Protein AF-A0A8H6VRL4-F1 (afdb_monomer)

pLDDT: mean 76.74, std 19.66, range [24.22, 98.5]

Radius of gyration: 28.45 Å; Cα contacts (8 Å, |Δi|>4): 676; chains: 1; bounding box: 73×70×78 Å

Foldseek 3Di:
DDPDDPDDDDDDPVVVVVCVVVDPPDVVVVVPPPPPPPPDPLVVLQVLLVLLVVLLVVLLVLVLLLLQDDPPDDDDPPPPPVCVLQLQADVHVCNVVVPDRRQHDQQQLAKKKKFKWWFPFFFDDPPPFATAIDIDIDMDGQVCVLVLLVCLLAPNRPPVSLVRVQRGPDPPFDDPVVDDDDDPVVRTDPSVVCSVCCVVANRIFTAKMKIARGNSLSVSLRVQLCDDSVRHHQLNPDDPVQSPDNPVNNVSSVVSSLVSSLSSLLSQLQLLQQVVHHRFQDDNGSPDSGDSRNNPPSVDRRDLRNSAMEMEGEPSDDPVVVVVSVVVSVVCCVVRHPDDRRYHYWYAYRSGFTHRPPDNHTDDGDDDDPVVVVVVVVCVDPVVVVLVLLVVVLVVLVVLVVLVPPDPVVVVPPDDDDPDCVVVVVVVCCVVVVVSVFKDWWKFAFDCPVVVVVLVVLVDPDDPVCPDPPVVLPDDGQMWTWIATNVGNVPIHTSAGPQDPVPSHGDDPVRSVVSRRPDTDDSVSSSSVSLSNLVSSCVVVVDSVSSNVSSDDDDDDDPDDDDDDD

Solvent-accessible surface area (backbone atoms only — not comparable to full-atom values): 32652 Å² total; per-residue (Å²): 138,82,86,78,79,82,72,79,80,75,80,53,71,67,59,54,49,53,60,60,70,69,45,96,76,56,78,69,64,75,68,69,71,64,80,75,70,80,68,54,71,61,58,48,38,14,49,51,40,53,43,16,54,44,41,44,50,50,46,23,52,45,49,41,54,76,69,46,76,79,80,90,62,83,93,66,92,71,73,60,74,72,61,60,57,52,30,46,27,80,81,11,64,38,60,71,63,69,61,78,79,57,59,32,60,60,80,44,34,37,50,8,24,20,37,35,32,32,38,76,45,38,25,62,54,65,93,95,49,60,55,30,56,50,75,47,76,44,70,42,49,52,67,47,47,41,62,50,42,46,32,62,35,42,99,76,24,46,69,70,56,48,54,48,60,47,34,38,60,49,94,87,46,80,61,78,88,79,54,96,81,69,66,79,75,78,67,51,63,59,66,78,63,58,58,70,44,24,84,82,52,48,44,50,24,45,52,37,35,40,34,29,43,22,34,45,59,18,52,32,52,47,62,60,47,71,24,44,95,87,63,50,46,65,74,75,75,48,56,76,73,50,53,68,35,63,78,57,35,48,55,50,53,50,51,51,48,56,49,41,44,51,53,54,52,47,52,48,46,15,23,46,59,41,44,93,79,33,59,68,47,50,57,73,44,41,85,48,90,17,24,47,42,66,57,37,68,65,90,50,79,64,55,69,79,63,40,36,35,36,38,28,41,17,62,83,49,57,67,70,57,53,51,52,52,50,53,51,49,53,58,47,39,72,74,67,28,66,76,75,87,44,70,46,72,28,29,18,36,57,64,53,53,40,21,39,64,101,47,87,54,70,50,79,67,70,76,74,54,74,71,48,59,50,50,55,50,50,61,67,34,69,68,48,49,48,51,54,41,47,49,54,48,52,54,49,52,51,51,54,53,45,68,73,60,64,61,79,76,71,65,69,78,78,70,84,90,73,102,81,48,71,71,63,48,52,53,48,50,51,51,48,54,56,60,67,70,33,66,46,68,37,31,25,39,29,55,72,68,64,50,46,51,49,50,50,52,67,72,43,90,68,58,85,88,68,65,72,62,75,70,69,73,72,49,82,62,60,42,31,36,29,41,27,40,72,92,35,72,80,83,42,44,68,72,39,40,44,57,32,89,88,78,70,44,67,36,51,69,70,54,34,48,75,64,46,32,73,47,80,42,60,56,73,58,44,50,53,48,49,54,49,53,46,53,52,54,25,63,73,64,70,36,64,70,51,29,30,49,72,52,64,80,84,89,84,74,72,89,74,80,87,75,85,78,134

Structure (mmCIF, N/CA/C/O backbone):
data_AF-A0A8H6VRL4-F1
#
_entry.id   AF-A0A8H6VRL4-F1
#
loop_
_atom_site.group_PDB
_atom_site.id
_atom_site.type_symbol
_atom_site.label_atom_id
_atom_site.label_alt_id
_atom_site.label_comp_id
_atom_site.label_asym_id
_atom_site.label_entity_id
_atom_site.label_seq_id
_atom_site.pdbx_PDB_ins_code
_atom_site.Cartn_x
_atom_site.Cartn_y
_atom_site.Cartn_z
_atom_site.occupancy
_atom_site.B_iso_or_equiv
_atom_site.auth_seq_id
_atom_site.auth_comp_id
_atom_site.auth_asym_id
_atom_site.auth_atom_id
_atom_site.pdbx_PDB_model_num
ATOM 1 N N . MET A 1 1 ? -6.463 16.043 36.600 1.00 37.34 1 MET A N 1
ATOM 2 C CA . MET A 1 1 ? -6.432 14.719 35.946 1.00 37.34 1 MET A CA 1
ATOM 3 C C . MET A 1 1 ? -6.605 13.656 37.019 1.00 37.34 1 MET A C 1
ATOM 5 O O . MET A 1 1 ? -5.651 13.304 37.698 1.00 37.34 1 MET A O 1
ATOM 9 N N . THR A 1 2 ? -7.847 13.253 37.266 1.00 29.22 2 THR A N 1
ATOM 10 C CA . THR A 1 2 ? -8.225 12.208 38.223 1.00 29.22 2 THR A CA 1
ATOM 11 C C . THR A 1 2 ? -8.127 10.854 37.527 1.00 29.22 2 THR A C 1
ATOM 13 O O . THR A 1 2 ? -8.834 10.602 36.558 1.00 29.22 2 THR A O 1
ATOM 16 N N . SER A 1 3 ? -7.220 10.000 38.001 1.00 24.47 3 SER A N 1
ATOM 17 C CA . SER A 1 3 ? -7.140 8.588 37.619 1.00 24.47 3 SER A CA 1
ATOM 18 C C . SER A 1 3 ? -8.470 7.905 37.954 1.00 24.47 3 SER A C 1
ATOM 20 O O . SER A 1 3 ? -8.825 7.776 39.127 1.00 24.47 3 SER A O 1
ATOM 22 N N . VAL A 1 4 ? -9.239 7.524 36.932 1.00 31.27 4 VAL A N 1
ATOM 23 C CA . VAL A 1 4 ? -10.449 6.716 37.102 1.00 31.27 4 VAL A CA 1
ATOM 24 C C . VAL A 1 4 ? -10.004 5.262 37.185 1.00 31.27 4 VAL A C 1
ATOM 26 O O . VAL A 1 4 ? -9.698 4.625 36.179 1.00 31.27 4 VAL A O 1
ATOM 29 N N . ALA A 1 5 ? -9.930 4.737 38.406 1.00 30.41 5 ALA A N 1
ATOM 30 C CA . ALA A 1 5 ? -9.759 3.312 38.631 1.00 30.41 5 ALA A CA 1
ATOM 31 C C . ALA A 1 5 ? -10.990 2.578 38.080 1.00 30.41 5 ALA A C 1
ATOM 33 O O . ALA A 1 5 ? -12.086 2.693 38.627 1.00 30.41 5 ALA A O 1
ATOM 34 N N . VAL A 1 6 ? -10.811 1.830 36.990 1.00 30.55 6 VAL A N 1
ATOM 35 C CA . VAL A 1 6 ? -11.846 0.953 36.434 1.00 30.55 6 VAL A CA 1
ATOM 36 C C . VAL A 1 6 ? -12.069 -0.199 37.415 1.00 30.55 6 VAL A C 1
ATOM 38 O O . VAL A 1 6 ? -11.334 -1.189 37.441 1.00 30.55 6 VAL A O 1
ATOM 41 N N . THR A 1 7 ? -13.077 -0.064 38.269 1.00 33.66 7 THR A N 1
ATOM 42 C CA . THR A 1 7 ? -13.575 -1.142 39.120 1.00 33.66 7 THR A CA 1
ATOM 43 C C . THR A 1 7 ? -14.251 -2.188 38.237 1.00 33.66 7 THR A C 1
ATOM 45 O O . THR A 1 7 ? -15.281 -1.934 37.618 1.00 33.66 7 THR A O 1
ATOM 48 N N . ARG A 1 8 ? -13.672 -3.396 38.166 1.00 36.75 8 ARG A N 1
ATOM 49 C CA . ARG A 1 8 ? -14.324 -4.553 37.534 1.00 36.75 8 ARG A CA 1
ATOM 50 C C . ARG A 1 8 ? -15.709 -4.743 38.154 1.00 36.75 8 ARG A C 1
ATOM 52 O O . ARG A 1 8 ? -15.810 -4.976 39.359 1.00 36.75 8 ARG A O 1
ATOM 59 N N . ALA A 1 9 ? -16.751 -4.665 37.330 1.00 47.34 9 ALA A N 1
ATOM 60 C CA . ALA A 1 9 ? -18.114 -4.938 37.755 1.00 47.34 9 ALA A CA 1
ATOM 61 C C . ALA A 1 9 ? -18.194 -6.344 38.373 1.00 47.34 9 ALA A C 1
ATOM 63 O O . ALA A 1 9 ? -17.789 -7.336 37.761 1.00 47.34 9 ALA A O 1
ATOM 64 N N . GLN A 1 10 ? -18.686 -6.419 39.610 1.00 61.94 10 GLN A N 1
ATOM 65 C CA . GLN A 1 10 ? -18.993 -7.687 40.267 1.00 61.94 10 GLN A CA 1
ATOM 66 C C . GLN A 1 10 ? -20.101 -8.394 39.464 1.00 61.94 10 GLN A C 1
ATOM 68 O O . GLN A 1 10 ? -21.065 -7.738 39.061 1.00 61.94 10 GLN A O 1
ATOM 73 N N . PRO A 1 11 ? -19.990 -9.710 39.206 1.00 57.41 11 PRO A N 1
ATOM 74 C CA . PRO A 1 11 ? -21.028 -10.446 38.495 1.00 57.41 11 PRO A CA 1
ATOM 75 C C . PRO A 1 11 ? -22.350 -10.347 39.259 1.00 57.41 11 PRO A C 1
ATOM 77 O O . PRO A 1 11 ? -22.372 -10.478 40.486 1.00 57.41 11 PRO A O 1
ATOM 80 N N . THR A 1 12 ? -23.444 -10.121 38.529 1.00 77.56 12 THR A N 1
ATOM 81 C CA . THR A 1 12 ? -24.783 -9.968 39.106 1.00 77.56 12 THR A CA 1
ATOM 82 C C . THR A 1 12 ? -25.193 -11.212 39.908 1.00 77.56 12 THR A C 1
ATOM 84 O O . THR A 1 12 ? -24.766 -12.324 39.578 1.00 77.56 12 THR A O 1
ATOM 87 N N . PRO A 1 13 ? -26.051 -11.066 40.939 1.00 81.25 13 PRO A N 1
ATOM 88 C CA . PRO A 1 13 ? -26.488 -12.179 41.790 1.00 81.25 13 PRO A CA 1
ATOM 89 C C . PRO A 1 13 ? -27.047 -13.366 40.994 1.00 81.25 13 PRO A C 1
ATOM 91 O O . PRO A 1 13 ? -26.798 -14.517 41.333 1.00 81.25 13 PRO A O 1
ATOM 94 N N . LEU A 1 14 ? -27.718 -13.089 39.870 1.00 69.94 14 LEU A N 1
ATOM 95 C CA . LEU A 1 14 ? -28.258 -14.099 38.960 1.00 69.94 14 LEU A CA 1
ATOM 96 C C . LEU A 1 14 ? -27.160 -14.972 38.324 1.00 69.94 14 LEU A C 1
ATOM 98 O O . LEU A 1 14 ? -27.305 -16.186 38.232 1.00 69.94 14 LEU A O 1
ATOM 102 N N . VAL A 1 15 ? -26.038 -14.369 37.914 1.00 68.19 15 VAL A N 1
ATOM 103 C CA . VAL A 1 15 ? -24.893 -15.099 37.346 1.00 68.19 15 VAL A CA 1
ATOM 104 C C . VAL A 1 15 ? -24.227 -15.956 38.420 1.00 68.19 15 VAL A C 1
ATOM 106 O O . VAL A 1 15 ? -23.825 -17.085 38.142 1.00 68.19 15 VAL A O 1
ATOM 109 N N . GLN A 1 16 ? -24.152 -15.457 39.657 1.00 74.44 16 GLN A N 1
ATOM 110 C CA . GLN A 1 16 ? -23.628 -16.226 40.788 1.00 74.44 16 GLN A CA 1
ATOM 111 C C . GLN A 1 16 ? -24.525 -17.430 41.120 1.00 74.44 16 GLN A C 1
ATOM 113 O O . GLN A 1 16 ? -24.009 -18.527 41.337 1.00 74.44 16 GLN A O 1
ATOM 118 N N . GLU A 1 17 ? -25.849 -17.260 41.078 1.00 76.62 17 GLU A N 1
ATOM 119 C CA . GLU A 1 17 ? -26.827 -18.325 41.328 1.00 76.62 17 GLU A CA 1
ATOM 120 C C . GLU A 1 17 ? -26.796 -19.399 40.225 1.00 76.62 17 GLU A C 1
ATOM 122 O O . GLU A 1 17 ? -26.746 -20.589 40.528 1.00 76.62 17 GLU A O 1
ATOM 127 N N . ILE A 1 18 ? -26.702 -19.006 38.947 1.00 69.06 18 ILE A N 1
ATOM 128 C CA . ILE A 1 18 ? -26.577 -19.941 37.811 1.00 69.06 18 ILE A CA 1
ATOM 129 C C . ILE A 1 18 ? -25.274 -20.750 37.901 1.00 69.06 18 ILE A C 1
ATOM 131 O O . ILE A 1 18 ? -25.275 -21.965 37.702 1.00 69.06 18 ILE A O 1
ATOM 135 N N . VAL A 1 19 ? -24.154 -20.108 38.255 1.00 67.62 19 VAL A N 1
ATOM 136 C CA . VAL A 1 19 ? -22.862 -20.794 38.451 1.00 67.62 19 VAL A CA 1
ATOM 137 C C . VAL A 1 19 ? -22.912 -21.767 39.635 1.00 67.62 19 VAL A C 1
ATOM 139 O O . VAL A 1 19 ? -22.255 -22.809 39.599 1.00 67.62 19 VAL A O 1
ATOM 142 N N . LYS A 1 20 ? -23.699 -21.455 40.669 1.00 77.19 20 LYS A N 1
ATOM 143 C CA . LYS A 1 20 ? -23.905 -22.312 41.842 1.00 77.19 20 LYS A CA 1
ATOM 144 C C . LYS A 1 20 ? -24.820 -23.503 41.530 1.00 77.19 20 LYS A C 1
ATOM 146 O O . LYS A 1 20 ? -24.524 -24.614 41.966 1.00 77.19 20 LYS A O 1
ATOM 151 N N . GLN A 1 21 ? -25.877 -23.295 40.741 1.00 78.38 21 GLN A N 1
ATOM 152 C CA . GLN A 1 21 ? -26.847 -24.328 40.355 1.00 78.38 21 GLN A CA 1
ATOM 153 C C . GLN A 1 21 ? -26.309 -25.319 39.316 1.00 78.38 21 GLN A C 1
ATOM 155 O O . GLN A 1 21 ? -26.681 -26.489 39.347 1.00 78.38 21 GLN A O 1
ATOM 160 N N . LEU A 1 22 ? -25.387 -24.904 38.441 1.00 65.38 22 LEU A N 1
ATOM 161 C CA . LEU A 1 22 ? -24.800 -25.786 37.422 1.00 65.38 22 LEU A CA 1
ATOM 162 C C . LEU A 1 22 ? -23.818 -26.838 37.969 1.00 65.38 22 LEU A C 1
ATOM 164 O O . LEU A 1 22 ? -23.284 -27.622 37.187 1.00 65.38 22 LEU A O 1
ATOM 168 N N . GLY A 1 23 ? -23.603 -26.893 39.288 1.00 50.53 23 GLY A N 1
ATOM 169 C CA . GLY A 1 23 ? -22.759 -27.893 39.936 1.00 50.53 23 GLY A CA 1
ATOM 170 C C . GLY A 1 23 ? -21.277 -27.678 39.626 1.00 50.53 23 GLY A C 1
ATOM 171 O O . GLY A 1 23 ? -20.850 -27.561 38.481 1.00 50.53 23 GLY A O 1
ATOM 172 N N . GLY A 1 24 ? -20.429 -27.653 40.654 1.00 49.00 24 GLY A N 1
ATOM 173 C CA . GLY A 1 24 ? -18.982 -27.410 40.547 1.00 49.00 24 GLY A CA 1
ATOM 174 C C . GLY A 1 24 ? -18.168 -28.436 39.733 1.00 49.00 24 GLY A C 1
ATOM 175 O O . GLY A 1 24 ? -16.948 -28.487 39.878 1.00 49.00 24 GLY A O 1
ATOM 176 N N . HIS A 1 25 ? -18.798 -29.243 38.879 1.00 46.69 25 HIS A N 1
ATOM 177 C CA . HIS A 1 25 ? -18.205 -30.268 38.025 1.00 46.69 25 HIS A CA 1
ATOM 178 C C . HIS A 1 25 ? -18.060 -29.816 36.570 1.00 46.69 25 HIS A C 1
ATOM 180 O O . HIS A 1 25 ? -18.252 -30.600 35.647 1.00 46.69 25 HIS A O 1
ATOM 186 N N . SER A 1 26 ? -17.664 -28.563 36.332 1.00 46.78 26 SER A N 1
ATOM 187 C CA . SER A 1 26 ? -17.167 -28.206 35.004 1.00 46.78 26 SER A CA 1
ATOM 188 C C . SER A 1 26 ? -15.809 -28.898 34.779 1.00 46.78 26 SER A C 1
ATOM 190 O O . SER A 1 26 ? -14.846 -28.563 35.484 1.00 46.78 26 SER A O 1
ATOM 192 N N . PRO A 1 27 ? -15.670 -29.813 33.795 1.00 48.59 27 PRO A N 1
ATOM 193 C CA . PRO A 1 27 ? -14.388 -30.445 33.456 1.00 48.59 27 PRO A CA 1
ATOM 194 C C . PRO A 1 27 ? -13.318 -29.425 33.021 1.00 48.59 27 PRO A C 1
ATOM 196 O O . PRO A 1 27 ? -12.131 -29.737 32.974 1.00 48.59 27 PRO A O 1
ATOM 199 N N . VAL A 1 28 ? -13.706 -28.165 32.800 1.00 48.91 28 VAL A N 1
ATOM 200 C CA . VAL A 1 28 ? -12.814 -27.054 32.455 1.00 48.91 28 VAL A CA 1
ATOM 201 C C . VAL A 1 28 ? -11.922 -26.624 33.633 1.00 48.91 28 VAL A C 1
ATOM 203 O O . VAL A 1 28 ? -10.819 -26.125 33.409 1.00 48.91 28 VAL A O 1
ATOM 206 N N . LYS A 1 29 ? -12.323 -26.846 34.898 1.00 47.50 29 LYS A N 1
ATOM 207 C CA . LYS A 1 29 ? -11.502 -26.436 36.059 1.00 47.50 29 LYS A CA 1
ATOM 208 C C . LYS A 1 29 ? -10.260 -27.310 36.278 1.00 47.50 29 LYS A C 1
ATOM 210 O O . LYS A 1 29 ? -9.253 -26.786 36.745 1.00 47.50 29 LYS A O 1
ATOM 215 N N . LYS A 1 30 ? -10.275 -28.595 35.894 1.00 45.41 30 LYS A N 1
ATOM 216 C CA . LYS A 1 30 ? -9.104 -29.485 36.057 1.00 45.41 30 LYS A CA 1
ATOM 217 C C . LYS A 1 30 ? -7.985 -29.236 35.035 1.00 45.41 30 LYS A C 1
ATOM 219 O O . LYS A 1 30 ? -6.847 -29.590 35.313 1.00 45.41 30 LYS A O 1
ATOM 224 N N . LEU A 1 31 ? -8.261 -28.558 33.916 1.00 48.31 31 LEU A N 1
ATOM 225 C CA . LEU A 1 31 ? -7.246 -28.216 32.904 1.00 48.31 31 LEU A CA 1
ATOM 226 C C . LEU A 1 31 ? -6.483 -26.908 33.188 1.00 48.31 31 LEU A C 1
ATOM 228 O O . LEU A 1 31 ? -5.463 -26.658 32.559 1.00 48.31 31 LEU A O 1
ATOM 232 N N . ARG A 1 32 ? -6.933 -26.066 34.131 1.00 48.56 32 ARG A N 1
ATOM 233 C CA . ARG A 1 32 ? -6.307 -24.751 34.395 1.00 48.56 32 ARG A CA 1
ATOM 234 C C . ARG A 1 32 ? -5.275 -24.731 35.522 1.00 48.56 32 ARG A C 1
ATOM 236 O O . ARG A 1 32 ? -4.626 -23.711 35.714 1.00 48.56 32 ARG A O 1
ATOM 243 N N . ALA A 1 33 ? -5.098 -25.840 36.236 1.00 45.41 33 ALA A N 1
ATOM 244 C CA . ALA A 1 33 ? -4.059 -25.980 37.256 1.00 45.41 33 ALA A CA 1
ATOM 245 C C . ALA A 1 33 ? -2.771 -26.628 36.712 1.00 45.41 33 ALA A C 1
ATOM 247 O O . ALA A 1 33 ? -1.918 -27.041 37.499 1.00 45.41 33 ALA A O 1
ATOM 248 N N . SER A 1 34 ? -2.597 -26.722 35.383 1.00 46.69 34 SER A N 1
ATOM 249 C CA . SER A 1 34 ? -1.265 -26.973 34.831 1.00 46.69 34 SER A CA 1
ATOM 250 C C . SER A 1 34 ? -0.390 -25.799 35.256 1.00 46.69 34 SER A C 1
ATOM 252 O O . SER A 1 34 ? -0.668 -24.664 34.868 1.00 46.69 34 SER A O 1
ATOM 254 N N . LYS A 1 35 ? 0.606 -26.069 36.103 1.00 47.66 35 LYS A N 1
ATOM 255 C CA . LYS A 1 35 ? 1.588 -25.104 36.599 1.00 47.66 35 LYS A CA 1
ATOM 256 C C . LYS A 1 35 ? 2.139 -24.313 35.410 1.00 47.66 35 LYS A C 1
ATOM 258 O O . LYS A 1 35 ? 3.016 -24.804 34.708 1.00 47.66 35 LYS A O 1
ATOM 263 N N . PHE A 1 36 ? 1.592 -23.123 35.161 1.00 54.75 36 PHE A N 1
ATOM 264 C CA . PHE A 1 36 ? 2.188 -22.168 34.241 1.00 54.75 36 PHE A CA 1
ATOM 265 C C . PHE A 1 36 ? 3.494 -21.765 34.908 1.00 54.75 36 PHE A C 1
ATOM 267 O O . PHE A 1 36 ? 3.507 -20.962 35.840 1.00 54.75 36 PHE A O 1
ATOM 274 N N . THR A 1 37 ? 4.587 -22.401 34.496 1.00 66.88 37 THR A N 1
ATOM 275 C CA . THR A 1 37 ? 5.912 -21.865 34.759 1.00 66.88 37 THR A CA 1
ATOM 276 C C . THR A 1 37 ? 5.897 -20.419 34.264 1.00 66.88 37 THR A C 1
ATOM 278 O O . THR A 1 37 ? 5.385 -20.169 33.166 1.00 66.88 37 THR A O 1
ATOM 281 N N . PRO A 1 38 ? 6.342 -19.446 35.081 1.00 64.44 38 PRO A N 1
ATOM 282 C CA . PRO A 1 38 ? 6.373 -18.056 34.661 1.00 64.44 38 PRO A CA 1
ATOM 283 C C . PRO A 1 38 ? 7.141 -17.990 33.346 1.00 64.44 38 PRO A C 1
ATOM 285 O O . PRO A 1 38 ? 8.300 -18.394 33.266 1.00 64.44 38 PRO A O 1
ATOM 288 N N . VAL A 1 39 ? 6.435 -17.574 32.294 1.00 69.50 39 VAL A N 1
ATOM 289 C CA . VAL A 1 39 ? 7.002 -17.454 30.954 1.00 69.50 39 VAL A CA 1
ATOM 290 C C . VAL A 1 39 ? 8.177 -16.491 31.055 1.00 69.50 39 VAL A C 1
ATOM 292 O O . VAL A 1 39 ? 8.038 -15.430 31.666 1.00 69.50 39 VAL A O 1
ATOM 295 N N . GLU A 1 40 ? 9.318 -16.876 30.486 1.00 79.25 40 GLU A N 1
ATOM 296 C CA . GLU A 1 40 ? 10.531 -16.060 30.438 1.00 79.25 40 GLU A CA 1
ATOM 297 C C . GLU A 1 40 ? 10.186 -14.613 30.010 1.00 79.25 40 GLU A C 1
ATOM 299 O O . GLU A 1 40 ? 9.410 -14.440 29.065 1.00 79.25 40 GLU A O 1
ATOM 304 N N . PRO A 1 41 ? 10.704 -13.559 30.671 1.00 75.00 41 PRO A N 1
ATOM 305 C CA . PRO A 1 41 ? 10.318 -12.170 30.383 1.00 75.00 41 PRO A CA 1
ATOM 306 C C . PRO A 1 41 ? 10.449 -11.766 28.902 1.00 75.00 41 PRO A C 1
ATOM 308 O O . PRO A 1 41 ? 9.629 -11.017 28.373 1.00 75.00 41 PRO A O 1
ATOM 311 N N . THR A 1 42 ? 11.447 -12.311 28.208 1.00 67.75 42 THR A N 1
ATOM 312 C CA . THR A 1 42 ? 11.691 -12.137 26.766 1.00 67.75 42 THR A CA 1
ATOM 313 C C . THR A 1 42 ? 10.546 -12.707 25.922 1.00 67.75 42 THR A C 1
ATOM 315 O O . THR A 1 42 ? 10.025 -12.045 25.019 1.00 67.75 42 THR A O 1
ATOM 318 N N . LEU A 1 43 ? 10.082 -13.912 26.263 1.00 71.00 43 LEU A N 1
ATOM 319 C CA . LEU A 1 43 ? 8.935 -14.557 25.634 1.00 71.00 43 LEU A CA 1
ATOM 320 C C . LEU A 1 43 ? 7.642 -13.783 25.908 1.00 71.00 43 LEU A C 1
ATOM 322 O O . LEU A 1 43 ? 6.839 -13.628 24.988 1.00 71.00 43 LEU A O 1
ATOM 326 N N . GLN A 1 44 ? 7.456 -13.235 27.114 1.00 74.56 44 GLN A N 1
ATOM 327 C CA . GLN A 1 44 ? 6.285 -12.404 27.421 1.00 74.56 44 GLN A CA 1
ATOM 328 C C . GLN A 1 44 ? 6.205 -11.181 26.504 1.00 74.56 44 GLN A C 1
ATOM 330 O O . GLN A 1 44 ? 5.153 -10.918 25.929 1.00 74.56 44 GLN A O 1
ATOM 335 N N . LEU A 1 45 ? 7.317 -10.477 26.290 1.00 72.81 45 LEU A N 1
ATOM 336 C CA . LEU A 1 45 ? 7.331 -9.289 25.435 1.00 72.81 45 LEU A CA 1
ATOM 337 C C . LEU A 1 45 ? 7.106 -9.626 23.963 1.00 72.81 45 LEU A C 1
ATOM 339 O O . LEU A 1 45 ? 6.353 -8.927 23.287 1.00 72.81 45 LEU A O 1
ATOM 343 N N . SER A 1 46 ? 7.669 -10.734 23.479 1.00 71.31 46 SER A N 1
ATOM 344 C CA . SER A 1 46 ? 7.380 -11.229 22.129 1.00 71.31 46 SER A CA 1
ATOM 345 C C . SER A 1 46 ? 5.912 -11.595 21.924 1.00 71.31 46 SER A C 1
ATOM 347 O O . SER A 1 46 ? 5.325 -11.332 20.870 1.00 71.31 46 SER A O 1
ATOM 349 N N . TYR A 1 47 ? 5.299 -12.171 22.957 1.00 76.19 47 TYR A N 1
ATOM 350 C CA . TYR A 1 47 ? 3.906 -12.567 22.950 1.00 76.19 47 TYR A CA 1
ATOM 351 C C . TYR A 1 47 ? 3.003 -11.336 22.949 1.00 76.19 47 TYR A C 1
ATOM 353 O O . TYR A 1 47 ? 2.089 -11.252 22.128 1.00 76.19 47 TYR A O 1
ATOM 361 N N . THR A 1 48 ? 3.310 -10.342 23.784 1.00 79.06 48 THR A N 1
ATOM 362 C CA . THR A 1 48 ? 2.640 -9.039 23.780 1.00 79.06 48 THR A CA 1
ATOM 363 C C . THR A 1 48 ? 2.776 -8.370 22.414 1.00 79.06 48 THR A C 1
ATOM 365 O O . THR A 1 48 ? 1.766 -8.002 21.825 1.00 79.06 48 THR A O 1
ATOM 368 N N . ALA A 1 49 ? 3.979 -8.308 21.836 1.00 75.62 49 ALA A N 1
ATOM 369 C CA . ALA A 1 49 ? 4.219 -7.755 20.500 1.00 75.62 49 ALA A CA 1
ATOM 370 C C . ALA A 1 49 ? 3.362 -8.422 19.419 1.00 75.62 49 ALA A C 1
ATOM 372 O O . ALA A 1 49 ? 2.715 -7.754 18.611 1.00 75.62 49 ALA A O 1
ATOM 373 N N . SER A 1 50 ? 3.348 -9.756 19.425 1.00 77.00 50 SER A N 1
ATOM 374 C CA . SER A 1 50 ? 2.584 -10.571 18.483 1.00 77.00 50 SER A CA 1
ATOM 375 C C . SER A 1 50 ? 1.088 -10.340 18.649 1.00 77.00 50 SER A C 1
ATOM 377 O O . SER A 1 50 ? 0.354 -10.266 17.665 1.00 77.00 50 SER A O 1
ATOM 379 N N . ARG A 1 51 ? 0.617 -10.180 19.890 1.00 83.69 51 ARG A N 1
ATOM 380 C CA . ARG A 1 51 ? -0.776 -9.840 20.165 1.00 83.69 51 ARG A CA 1
ATOM 381 C C . ARG A 1 51 ? -1.133 -8.417 19.744 1.00 83.69 51 ARG A C 1
ATOM 383 O O . ARG A 1 51 ? -2.221 -8.245 19.207 1.00 83.69 51 ARG A O 1
ATOM 390 N N . ARG A 1 52 ? -0.243 -7.431 19.912 1.00 86.62 52 ARG A N 1
ATOM 391 C CA . ARG A 1 52 ? -0.464 -6.053 19.432 1.00 86.62 52 ARG A CA 1
ATOM 392 C C . ARG A 1 52 ? -0.576 -6.011 17.902 1.00 86.62 52 ARG A C 1
ATOM 394 O O . ARG A 1 52 ? -1.524 -5.430 17.382 1.00 86.62 52 ARG A O 1
ATOM 401 N N . LEU A 1 53 ? 0.308 -6.704 17.173 1.00 81.31 53 LEU A N 1
ATOM 402 C CA . LEU A 1 53 ? 0.172 -6.833 15.711 1.00 81.31 53 LEU A CA 1
ATOM 403 C C . LEU A 1 53 ? -1.064 -7.632 15.306 1.00 81.31 53 LEU A C 1
ATOM 405 O O . LEU A 1 53 ? -1.693 -7.344 14.287 1.00 81.31 53 LEU A O 1
ATOM 409 N N . LYS A 1 54 ? -1.429 -8.649 16.090 1.00 88.44 54 LYS A N 1
ATOM 410 C CA . LYS A 1 54 ? -2.669 -9.383 15.867 1.00 88.44 54 LYS A CA 1
ATOM 411 C C . LYS A 1 54 ? -3.891 -8.481 16.045 1.00 88.44 54 LYS A C 1
ATOM 413 O O . LYS A 1 54 ? -4.787 -8.573 15.219 1.00 88.44 54 LYS A O 1
ATOM 418 N N . ALA A 1 55 ? -3.917 -7.614 17.056 1.00 89.00 55 ALA A N 1
ATOM 419 C CA . ALA A 1 55 ? -5.017 -6.680 17.286 1.00 89.00 55 ALA A CA 1
ATOM 420 C C . ALA A 1 55 ? -5.231 -5.764 16.070 1.00 89.00 55 ALA A C 1
ATOM 422 O O . ALA A 1 55 ? -6.339 -5.685 15.546 1.00 89.00 55 ALA A O 1
ATOM 423 N N . GLU A 1 56 ? -4.153 -5.181 15.543 1.00 91.50 56 GLU A N 1
ATOM 424 C CA . GLU A 1 56 ? -4.199 -4.385 14.311 1.00 91.50 56 GLU A CA 1
ATOM 425 C C . GLU A 1 56 ? -4.634 -5.216 13.091 1.00 91.50 56 GLU A C 1
ATOM 427 O O . GLU A 1 56 ? -5.442 -4.782 12.268 1.00 91.50 56 GLU A O 1
ATOM 432 N N . ARG A 1 57 ? -4.111 -6.443 12.954 1.00 91.81 57 ARG A N 1
ATOM 433 C CA . ARG A 1 57 ? -4.508 -7.360 11.880 1.00 91.81 57 ARG A CA 1
ATOM 434 C C . ARG A 1 57 ? -5.997 -7.682 11.948 1.00 91.81 57 ARG A C 1
ATOM 436 O O . ARG A 1 57 ? -6.621 -7.748 10.892 1.00 91.81 57 ARG A O 1
ATOM 443 N N . ASP A 1 58 ? -6.536 -7.920 13.137 1.00 91.38 58 ASP A N 1
ATOM 444 C CA . ASP A 1 58 ? -7.946 -8.237 13.349 1.00 91.38 58 ASP A CA 1
ATOM 445 C C . ASP A 1 58 ? -8.824 -7.025 12.987 1.00 91.38 58 ASP A C 1
ATOM 447 O O . ASP A 1 58 ? -9.797 -7.195 12.254 1.00 91.38 58 ASP A O 1
ATOM 451 N N . GLU A 1 59 ? -8.424 -5.801 13.360 1.00 93.12 59 GLU A N 1
ATOM 452 C CA . GLU A 1 59 ? -9.083 -4.559 12.915 1.00 93.12 59 GLU A CA 1
ATOM 453 C C . GLU A 1 59 ? -9.076 -4.427 11.385 1.00 93.12 59 GLU A C 1
ATOM 455 O O . GLU A 1 59 ? -10.126 -4.258 10.766 1.00 93.12 59 GLU A O 1
ATOM 460 N N . ARG A 1 60 ? -7.917 -4.616 10.740 1.00 94.94 60 ARG A N 1
ATOM 461 C CA . ARG A 1 60 ? -7.807 -4.628 9.271 1.00 94.94 60 ARG A CA 1
ATOM 462 C C . ARG A 1 60 ? -8.727 -5.669 8.632 1.00 94.94 60 ARG A C 1
ATOM 464 O O . ARG A 1 60 ? -9.314 -5.411 7.583 1.00 94.94 60 ARG A O 1
ATOM 471 N N . MET A 1 61 ? -8.828 -6.866 9.213 1.00 92.81 61 MET A N 1
ATOM 472 C CA . MET A 1 61 ? -9.704 -7.920 8.691 1.00 92.81 61 MET A CA 1
ATOM 473 C C . MET A 1 61 ? -11.180 -7.542 8.806 1.00 92.81 61 MET A C 1
ATOM 475 O O . MET A 1 61 ? -11.942 -7.858 7.893 1.00 92.81 61 MET A O 1
ATOM 479 N N . ASP A 1 62 ? -11.574 -6.864 9.881 1.00 91.75 62 ASP A N 1
ATOM 480 C CA . ASP A 1 62 ? -12.942 -6.384 10.057 1.00 91.75 62 ASP A CA 1
ATOM 481 C C . ASP A 1 62 ? -13.264 -5.251 9.066 1.00 91.75 62 ASP A C 1
ATOM 483 O O . ASP A 1 62 ? -14.271 -5.349 8.367 1.00 91.75 62 ASP A O 1
ATOM 487 N N . ILE A 1 63 ? -12.361 -4.279 8.863 1.00 94.62 63 ILE A N 1
ATOM 488 C CA . ILE A 1 63 ? -12.494 -3.256 7.802 1.00 94.62 63 ILE A CA 1
ATOM 489 C C . ILE A 1 63 ? -12.625 -3.925 6.426 1.00 94.62 63 ILE A C 1
ATOM 491 O O . ILE A 1 63 ? -13.542 -3.633 5.660 1.00 94.62 63 ILE A O 1
ATOM 495 N N . THR A 1 64 ? -11.729 -4.871 6.116 1.00 95.19 64 THR A N 1
ATOM 496 C CA . THR A 1 64 ? -11.726 -5.588 4.831 1.00 95.19 64 THR A CA 1
ATOM 497 C C . THR A 1 64 ? -13.063 -6.284 4.587 1.00 95.19 64 THR A C 1
ATOM 499 O O . THR A 1 64 ? -13.555 -6.266 3.463 1.00 95.19 64 THR A O 1
ATOM 502 N N . ARG A 1 65 ? -13.662 -6.898 5.614 1.00 91.75 65 ARG A N 1
ATOM 503 C CA . ARG A 1 65 ? -14.961 -7.575 5.492 1.00 91.75 65 ARG A CA 1
ATOM 504 C C . ARG A 1 65 ? -16.082 -6.606 5.148 1.00 91.75 65 ARG A C 1
ATOM 506 O O . ARG A 1 65 ? -16.856 -6.922 4.257 1.00 91.75 65 ARG A O 1
ATOM 513 N N . VAL A 1 66 ? -16.134 -5.448 5.806 1.00 92.50 66 VAL A N 1
ATOM 514 C CA . VAL A 1 66 ? -17.174 -4.431 5.567 1.00 92.50 66 VAL A CA 1
ATOM 515 C C . VAL A 1 66 ? -17.099 -3.866 4.144 1.00 92.50 66 VAL A C 1
ATOM 517 O O . VAL A 1 66 ? -18.130 -3.606 3.521 1.00 92.50 66 VAL A O 1
ATOM 520 N N . LEU A 1 67 ? -15.881 -3.713 3.616 1.00 94.50 67 LEU A N 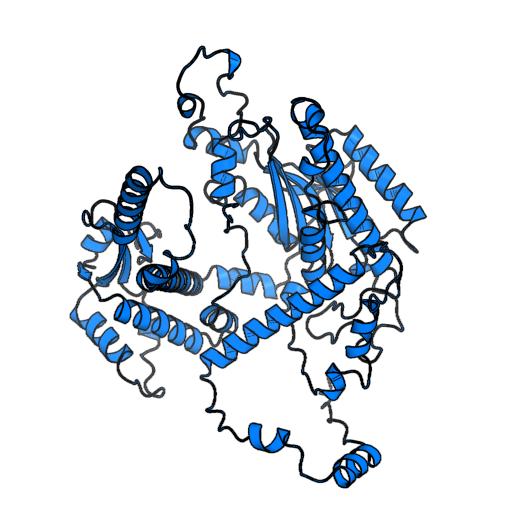1
ATOM 521 C CA . LEU A 1 67 ? -15.633 -3.211 2.259 1.00 94.50 67 LEU A CA 1
ATOM 522 C C . LEU A 1 67 ? -15.687 -4.294 1.175 1.00 94.50 67 LEU A C 1
ATOM 524 O O . LEU A 1 67 ? -15.717 -3.978 -0.011 1.00 94.50 67 LEU A O 1
ATOM 528 N N . THR A 1 68 ? -15.671 -5.578 1.538 1.00 92.56 68 THR A N 1
ATOM 529 C CA . THR A 1 68 ? -15.801 -6.648 0.545 1.00 92.56 68 THR A CA 1
ATOM 530 C C . THR A 1 68 ? -17.271 -6.749 0.143 1.00 92.56 68 THR A C 1
ATOM 532 O O . THR A 1 68 ? -18.116 -6.931 1.021 1.00 92.56 68 THR A O 1
ATOM 535 N N . PRO A 1 69 ? -17.610 -6.661 -1.155 1.00 88.25 69 PRO A N 1
ATOM 536 C CA . PRO A 1 69 ? -18.992 -6.797 -1.584 1.00 88.25 69 PRO A CA 1
ATOM 537 C C . PRO A 1 69 ? -19.541 -8.164 -1.176 1.00 88.25 69 PRO A C 1
ATOM 539 O O . PRO A 1 69 ? -18.845 -9.185 -1.226 1.00 88.25 69 PRO A O 1
ATOM 542 N N . VAL A 1 70 ? -20.808 -8.184 -0.764 1.00 84.19 70 VAL A N 1
ATOM 543 C CA . VAL A 1 70 ? -21.487 -9.426 -0.397 1.00 84.19 70 VAL A CA 1
ATOM 544 C C . VAL A 1 70 ? -21.569 -10.307 -1.640 1.00 84.19 70 VAL A C 1
ATOM 546 O O . VAL A 1 70 ? -22.050 -9.880 -2.688 1.00 84.19 70 VAL A O 1
ATOM 549 N N . LYS A 1 71 ? -21.089 -11.550 -1.533 1.00 82.56 71 LYS A N 1
ATOM 550 C CA . LYS A 1 71 ? -21.196 -12.515 -2.629 1.00 82.56 71 LYS A CA 1
ATOM 551 C C . LYS A 1 71 ? -22.675 -12.792 -2.897 1.00 82.56 71 LYS A C 1
ATOM 553 O O . LYS A 1 71 ? -23.368 -13.311 -2.024 1.00 82.56 71 LYS A O 1
ATOM 558 N N . THR A 1 72 ? -23.140 -12.494 -4.106 1.00 77.44 72 THR A N 1
ATOM 559 C CA . THR A 1 72 ? -24.490 -12.827 -4.580 1.00 77.44 72 THR A CA 1
ATOM 560 C C . THR A 1 72 ? -24.552 -14.317 -4.926 1.00 77.44 72 THR A C 1
ATOM 562 O O . THR A 1 72 ? -24.489 -14.706 -6.089 1.00 77.44 72 THR A O 1
ATOM 565 N N . GLY A 1 73 ? -24.555 -15.172 -3.904 1.00 73.31 73 GLY A N 1
ATOM 566 C CA . GLY A 1 73 ? -24.772 -16.612 -4.054 1.00 73.31 73 GLY A CA 1
ATOM 567 C C . GLY A 1 73 ? -26.261 -16.964 -4.047 1.00 73.31 73 GLY A C 1
ATOM 568 O O . GLY A 1 73 ? -27.072 -16.230 -3.482 1.00 73.31 73 GLY A O 1
ATOM 569 N N . PHE A 1 74 ? -26.617 -18.107 -4.641 1.00 64.50 74 PHE A N 1
ATOM 570 C CA . PHE A 1 74 ? -27.954 -18.689 -4.504 1.00 64.50 74 PHE A CA 1
ATOM 571 C C . PHE A 1 74 ? -28.255 -18.910 -3.016 1.00 64.50 74 PHE A C 1
ATOM 573 O O . PHE A 1 74 ? -27.458 -19.526 -2.308 1.00 64.50 74 PHE A O 1
ATOM 580 N N . GLY A 1 75 ? -29.361 -18.334 -2.537 1.00 57.91 75 GLY A N 1
ATOM 581 C CA . GLY A 1 75 ? -29.694 -18.211 -1.119 1.00 57.91 75 GLY A CA 1
ATOM 582 C C . GLY A 1 75 ? -29.665 -19.543 -0.368 1.00 57.91 75 GLY A C 1
ATOM 583 O O . GLY A 1 75 ? -30.628 -20.300 -0.392 1.00 57.91 75 GLY A O 1
ATOM 584 N N . GLY A 1 76 ? -28.568 -19.806 0.338 1.00 57.75 76 GLY A N 1
ATOM 585 C CA . GLY A 1 76 ? -28.412 -20.951 1.226 1.00 57.75 76 GLY A CA 1
ATOM 586 C C . GLY A 1 76 ? -27.530 -20.566 2.406 1.00 57.75 76 GLY A C 1
ATOM 587 O O . GLY A 1 76 ? -26.340 -20.355 2.222 1.00 57.75 76 GLY A O 1
ATOM 588 N N . PHE A 1 77 ? -28.135 -20.424 3.593 1.00 54.84 77 PHE A N 1
ATOM 589 C CA . PHE A 1 77 ? -27.544 -20.351 4.945 1.00 54.84 77 PHE A CA 1
ATOM 590 C C . PHE A 1 77 ? -26.135 -19.740 5.125 1.00 54.84 77 PHE A C 1
ATOM 592 O O . PHE A 1 77 ? -25.411 -20.107 6.055 1.00 54.84 77 PHE A O 1
ATOM 599 N N . THR A 1 78 ? -25.722 -18.765 4.315 1.00 59.06 78 THR A N 1
ATOM 600 C CA . THR A 1 78 ? -24.526 -17.981 4.614 1.00 59.06 78 THR A CA 1
ATOM 601 C C . THR A 1 78 ? -24.839 -17.152 5.846 1.00 59.06 78 THR A C 1
ATOM 603 O O . THR A 1 78 ? -25.605 -16.193 5.771 1.00 59.06 78 THR A O 1
ATOM 606 N N . ARG A 1 79 ? -24.285 -17.551 6.999 1.00 63.03 79 ARG A N 1
ATOM 607 C CA . ARG A 1 79 ? -24.343 -16.752 8.228 1.00 63.03 79 ARG A CA 1
ATOM 608 C C . ARG A 1 79 ? -23.884 -15.339 7.864 1.00 63.03 79 ARG A C 1
ATOM 610 O O . ARG A 1 79 ? -22.738 -15.223 7.417 1.00 63.03 79 ARG A O 1
ATOM 617 N N . PRO A 1 80 ? -24.732 -14.305 8.013 1.00 66.19 80 PRO A N 1
ATOM 618 C CA . PRO A 1 80 ? -24.350 -12.953 7.652 1.00 66.19 80 PRO A CA 1
ATOM 619 C C . PRO A 1 80 ? -23.039 -12.613 8.367 1.00 66.19 80 PRO A C 1
ATOM 621 O O . PRO A 1 80 ? -22.978 -12.753 9.596 1.00 66.19 80 PRO A O 1
ATOM 624 N N . PRO A 1 81 ? -21.973 -12.237 7.640 1.00 66.31 81 PRO A N 1
ATOM 625 C CA . PRO A 1 81 ? -20.700 -11.867 8.257 1.00 66.31 81 PRO A CA 1
ATOM 626 C C . PRO A 1 81 ? -20.874 -10.750 9.299 1.00 66.31 81 PRO A C 1
ATOM 628 O O . PRO A 1 81 ? -20.123 -10.699 10.273 1.00 66.31 81 PRO A O 1
ATOM 631 N N . ASP A 1 82 ? -21.932 -9.952 9.166 1.00 64.69 82 ASP A N 1
ATOM 632 C CA . ASP A 1 82 ? -22.317 -8.866 10.068 1.00 64.69 82 ASP A CA 1
ATOM 633 C C . ASP A 1 82 ? -22.638 -9.336 11.500 1.00 64.69 82 ASP A C 1
ATOM 635 O O . ASP A 1 82 ? -22.440 -8.594 12.461 1.00 64.69 82 ASP A O 1
ATOM 639 N N . LEU A 1 83 ? -23.013 -10.608 11.703 1.00 72.88 83 LEU A N 1
ATOM 640 C CA . LEU A 1 83 ? -23.221 -11.167 13.049 1.00 72.88 83 LEU A CA 1
ATOM 641 C C . LEU A 1 83 ? -21.915 -11.331 13.846 1.00 72.88 83 LEU A C 1
ATOM 643 O O . LEU A 1 83 ? -21.950 -11.602 15.047 1.00 72.88 83 LEU A O 1
ATOM 647 N N . ILE A 1 84 ? -20.744 -11.171 13.219 1.00 73.12 84 ILE A N 1
ATOM 648 C CA . ILE A 1 84 ? -19.459 -11.191 13.932 1.00 73.12 84 ILE A CA 1
ATOM 649 C C . ILE A 1 84 ? -19.340 -9.983 14.867 1.00 73.12 84 ILE A C 1
ATOM 651 O O . ILE A 1 84 ? -18.764 -10.122 15.948 1.00 73.12 84 ILE A O 1
ATOM 655 N N . ILE A 1 85 ? -19.936 -8.842 14.509 1.00 76.69 85 ILE A N 1
ATOM 656 C CA . ILE A 1 85 ? -19.957 -7.634 15.347 1.00 76.69 85 ILE A CA 1
ATOM 657 C C . ILE A 1 85 ? -20.646 -7.929 16.679 1.00 76.69 85 ILE A C 1
ATOM 659 O O . ILE A 1 85 ? -20.176 -7.483 17.722 1.00 76.69 85 ILE A O 1
ATOM 663 N N . ALA A 1 86 ? -21.670 -8.790 16.677 1.00 82.75 86 ALA A N 1
ATOM 664 C CA . ALA A 1 86 ? -22.377 -9.187 17.890 1.00 82.75 86 ALA A CA 1
ATOM 665 C C . ALA A 1 86 ? -21.481 -9.876 18.932 1.00 82.75 86 ALA A C 1
ATOM 667 O O . ALA A 1 86 ? -21.824 -9.936 20.110 1.00 82.75 86 ALA A O 1
ATOM 668 N N . ARG A 1 87 ? -20.288 -10.353 18.545 1.00 83.62 87 ARG A N 1
ATOM 669 C CA . ARG A 1 87 ? -19.295 -10.865 19.502 1.00 83.62 87 ARG A CA 1
ATOM 670 C C . ARG A 1 87 ? -18.682 -9.770 20.376 1.00 83.62 87 ARG A C 1
ATOM 672 O O . ARG A 1 87 ? -18.154 -10.118 21.431 1.00 83.62 87 ARG A O 1
ATOM 679 N N . ARG A 1 88 ? -18.728 -8.511 19.924 1.00 81.06 88 ARG A N 1
ATOM 680 C CA . ARG A 1 88 ? -18.186 -7.314 20.588 1.00 81.06 88 ARG A CA 1
ATOM 681 C C . ARG A 1 88 ? -19.231 -6.522 21.385 1.00 81.06 88 ARG A C 1
ATOM 683 O O . ARG A 1 88 ? -18.841 -5.615 22.106 1.00 81.06 88 ARG A O 1
ATOM 690 N N . PHE A 1 89 ? -20.522 -6.830 21.248 1.00 83.06 89 PHE A N 1
ATOM 691 C CA . PHE A 1 89 ? -21.561 -6.199 22.066 1.00 83.06 89 PHE A CA 1
ATOM 692 C C . PHE A 1 89 ? -21.501 -6.683 23.517 1.00 83.06 89 PHE A C 1
ATOM 694 O O . PHE A 1 89 ? -20.952 -7.755 23.798 1.00 83.06 89 PHE A O 1
ATOM 701 N N . ALA A 1 90 ? -22.135 -5.931 24.417 1.00 82.00 90 ALA A N 1
ATOM 702 C CA . ALA A 1 90 ? -22.309 -6.327 25.807 1.00 82.00 90 ALA A CA 1
ATOM 703 C C . ALA A 1 90 ? -22.990 -7.708 25.883 1.00 82.00 90 ALA A C 1
ATOM 705 O O . ALA A 1 90 ? -24.039 -7.939 25.282 1.00 82.00 90 ALA A O 1
ATOM 706 N N . GLY A 1 91 ? -22.362 -8.659 26.582 1.00 85.25 91 GLY A N 1
ATOM 707 C CA . GLY A 1 91 ? -22.812 -10.060 26.635 1.00 85.25 91 GLY A CA 1
ATOM 708 C C . GLY A 1 91 ? -22.421 -10.917 25.419 1.00 85.25 91 GLY A C 1
ATOM 709 O O . GLY A 1 91 ? -22.711 -12.111 25.386 1.00 85.25 91 GLY A O 1
ATOM 710 N N . GLY A 1 92 ? -21.721 -10.347 24.438 1.00 85.81 92 GLY A N 1
ATOM 711 C CA . GLY A 1 92 ? -21.129 -11.069 23.319 1.00 85.81 92 GLY A CA 1
ATOM 712 C C . GLY A 1 92 ? -20.007 -12.016 23.755 1.00 85.81 92 GLY A C 1
ATOM 713 O O . GLY A 1 92 ? -19.462 -11.936 24.858 1.00 85.81 92 GLY A O 1
ATOM 714 N N . ALA A 1 93 ? -19.620 -12.930 22.863 1.00 85.88 93 ALA A N 1
ATOM 715 C CA . ALA A 1 93 ? -18.637 -13.973 23.168 1.00 85.88 93 ALA A CA 1
ATOM 716 C C . ALA A 1 93 ? -17.268 -13.436 23.639 1.00 85.88 93 ALA A C 1
ATOM 718 O O . ALA A 1 93 ? -16.566 -14.133 24.374 1.00 85.88 93 ALA A O 1
ATOM 719 N N . TYR A 1 94 ? -16.860 -12.229 23.224 1.00 83.69 94 TYR A N 1
ATOM 720 C CA . TYR A 1 94 ? -15.601 -11.633 23.688 1.00 83.69 94 TYR A CA 1
ATOM 721 C C . TYR A 1 94 ? -15.712 -11.068 25.102 1.00 83.69 94 TYR A C 1
ATOM 723 O O . TYR A 1 94 ? -14.827 -11.351 25.914 1.00 83.69 94 TYR A O 1
ATOM 731 N N . ALA A 1 95 ? -16.817 -10.384 25.410 1.00 82.88 95 ALA A N 1
ATOM 732 C CA . ALA A 1 95 ? -17.120 -9.903 26.754 1.00 82.88 95 ALA A CA 1
ATOM 733 C C . ALA A 1 95 ? -17.259 -11.076 27.743 1.00 82.88 95 ALA A C 1
ATOM 735 O O . ALA A 1 95 ? -16.563 -11.122 28.756 1.00 82.88 95 ALA A O 1
ATOM 736 N N . LEU A 1 96 ? -18.062 -12.096 27.403 1.00 86.38 96 LEU A N 1
ATOM 737 C CA . LEU A 1 96 ? -18.243 -13.300 28.231 1.00 86.38 96 LEU A CA 1
ATOM 738 C C . LEU A 1 96 ? -16.949 -14.105 28.404 1.00 86.38 96 LEU A C 1
ATOM 740 O O . LEU A 1 96 ? -16.717 -14.710 29.449 1.00 86.38 96 LEU A O 1
ATOM 744 N N . GLY A 1 97 ? -16.098 -14.123 27.377 1.00 87.25 97 GLY A N 1
ATOM 745 C CA . GLY A 1 97 ? -14.816 -14.820 27.407 1.00 87.25 97 GLY A CA 1
ATOM 746 C C . GLY A 1 97 ? -13.730 -14.112 28.218 1.00 87.25 97 GLY A C 1
ATOM 747 O O . GLY A 1 97 ? -12.643 -14.676 28.354 1.00 87.25 97 GLY A O 1
ATOM 748 N N . GLY A 1 98 ? -13.980 -12.890 28.710 1.00 83.81 98 GLY A N 1
ATOM 749 C CA . GLY A 1 98 ? -12.980 -12.067 29.393 1.00 83.81 98 GLY A CA 1
ATOM 750 C C . GLY A 1 98 ? -11.745 -11.798 28.530 1.00 83.81 98 GLY A C 1
ATOM 751 O O . GLY A 1 98 ? -10.632 -11.701 29.052 1.00 83.81 98 GLY A O 1
ATOM 752 N N . ARG A 1 99 ? -11.908 -11.763 27.200 1.00 82.81 99 ARG A N 1
ATOM 753 C CA . ARG A 1 99 ? -10.788 -11.519 26.289 1.00 82.81 99 ARG A CA 1
ATOM 754 C C . ARG A 1 99 ? -10.422 -10.043 26.352 1.00 82.81 99 ARG A C 1
ATOM 756 O O . ARG A 1 99 ? -11.161 -9.205 25.854 1.00 82.81 99 ARG A O 1
ATOM 763 N N . VAL A 1 100 ? -9.263 -9.751 26.932 1.00 82.50 100 VAL A N 1
ATOM 764 C CA . VAL A 1 100 ? -8.673 -8.411 26.896 1.00 82.50 100 VAL A CA 1
ATOM 765 C C . VAL A 1 100 ? -8.103 -8.178 25.499 1.00 82.50 100 VAL A C 1
ATOM 767 O O . VAL A 1 100 ? -7.298 -8.977 25.013 1.00 82.50 100 VAL A O 1
ATOM 770 N N . LEU A 1 101 ? -8.558 -7.114 24.841 1.00 80.25 101 LEU A N 1
ATOM 771 C CA . LEU A 1 101 ? -7.962 -6.638 23.598 1.00 80.25 101 LEU A CA 1
ATOM 772 C C . LEU A 1 101 ? -6.668 -5.906 23.950 1.00 80.25 101 LEU A C 1
ATOM 774 O O . LEU A 1 101 ? -6.699 -4.912 24.668 1.00 80.25 101 LEU A O 1
ATOM 778 N N . GLU A 1 102 ? -5.535 -6.404 23.458 1.00 88.38 102 GLU A N 1
ATOM 779 C CA . GLU A 1 102 ? -4.277 -5.665 23.576 1.00 88.38 102 GLU A CA 1
ATOM 780 C C . GLU A 1 102 ? -4.353 -4.381 22.748 1.00 88.38 102 GLU A C 1
ATOM 782 O O . GLU A 1 102 ? -4.967 -4.356 21.674 1.00 88.38 102 GLU A O 1
ATOM 787 N N . GLN A 1 103 ? -3.700 -3.327 23.229 1.00 89.81 103 GLN A N 1
ATOM 788 C CA . GLN A 1 103 ? -3.619 -2.073 22.497 1.00 89.81 103 GLN A CA 1
ATOM 789 C C . GLN A 1 103 ? -2.659 -2.216 21.299 1.00 89.81 103 GLN A C 1
ATOM 791 O O . GLN A 1 103 ? -1.511 -2.634 21.471 1.00 89.81 103 GLN A O 1
ATOM 796 N N . PRO A 1 104 ? -3.108 -1.911 20.074 1.00 91.19 104 PRO A N 1
ATOM 797 C CA . PRO A 1 104 ? -2.273 -1.862 18.882 1.00 91.19 104 PRO A CA 1
ATOM 798 C C . PRO A 1 104 ? -1.201 -0.768 19.008 1.00 91.19 104 PRO A C 1
ATOM 800 O O . PRO A 1 104 ? -1.274 0.087 19.890 1.00 91.19 104 PRO A O 1
ATOM 803 N N . PRO A 1 105 ? -0.157 -0.790 18.166 1.00 88.12 105 PRO A N 1
ATOM 804 C CA . PRO A 1 105 ? 0.917 0.186 18.283 1.00 88.12 105 PRO A CA 1
ATOM 805 C C . PRO A 1 105 ? 0.429 1.614 17.943 1.00 88.12 105 PRO A C 1
ATOM 807 O O . PRO A 1 105 ? -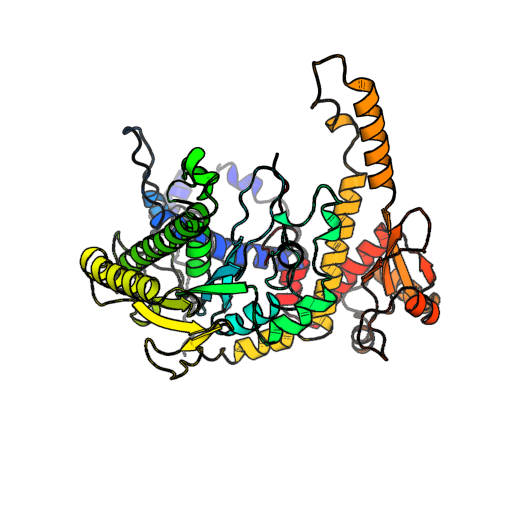0.281 1.771 16.948 1.00 88.12 105 PRO A O 1
ATOM 810 N N . PRO A 1 106 ? 0.862 2.661 18.680 1.00 89.06 106 PRO A N 1
ATOM 811 C CA . PRO A 1 106 ? 0.431 4.051 18.459 1.00 89.06 106 PRO A CA 1
ATOM 812 C C . PRO A 1 106 ? 0.597 4.531 17.017 1.00 89.06 106 PRO A C 1
ATOM 814 O O . PRO A 1 106 ? -0.324 5.090 16.429 1.00 89.06 106 PRO A O 1
ATOM 817 N N . HIS A 1 107 ? 1.734 4.197 16.400 1.00 88.12 107 HIS A N 1
ATOM 818 C CA . HIS A 1 107 ? 2.043 4.578 15.024 1.00 88.12 107 HIS A CA 1
ATOM 819 C C . HIS A 1 107 ? 1.081 3.993 13.977 1.00 88.12 107 HIS A C 1
ATOM 821 O O . HIS A 1 107 ? 1.135 4.398 12.826 1.00 88.12 107 HIS A O 1
ATOM 827 N N . ALA A 1 108 ? 0.232 3.012 14.310 1.00 92.12 108 ALA A N 1
ATOM 828 C CA . ALA A 1 108 ? -0.787 2.516 13.383 1.00 92.12 108 ALA A CA 1
ATOM 829 C C . ALA A 1 108 ? -1.970 3.490 13.224 1.00 92.12 108 ALA A C 1
ATOM 831 O O . ALA A 1 108 ? -2.743 3.332 12.283 1.00 92.12 108 ALA A O 1
ATOM 832 N N . TYR A 1 109 ? -2.105 4.495 14.093 1.00 94.50 109 TYR A N 1
ATOM 833 C CA . TYR A 1 109 ? -3.205 5.473 14.087 1.00 94.50 109 TYR A CA 1
ATOM 834 C C . TYR A 1 109 ? -2.777 6.860 13.614 1.00 94.50 109 TYR A C 1
ATOM 836 O O . TYR A 1 109 ? -3.469 7.851 13.829 1.00 94.50 109 TYR A O 1
ATOM 844 N N . GLU A 1 110 ? -1.629 6.916 12.950 1.00 93.25 110 GLU A N 1
ATOM 845 C CA . GLU A 1 110 ? -1.193 8.087 12.208 1.00 93.25 110 GLU A CA 1
ATOM 846 C C . GLU A 1 110 ? -1.689 8.032 10.760 1.00 93.25 110 GLU A C 1
ATOM 848 O O . GLU A 1 110 ? -1.964 6.937 10.246 1.00 93.25 110 GLU A O 1
ATOM 853 N N . PRO A 1 111 ? -1.723 9.176 10.057 1.00 96.50 111 PRO A N 1
ATOM 854 C CA . PRO A 1 111 ? -1.990 9.191 8.631 1.00 96.50 111 PRO A CA 1
ATOM 855 C C . PRO A 1 111 ? -1.036 8.278 7.849 1.00 96.50 111 PRO A C 1
ATOM 857 O O . PRO A 1 111 ? 0.192 8.376 7.945 1.00 96.50 111 PRO A O 1
ATOM 860 N N . HIS A 1 112 ? -1.608 7.364 7.069 1.00 97.06 112 HIS A N 1
ATOM 861 C CA . HIS A 1 112 ? -0.873 6.446 6.203 1.00 97.06 112 HIS A CA 1
ATOM 862 C C . HIS A 1 112 ? -1.297 6.635 4.756 1.00 97.06 112 HIS A C 1
ATOM 864 O O . HIS A 1 112 ? -2.478 6.796 4.449 1.00 97.06 112 HIS A O 1
ATOM 870 N N . THR A 1 113 ? -0.316 6.555 3.867 1.00 97.81 113 THR A N 1
ATOM 871 C CA . THR A 1 113 ? -0.498 6.674 2.428 1.00 97.81 113 THR A CA 1
ATOM 872 C C . THR A 1 113 ? -0.401 5.299 1.790 1.00 97.81 113 THR A C 1
ATOM 874 O O . THR A 1 113 ? 0.636 4.638 1.840 1.00 97.81 113 THR A O 1
ATOM 877 N N . PHE A 1 114 ? -1.491 4.870 1.163 1.00 98.38 114 PHE A N 1
ATOM 878 C CA . PHE A 1 114 ? -1.456 3.869 0.109 1.00 98.38 114 PHE A CA 1
ATOM 879 C C . PHE A 1 114 ? -0.915 4.518 -1.167 1.00 98.38 114 PHE A C 1
ATOM 881 O O . PHE A 1 114 ? -1.332 5.619 -1.523 1.00 98.38 114 PHE A O 1
ATOM 888 N N . PHE A 1 115 ? -0.021 3.841 -1.877 1.00 98.25 115 PHE A N 1
ATOM 889 C CA . PHE A 1 115 ? 0.501 4.320 -3.152 1.00 98.25 115 PHE A CA 1
ATOM 890 C C . PHE A 1 115 ? 0.472 3.222 -4.217 1.00 98.25 115 PHE A C 1
ATOM 892 O O . PHE A 1 115 ? 0.708 2.044 -3.935 1.00 98.25 115 PHE A O 1
ATOM 899 N N . LEU A 1 116 ? 0.191 3.639 -5.450 1.00 98.31 116 LEU A N 1
ATOM 900 C CA . LEU A 1 116 ? 0.294 2.852 -6.672 1.00 98.31 116 LEU A CA 1
ATOM 901 C C . LEU A 1 116 ? 1.397 3.464 -7.534 1.00 98.31 116 LEU A C 1
ATOM 903 O O . LEU A 1 116 ? 1.247 4.580 -8.032 1.00 98.31 116 LEU A O 1
ATOM 907 N N . LEU A 1 117 ? 2.496 2.733 -7.701 1.00 98.50 117 LEU A N 1
ATOM 908 C CA . LEU A 1 117 ? 3.593 3.112 -8.588 1.00 98.50 117 LEU A CA 1
ATOM 909 C C . LEU A 1 117 ? 3.453 2.399 -9.924 1.00 98.50 117 LEU A C 1
ATOM 911 O O . LEU A 1 117 ? 2.967 1.268 -9.981 1.00 98.50 117 LEU A O 1
ATOM 915 N N . GLN A 1 118 ? 3.940 3.044 -10.974 1.00 98.12 118 GLN A N 1
ATOM 916 C CA . GLN A 1 118 ? 4.107 2.462 -12.298 1.00 98.12 118 GLN A CA 1
ATOM 917 C C . GLN A 1 118 ? 5.539 2.702 -12.778 1.00 98.12 118 GLN A C 1
ATOM 919 O O . GLN A 1 118 ? 6.142 3.720 -12.439 1.00 98.12 118 GLN A O 1
ATOM 924 N N . THR A 1 119 ? 6.093 1.784 -13.566 1.00 98.44 119 THR A N 1
ATOM 925 C CA . THR A 1 119 ? 7.337 2.061 -14.291 1.00 98.44 119 THR A CA 1
ATOM 926 C C . THR A 1 119 ? 7.081 3.056 -15.423 1.00 98.44 119 THR A C 1
ATOM 928 O O . THR A 1 119 ? 6.130 2.923 -16.191 1.00 98.44 119 THR A O 1
ATOM 931 N N . ARG A 1 120 ? 7.954 4.052 -15.572 1.00 97.69 120 ARG A N 1
ATOM 932 C CA . ARG A 1 120 ? 7.904 5.043 -16.658 1.00 97.69 120 ARG A CA 1
ATOM 933 C C . ARG A 1 120 ? 7.964 4.390 -18.042 1.00 97.69 120 ARG A C 1
ATOM 935 O O . ARG A 1 120 ? 7.367 4.894 -18.988 1.00 97.69 120 ARG A O 1
ATOM 942 N N . TYR A 1 121 ? 8.673 3.271 -18.138 1.00 97.00 121 TYR A N 1
ATOM 943 C CA . TYR A 1 121 ? 8.936 2.540 -19.370 1.00 97.00 121 TYR A CA 1
ATOM 944 C C . TYR A 1 121 ? 8.364 1.119 -19.306 1.00 97.00 121 TYR A C 1
ATOM 946 O O . TYR A 1 121 ? 8.080 0.597 -18.221 1.00 97.00 121 TYR A O 1
ATOM 954 N N . ASP A 1 122 ? 8.218 0.491 -20.473 1.00 96.31 122 ASP A N 1
ATOM 955 C CA . ASP A 1 122 ? 7.815 -0.912 -20.579 1.00 96.31 122 ASP A CA 1
ATOM 956 C C . ASP A 1 122 ? 8.903 -1.828 -20.001 1.00 96.31 122 ASP A C 1
ATOM 958 O O . ASP A 1 122 ? 10.096 -1.642 -20.256 1.00 96.31 122 ASP A O 1
ATOM 962 N N . VAL A 1 123 ? 8.478 -2.846 -19.258 1.00 95.94 123 VAL A N 1
ATOM 963 C CA . VAL A 1 123 ? 9.343 -3.897 -18.720 1.00 95.94 123 VAL A CA 1
ATOM 964 C C . VAL A 1 123 ? 9.309 -5.092 -19.666 1.00 95.94 123 VAL A C 1
ATOM 966 O O . VAL A 1 123 ? 8.241 -5.502 -20.136 1.00 95.94 123 VAL A O 1
ATOM 969 N N . ARG A 1 124 ? 10.483 -5.657 -19.951 1.00 92.69 124 ARG A N 1
ATOM 970 C CA . ARG A 1 124 ? 10.623 -6.928 -20.658 1.00 92.69 124 ARG A CA 1
ATOM 971 C C . ARG A 1 124 ? 10.271 -8.059 -19.702 1.00 92.69 124 ARG A C 1
ATOM 973 O O . ARG A 1 124 ? 10.882 -8.220 -18.651 1.00 92.69 124 ARG A O 1
ATOM 980 N N . PHE A 1 125 ? 9.268 -8.839 -20.075 1.00 91.44 125 PHE A N 1
ATOM 981 C CA . PHE A 1 125 ? 8.881 -10.038 -19.343 1.00 91.44 125 PHE A CA 1
ATOM 982 C C . PHE A 1 125 ? 9.379 -11.291 -20.076 1.00 91.44 125 PHE A C 1
ATOM 984 O O . PHE A 1 125 ? 9.642 -11.221 -21.281 1.00 91.44 125 PHE A O 1
ATOM 991 N N . PRO A 1 126 ? 9.464 -12.444 -19.384 1.00 87.44 126 PRO A N 1
ATOM 992 C CA . PRO A 1 126 ? 9.729 -13.731 -20.019 1.00 87.44 126 PRO A CA 1
ATOM 993 C C . PRO A 1 126 ? 8.762 -14.042 -21.173 1.00 87.44 126 PRO A C 1
ATOM 995 O O . PRO A 1 126 ? 7.680 -13.450 -21.284 1.00 87.44 126 PRO A O 1
ATOM 998 N N . GLN A 1 127 ? 9.154 -14.992 -22.026 1.00 84.19 127 GLN A N 1
ATOM 999 C CA . GLN A 1 127 ? 8.430 -15.357 -23.244 1.00 84.19 127 GLN A CA 1
ATOM 1000 C C . GLN A 1 127 ? 6.928 -15.585 -22.989 1.00 84.19 127 GLN A C 1
ATOM 1002 O O . GLN A 1 127 ? 6.522 -16.217 -22.017 1.00 84.19 127 GLN A O 1
ATOM 1007 N N . GLY A 1 128 ? 6.087 -15.034 -23.872 1.00 84.19 128 GLY A N 1
ATOM 1008 C CA . GLY A 1 128 ? 4.625 -15.156 -23.795 1.00 84.19 128 GLY A CA 1
ATOM 1009 C C . GLY A 1 128 ? 3.908 -14.015 -23.064 1.00 84.19 128 GLY A C 1
ATOM 1010 O O . GLY A 1 128 ? 2.678 -13.949 -23.111 1.00 84.19 128 GLY A O 1
ATOM 1011 N N . ARG A 1 129 ? 4.636 -13.075 -22.447 1.00 89.56 129 ARG A N 1
ATOM 1012 C CA . ARG A 1 129 ? 4.066 -11.836 -21.899 1.00 89.56 129 ARG A CA 1
ATOM 1013 C C . ARG A 1 129 ? 4.394 -10.636 -22.776 1.00 89.56 129 ARG A C 1
ATOM 1015 O O . ARG A 1 129 ? 5.520 -10.458 -23.226 1.00 89.56 129 ARG A O 1
ATOM 1022 N N . VAL A 1 130 ? 3.386 -9.802 -23.009 1.00 92.69 130 VAL A N 1
ATOM 1023 C CA . VAL A 1 130 ? 3.561 -8.529 -23.706 1.00 92.69 130 VAL A CA 1
ATOM 1024 C C . VAL A 1 130 ? 4.354 -7.574 -22.821 1.00 92.69 130 VAL A C 1
ATOM 1026 O O . VAL A 1 130 ? 4.071 -7.450 -21.632 1.00 92.69 130 VAL A O 1
ATOM 1029 N N . GLU A 1 131 ? 5.335 -6.902 -23.421 1.00 94.06 131 GLU A N 1
ATOM 1030 C CA . GLU A 1 131 ? 6.065 -5.807 -22.785 1.00 94.06 131 GLU A CA 1
ATOM 1031 C C . GLU A 1 131 ? 5.072 -4.731 -22.341 1.00 94.06 131 GLU A C 1
ATOM 1033 O O . GLU A 1 131 ? 4.282 -4.221 -23.140 1.00 94.06 131 GLU A O 1
ATOM 1038 N N . SER A 1 132 ? 5.090 -4.413 -21.054 1.00 96.19 132 SER A N 1
ATOM 1039 C CA . SER A 1 132 ? 4.186 -3.431 -20.469 1.00 96.19 132 SER A CA 1
ATOM 1040 C C . SER A 1 132 ? 4.817 -2.816 -19.230 1.00 96.19 132 SER A C 1
ATOM 1042 O O . SER A 1 132 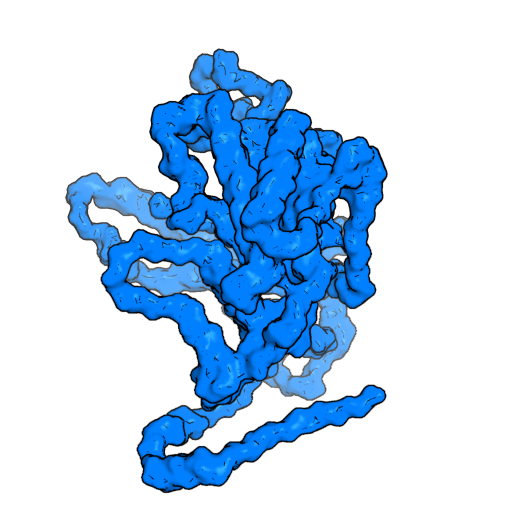? 5.703 -3.433 -18.636 1.00 96.19 132 SER A O 1
ATOM 1044 N N . PRO A 1 133 ? 4.344 -1.656 -18.767 1.00 97.50 133 PRO A N 1
ATOM 1045 C CA . PRO A 1 133 ? 4.785 -1.124 -17.494 1.00 97.50 133 PRO A CA 1
ATOM 1046 C C . PRO A 1 133 ? 4.434 -2.072 -16.342 1.00 97.50 133 PRO A C 1
ATOM 1048 O O . PRO A 1 133 ? 3.370 -2.702 -16.342 1.00 97.50 133 PRO A O 1
ATOM 1051 N N . GLU A 1 134 ? 5.302 -2.140 -15.340 1.00 97.38 134 GLU A N 1
ATOM 1052 C CA . GLU A 1 134 ? 5.037 -2.862 -14.100 1.00 97.38 134 GLU A CA 1
ATOM 1053 C C . GLU A 1 134 ? 4.402 -1.933 -13.060 1.00 97.38 134 GLU A C 1
ATOM 1055 O O . GLU A 1 134 ? 4.577 -0.714 -13.098 1.00 97.38 134 GLU A O 1
ATOM 1060 N N . TYR A 1 135 ? 3.629 -2.513 -12.138 1.00 97.81 135 TYR A N 1
ATOM 1061 C CA . TYR A 1 135 ? 2.900 -1.779 -11.109 1.00 97.81 135 TYR A CA 1
ATOM 1062 C C . TYR A 1 135 ? 3.232 -2.325 -9.727 1.00 97.81 135 TYR A C 1
ATOM 1064 O O . TYR A 1 135 ? 3.207 -3.538 -9.521 1.00 97.81 135 TYR A O 1
ATOM 1072 N N . ILE A 1 136 ? 3.448 -1.429 -8.766 1.00 97.31 136 ILE A N 1
ATOM 1073 C CA . ILE A 1 136 ? 3.680 -1.782 -7.363 1.00 97.31 136 ILE A CA 1
ATOM 1074 C C . ILE A 1 136 ? 2.640 -1.090 -6.494 1.00 97.31 136 ILE A C 1
ATOM 1076 O O . ILE A 1 136 ? 2.388 0.105 -6.632 1.00 97.31 136 ILE A O 1
ATOM 1080 N N . TYR A 1 137 ? 2.073 -1.846 -5.560 1.00 97.25 137 TYR A N 1
ATOM 1081 C CA . TYR A 1 137 ? 1.267 -1.309 -4.473 1.00 97.25 137 TYR A CA 1
ATOM 1082 C C . TYR A 1 137 ? 2.081 -1.290 -3.192 1.00 97.25 137 TYR A C 1
ATOM 1084 O O . TYR A 1 137 ? 2.787 -2.252 -2.882 1.00 97.25 137 TYR A O 1
ATOM 1092 N N . GLY A 1 138 ? 1.924 -0.237 -2.404 1.00 96.62 138 GLY A N 1
ATOM 1093 C CA . GLY A 1 138 ? 2.522 -0.182 -1.083 1.00 96.62 138 GLY A CA 1
ATOM 1094 C C . GLY A 1 138 ? 1.740 0.693 -0.126 1.00 96.62 138 GLY A C 1
ATOM 1095 O O . GLY A 1 138 ? 0.775 1.363 -0.495 1.00 96.62 138 GLY A O 1
ATOM 1096 N N . VAL A 1 139 ? 2.153 0.625 1.135 1.00 97.31 139 VAL A N 1
ATOM 1097 C CA . VAL A 1 139 ? 1.650 1.472 2.210 1.00 97.31 139 VAL A CA 1
ATOM 1098 C C . VAL A 1 139 ? 2.842 1.991 2.989 1.00 97.31 139 VAL A C 1
ATOM 1100 O O . VAL A 1 139 ? 3.772 1.240 3.291 1.00 97.31 139 VAL A O 1
ATOM 1103 N N . CYS A 1 140 ? 2.792 3.267 3.326 1.00 95.81 140 CYS A N 1
ATOM 1104 C CA . CYS A 1 140 ? 3.753 3.923 4.193 1.00 95.81 140 CYS A CA 1
ATOM 1105 C C . CYS A 1 140 ? 3.057 4.926 5.102 1.00 95.81 140 CYS A C 1
ATOM 1107 O O . CYS A 1 140 ? 1.864 5.190 4.942 1.00 95.81 140 CYS A O 1
ATOM 1109 N N . ARG A 1 141 ? 3.796 5.497 6.052 1.00 94.56 141 ARG A N 1
ATOM 1110 C CA . ARG A 1 141 ? 3.333 6.711 6.722 1.00 94.56 141 ARG A CA 1
ATOM 1111 C C . ARG A 1 141 ? 3.257 7.840 5.711 1.00 94.56 141 ARG A C 1
ATOM 1113 O O . ARG A 1 141 ? 3.967 7.832 4.704 1.00 94.56 141 ARG A O 1
ATOM 1120 N N . GLU A 1 142 ? 2.402 8.809 5.989 1.00 95.19 142 GLU A N 1
ATOM 1121 C CA . GLU A 1 142 ? 2.210 9.953 5.110 1.00 95.19 142 GLU A CA 1
ATOM 1122 C C . GLU A 1 142 ? 3.533 10.676 4.787 1.00 95.19 142 GLU A C 1
ATOM 1124 O O . GLU A 1 142 ? 3.881 10.809 3.618 1.00 95.19 142 GLU A O 1
ATOM 1129 N N . HIS A 1 143 ? 4.325 11.033 5.800 1.00 93.44 143 HIS A N 1
ATOM 1130 C CA . HIS A 1 143 ? 5.587 11.767 5.632 1.00 93.44 143 HIS A CA 1
ATOM 1131 C C . HIS A 1 143 ? 6.750 10.940 5.047 1.00 93.44 143 HIS A C 1
ATOM 1133 O O . HIS A 1 143 ? 7.750 11.515 4.619 1.00 93.44 143 HIS A O 1
ATOM 1139 N N . ASP A 1 144 ? 6.634 9.610 4.991 1.00 93.50 144 ASP A N 1
ATOM 1140 C CA . ASP A 1 144 ? 7.695 8.724 4.488 1.00 93.50 144 ASP A CA 1
ATOM 1141 C C . ASP A 1 144 ? 7.657 8.539 2.965 1.00 93.50 144 ASP A C 1
ATOM 1143 O O . ASP A 1 144 ? 8.595 7.976 2.390 1.00 93.50 144 ASP A O 1
ATOM 1147 N N . LEU A 1 145 ? 6.581 8.973 2.291 1.00 94.62 145 LEU A N 1
ATOM 1148 C CA . LEU A 1 145 ? 6.355 8.656 0.878 1.00 94.62 145 LEU A CA 1
ATOM 1149 C C . LEU A 1 145 ? 7.536 9.082 -0.004 1.00 94.62 145 LEU A C 1
ATOM 1151 O O . LEU A 1 145 ? 8.002 8.295 -0.826 1.00 94.62 145 LEU A O 1
ATOM 1155 N N . LEU A 1 146 ? 8.043 10.300 0.191 1.00 95.50 146 LEU A N 1
ATOM 1156 C CA . LEU A 1 146 ? 9.123 10.859 -0.622 1.00 95.50 146 LEU A CA 1
ATOM 1157 C C . LEU A 1 146 ? 10.423 10.053 -0.468 1.00 95.50 146 LEU A C 1
ATOM 1159 O O . LEU A 1 146 ? 11.051 9.689 -1.460 1.00 95.50 146 LEU A O 1
ATOM 1163 N N . GLN A 1 147 ? 10.786 9.675 0.761 1.00 94.75 147 GLN A N 1
ATOM 1164 C CA . GLN A 1 147 ? 11.961 8.830 1.014 1.00 94.75 147 GLN A CA 1
ATOM 1165 C C . GLN A 1 147 ? 11.795 7.431 0.412 1.00 94.75 147 GLN A C 1
ATOM 1167 O O . GLN A 1 147 ? 12.753 6.833 -0.083 1.00 94.75 147 GLN A O 1
ATOM 1172 N N . ILE A 1 148 ? 10.575 6.892 0.433 1.00 95.31 148 ILE A N 1
ATOM 1173 C CA . ILE A 1 148 ? 10.271 5.593 -0.164 1.00 95.31 148 ILE A CA 1
ATOM 1174 C C . ILE A 1 148 ? 10.389 5.655 -1.685 1.00 95.31 148 ILE A C 1
ATOM 1176 O O . ILE A 1 148 ? 11.024 4.777 -2.266 1.00 95.31 148 ILE A O 1
ATOM 1180 N N . LEU A 1 149 ? 9.856 6.693 -2.329 1.00 96.62 149 LEU A N 1
ATOM 1181 C CA . LEU A 1 149 ? 9.988 6.904 -3.773 1.00 96.62 149 LEU A CA 1
ATOM 1182 C C . LEU A 1 149 ? 11.448 7.098 -4.194 1.00 96.62 149 LEU A C 1
ATOM 1184 O O . LEU A 1 149 ? 11.895 6.470 -5.156 1.00 96.62 149 LEU A O 1
ATOM 1188 N N . GLN A 1 150 ? 12.223 7.871 -3.428 1.00 96.38 150 GLN A N 1
ATOM 1189 C CA . GLN A 1 150 ? 13.672 7.982 -3.613 1.00 96.38 150 GLN A CA 1
ATOM 1190 C C . GLN A 1 150 ? 14.356 6.620 -3.479 1.00 96.38 150 GLN A C 1
ATOM 1192 O O . GLN A 1 150 ? 15.210 6.268 -4.289 1.00 96.38 150 GLN A O 1
ATOM 1197 N N . ARG A 1 151 ? 13.954 5.806 -2.496 1.00 96.25 151 ARG A N 1
ATOM 1198 C CA . ARG A 1 151 ? 14.505 4.462 -2.314 1.00 96.25 151 ARG A CA 1
ATOM 1199 C C . ARG A 1 151 ? 14.197 3.547 -3.499 1.00 96.25 151 ARG A C 1
ATOM 1201 O O . ARG A 1 151 ? 15.116 2.859 -3.939 1.00 96.25 151 ARG A O 1
ATOM 1208 N N . TYR A 1 152 ? 12.963 3.538 -4.010 1.00 97.31 152 TYR A N 1
ATOM 1209 C CA . TYR A 1 152 ? 12.579 2.769 -5.206 1.00 97.31 152 TYR A CA 1
ATOM 1210 C C . TYR A 1 152 ? 13.364 3.203 -6.454 1.00 97.31 152 TYR A C 1
ATOM 1212 O O . TYR A 1 152 ? 13.617 2.378 -7.325 1.00 97.31 152 TYR A O 1
ATOM 1220 N N . ASN A 1 153 ? 13.808 4.460 -6.504 1.00 97.62 153 ASN A N 1
ATOM 1221 C CA . ASN A 1 153 ? 14.630 5.029 -7.572 1.00 97.62 153 ASN A CA 1
ATOM 1222 C C . ASN A 1 153 ? 16.109 5.179 -7.159 1.00 97.62 153 ASN A C 1
ATOM 1224 O O . ASN A 1 153 ? 16.755 6.179 -7.458 1.00 97.62 153 ASN A O 1
ATOM 1228 N N . SER A 1 154 ? 16.672 4.188 -6.460 1.00 96.25 154 SER A N 1
ATOM 1229 C CA . SER A 1 154 ? 18.074 4.218 -6.014 1.00 96.25 154 SER A CA 1
ATOM 1230 C C . SER A 1 154 ? 18.745 2.846 -6.084 1.00 96.25 154 SER A C 1
ATOM 1232 O O . SER A 1 154 ? 18.085 1.817 -6.209 1.00 96.25 154 SER A O 1
ATOM 1234 N N . LYS A 1 155 ? 20.067 2.808 -5.858 1.00 95.75 155 LYS A N 1
ATOM 1235 C CA . LYS A 1 155 ? 20.831 1.558 -5.657 1.00 95.75 155 LYS A CA 1
ATOM 1236 C C . LYS A 1 155 ? 20.318 0.703 -4.487 1.00 95.75 155 LYS A C 1
ATOM 1238 O O . LYS A 1 155 ? 20.629 -0.478 -4.414 1.00 95.75 155 LYS A O 1
ATOM 1243 N N . LYS A 1 156 ? 19.563 1.303 -3.557 1.00 94.12 156 LYS A N 1
ATOM 1244 C CA . LYS A 1 156 ? 19.010 0.665 -2.348 1.00 94.12 156 LYS A CA 1
ATOM 1245 C C . LYS A 1 156 ? 17.557 0.200 -2.531 1.00 94.12 156 LYS A C 1
ATOM 1247 O O . LYS A 1 156 ? 16.882 -0.118 -1.539 1.00 94.12 156 LYS A O 1
ATOM 1252 N N . ALA A 1 157 ? 17.059 0.206 -3.768 1.00 94.12 157 ALA A N 1
ATOM 1253 C CA . ALA A 1 157 ? 15.749 -0.330 -4.102 1.00 94.12 157 ALA A CA 1
ATOM 1254 C C . ALA A 1 157 ? 15.656 -1.829 -3.739 1.00 94.12 157 ALA A C 1
ATOM 1256 O O . ALA A 1 157 ? 16.682 -2.512 -3.651 1.00 94.12 157 ALA A O 1
ATOM 1257 N N . PRO A 1 158 ? 14.446 -2.362 -3.485 1.00 92.81 158 PRO A N 1
ATOM 1258 C CA . PRO A 1 158 ? 14.257 -3.798 -3.291 1.00 92.81 158 PRO A CA 1
ATOM 1259 C C . PRO A 1 158 ? 14.828 -4.610 -4.462 1.00 92.81 158 PRO A C 1
ATOM 1261 O O . PRO A 1 158 ? 14.778 -4.164 -5.606 1.00 92.81 158 PRO A O 1
ATOM 1264 N N . ALA A 1 159 ? 15.330 -5.819 -4.199 1.00 90.56 159 ALA A N 1
ATOM 1265 C CA . ALA A 1 159 ? 15.976 -6.639 -5.230 1.00 90.56 159 ALA A CA 1
ATOM 1266 C C . ALA A 1 159 ? 15.052 -6.921 -6.429 1.00 90.56 159 ALA A C 1
ATOM 1268 O O . ALA A 1 159 ? 15.487 -6.826 -7.571 1.00 90.56 159 ALA A O 1
ATOM 1269 N N . SER A 1 160 ? 13.764 -7.181 -6.179 1.00 91.50 160 SER A N 1
ATOM 1270 C CA . SER A 1 160 ? 12.763 -7.358 -7.240 1.00 91.50 160 SER A CA 1
ATOM 1271 C C . SER A 1 160 ? 12.595 -6.102 -8.094 1.00 91.50 160 SER A C 1
ATOM 1273 O O . SER A 1 160 ? 12.478 -6.191 -9.305 1.00 91.50 160 SER A O 1
ATOM 1275 N N . THR A 1 161 ? 12.626 -4.926 -7.469 1.00 95.56 161 THR A N 1
ATOM 1276 C CA . THR A 1 161 ? 12.535 -3.633 -8.150 1.00 95.56 161 THR A CA 1
ATOM 1277 C C . THR A 1 161 ? 13.769 -3.369 -9.009 1.00 95.56 161 THR A C 1
ATOM 1279 O O . THR A 1 161 ? 13.627 -2.886 -10.126 1.00 95.56 161 THR A O 1
ATOM 1282 N N . LEU A 1 162 ? 14.967 -3.695 -8.513 1.00 95.31 162 LEU A N 1
ATOM 1283 C CA . LEU A 1 162 ? 16.195 -3.592 -9.303 1.00 95.31 162 LEU A CA 1
ATOM 1284 C C . LEU A 1 162 ? 16.142 -4.516 -10.522 1.00 95.31 162 LEU A C 1
ATOM 1286 O O . LEU A 1 162 ? 16.409 -4.047 -11.620 1.00 95.31 162 LEU A O 1
ATOM 1290 N N . LEU A 1 163 ? 15.697 -5.764 -10.341 1.00 94.44 163 LEU A N 1
ATOM 1291 C CA . LEU A 1 163 ? 15.508 -6.716 -11.437 1.00 94.44 163 LEU A CA 1
ATOM 1292 C C . LEU A 1 163 ? 14.510 -6.194 -12.480 1.00 94.44 163 LEU A C 1
ATOM 1294 O O . LEU A 1 163 ? 14.749 -6.308 -13.679 1.00 94.44 163 LEU A O 1
ATOM 1298 N N . THR A 1 164 ? 13.403 -5.584 -12.048 1.00 95.81 164 THR A N 1
ATOM 1299 C CA . THR A 1 164 ? 12.481 -4.904 -12.966 1.00 95.81 164 THR A CA 1
ATOM 1300 C C . THR A 1 164 ? 13.202 -3.821 -13.769 1.00 95.81 164 THR A C 1
ATOM 1302 O O . THR A 1 164 ? 13.011 -3.739 -14.976 1.00 95.81 164 THR A O 1
ATOM 1305 N N . MET A 1 165 ? 14.035 -3.000 -13.120 1.00 96.69 165 MET A N 1
ATOM 1306 C CA . MET A 1 165 ? 14.760 -1.900 -13.768 1.00 96.69 165 MET A CA 1
ATOM 1307 C C . MET A 1 165 ? 15.832 -2.380 -14.749 1.00 96.69 165 MET A C 1
ATOM 1309 O O . MET A 1 165 ? 16.001 -1.755 -15.795 1.00 96.69 165 MET A O 1
ATOM 1313 N N . ASP A 1 166 ? 16.511 -3.490 -14.450 1.00 95.00 166 ASP A N 1
ATOM 1314 C CA . ASP A 1 166 ? 17.455 -4.121 -15.382 1.00 95.00 166 ASP A CA 1
ATOM 1315 C C . ASP A 1 166 ? 16.729 -4.601 -16.658 1.00 95.00 166 ASP A C 1
ATOM 1317 O O . ASP A 1 166 ? 17.274 -4.540 -17.757 1.00 95.00 166 ASP A O 1
ATOM 1321 N N . ASN A 1 167 ? 15.464 -5.018 -16.522 1.00 94.31 167 ASN A N 1
ATOM 1322 C CA . ASN A 1 167 ? 14.622 -5.514 -17.614 1.00 94.31 167 ASN A CA 1
ATOM 1323 C C . ASN A 1 167 ? 13.835 -4.420 -18.355 1.00 94.31 167 ASN A C 1
ATOM 1325 O O . ASN A 1 167 ? 13.041 -4.721 -19.248 1.00 94.31 167 ASN A O 1
ATOM 1329 N N . ILE A 1 168 ? 14.001 -3.146 -18.005 1.00 95.88 168 ILE A N 1
ATOM 1330 C CA . ILE A 1 168 ? 13.291 -2.056 -18.678 1.00 95.88 168 ILE A CA 1
ATOM 1331 C C . ILE A 1 168 ? 13.803 -1.855 -20.106 1.00 95.88 168 ILE A C 1
ATOM 1333 O O . ILE A 1 168 ? 15.003 -1.882 -20.383 1.00 95.88 168 ILE A O 1
ATOM 1337 N N . ARG A 1 169 ? 12.879 -1.543 -21.019 1.00 93.44 169 ARG A N 1
ATOM 1338 C CA . ARG A 1 169 ? 13.216 -0.988 -22.329 1.00 93.44 169 ARG A CA 1
ATOM 1339 C C . ARG A 1 169 ? 13.559 0.498 -22.197 1.00 93.44 169 ARG A C 1
ATOM 1341 O O . ARG A 1 169 ? 12.702 1.368 -22.352 1.00 93.44 169 ARG A O 1
ATOM 1348 N N . TRP A 1 170 ? 14.821 0.776 -21.901 1.00 94.38 170 TRP A N 1
ATOM 1349 C CA . TRP A 1 170 ? 15.342 2.137 -21.805 1.00 94.38 170 TRP A CA 1
ATOM 1350 C C . TRP A 1 170 ? 15.299 2.852 -23.167 1.00 94.38 170 TRP A C 1
ATOM 1352 O O . TRP A 1 170 ? 15.544 2.212 -24.191 1.00 94.38 170 TRP A O 1
ATOM 1362 N N . PRO A 1 171 ? 15.019 4.170 -23.214 1.00 93.12 171 PRO A N 1
ATOM 1363 C CA . PRO A 1 171 ? 14.844 4.891 -24.478 1.00 93.12 171 PRO A CA 1
ATOM 1364 C C . PRO A 1 171 ? 16.134 5.030 -25.302 1.00 93.12 171 PRO A C 1
ATOM 1366 O O . PRO A 1 171 ? 16.057 5.243 -26.506 1.00 93.12 171 PRO A O 1
ATOM 1369 N N . TRP A 1 172 ? 17.303 4.884 -24.675 1.00 91.69 172 TRP A N 1
ATOM 1370 C CA . TRP A 1 172 ? 18.614 4.836 -25.338 1.00 91.69 172 TRP A CA 1
ATOM 1371 C C . TRP A 1 172 ? 19.142 3.405 -25.540 1.00 91.69 172 TRP A C 1
ATOM 1373 O O . TRP A 1 172 ? 20.241 3.225 -26.059 1.00 91.69 172 TRP A O 1
ATOM 1383 N N . GLY A 1 173 ? 18.392 2.384 -25.114 1.00 85.44 173 GLY A N 1
ATOM 1384 C CA . GLY A 1 173 ? 18.733 0.986 -25.370 1.00 85.44 173 GLY A CA 1
ATOM 1385 C C . GLY A 1 173 ? 18.453 0.605 -26.826 1.00 85.44 173 GLY A C 1
ATOM 1386 O O . GLY A 1 173 ? 17.539 1.145 -27.452 1.00 85.44 173 GLY A O 1
ATOM 1387 N N . LYS A 1 174 ? 19.222 -0.348 -27.369 1.00 78.88 174 LYS A N 1
ATOM 1388 C CA . LYS A 1 174 ? 19.007 -0.856 -28.734 1.00 78.88 174 LYS A CA 1
ATOM 1389 C C . LYS A 1 174 ? 17.616 -1.476 -28.871 1.00 78.88 174 LYS A C 1
ATOM 1391 O O . LYS A 1 174 ? 17.104 -2.106 -27.941 1.00 78.88 174 LYS A O 1
ATOM 1396 N N . SER A 1 175 ? 16.985 -1.275 -30.026 1.00 70.56 175 SER A N 1
ATOM 1397 C CA . SER A 1 175 ? 15.657 -1.820 -30.278 1.00 70.56 175 SER A CA 1
ATOM 1398 C C . SER A 1 175 ? 15.739 -3.303 -30.661 1.00 70.56 175 SER A C 1
ATOM 1400 O O . SER A 1 175 ? 16.601 -3.704 -31.434 1.00 70.56 175 SER A O 1
ATOM 1402 N N . ARG A 1 176 ? 14.806 -4.122 -30.155 1.00 61.75 176 ARG A N 1
ATOM 1403 C CA . ARG A 1 176 ? 14.747 -5.573 -30.428 1.00 61.75 176 ARG A CA 1
ATOM 1404 C C . ARG A 1 176 ? 14.634 -5.922 -31.921 1.00 61.75 176 ARG A C 1
ATOM 1406 O O . ARG A 1 176 ? 15.005 -7.010 -32.333 1.00 61.75 176 ARG A O 1
ATOM 1413 N N . ASN A 1 177 ? 14.107 -5.008 -32.736 1.00 60.03 177 ASN A N 1
ATOM 1414 C CA . ASN A 1 177 ? 13.911 -5.246 -34.169 1.00 60.03 177 ASN A CA 1
ATOM 1415 C C . ASN A 1 177 ? 15.198 -5.075 -34.990 1.00 60.03 177 ASN A C 1
ATOM 1417 O O . ASN A 1 177 ? 15.188 -5.390 -36.172 1.00 60.03 177 ASN A O 1
ATOM 1421 N N . GLU A 1 178 ? 16.273 -4.553 -34.398 1.00 59.16 178 GLU A N 1
ATOM 1422 C CA . GLU A 1 178 ? 17.550 -4.335 -35.090 1.00 59.16 178 GLU A CA 1
ATOM 1423 C C . GLU A 1 178 ? 18.529 -5.504 -34.917 1.00 59.16 178 GLU A C 1
ATOM 1425 O O . GLU A 1 178 ? 19.661 -5.419 -35.387 1.00 59.16 178 GLU A O 1
ATOM 1430 N N . PHE A 1 179 ? 18.120 -6.587 -34.248 1.00 51.97 179 PHE A N 1
ATOM 1431 C CA . PHE A 1 179 ? 19.000 -7.704 -33.924 1.00 51.97 179 PHE A CA 1
ATOM 1432 C C . PHE A 1 179 ? 18.460 -9.039 -34.451 1.00 51.97 179 PHE A C 1
ATOM 1434 O O . PHE A 1 179 ? 17.606 -9.689 -33.848 1.00 51.97 179 PHE A O 1
ATOM 1441 N N . ASP A 1 180 ? 19.016 -9.456 -35.588 1.00 50.09 180 ASP A N 1
ATOM 1442 C CA . ASP A 1 180 ? 18.782 -10.742 -36.249 1.00 50.09 180 ASP A CA 1
ATOM 1443 C C . ASP A 1 180 ? 19.469 -11.899 -35.491 1.00 50.09 180 ASP A C 1
ATOM 1445 O O . ASP A 1 180 ? 20.445 -12.483 -35.955 1.00 50.09 180 ASP A O 1
ATOM 1449 N N . GLY A 1 181 ? 18.966 -12.246 -34.301 1.00 59.69 181 GLY A N 1
ATOM 1450 C CA . GLY A 1 181 ? 19.255 -13.545 -33.675 1.00 59.69 181 GLY A CA 1
ATOM 1451 C C . GLY A 1 181 ? 20.445 -13.627 -32.711 1.00 59.69 181 GLY A C 1
ATOM 1452 O O . GLY A 1 181 ? 20.983 -14.719 -32.539 1.00 59.69 181 GLY A O 1
ATOM 1453 N N . HIS A 1 182 ? 20.840 -12.532 -32.049 1.00 55.09 182 HIS A N 1
ATOM 1454 C CA . HIS A 1 182 ? 21.794 -12.614 -30.933 1.00 55.09 182 HIS A CA 1
ATOM 1455 C C . HIS A 1 182 ? 21.141 -12.670 -29.549 1.00 55.09 182 HIS A C 1
ATOM 1457 O O . HIS A 1 182 ? 19.993 -12.286 -29.337 1.00 55.09 182 HIS A O 1
ATOM 1463 N N . ASP A 1 183 ? 21.956 -13.195 -28.640 1.00 66.12 183 ASP A N 1
ATOM 1464 C CA . ASP A 1 183 ? 21.749 -13.487 -27.231 1.00 66.12 183 ASP A CA 1
ATOM 1465 C C . ASP A 1 183 ? 20.925 -12.412 -26.483 1.00 66.12 183 ASP A C 1
ATOM 1467 O O . ASP A 1 183 ? 21.346 -11.245 -26.446 1.00 66.12 183 ASP A O 1
ATOM 1471 N N . PRO A 1 184 ? 19.769 -12.763 -25.876 1.00 65.38 184 PRO A N 1
ATOM 1472 C CA . PRO A 1 184 ? 18.918 -11.822 -25.141 1.00 65.38 184 PRO A CA 1
ATOM 1473 C C . PRO A 1 184 ? 19.639 -11.099 -23.992 1.00 65.38 184 PRO A C 1
ATOM 1475 O O . PRO A 1 184 ? 19.195 -10.023 -23.585 1.00 65.38 184 PRO A O 1
ATOM 1478 N N . GLU A 1 185 ? 20.756 -11.633 -23.490 1.00 67.88 185 GLU A N 1
ATOM 1479 C CA . GLU A 1 185 ? 21.557 -10.983 -22.445 1.00 67.88 185 GLU A CA 1
ATOM 1480 C C . GLU A 1 185 ? 22.247 -9.696 -22.927 1.00 67.88 185 GLU A C 1
ATOM 1482 O O . GLU A 1 185 ? 22.405 -8.742 -22.158 1.00 67.88 185 GLU A O 1
ATOM 1487 N N . SER A 1 186 ? 22.573 -9.611 -24.222 1.00 66.25 186 SER A N 1
ATOM 1488 C CA . SER A 1 186 ? 23.281 -8.467 -24.816 1.00 66.25 186 SER A CA 1
ATOM 1489 C C . SER A 1 186 ? 22.428 -7.193 -24.940 1.00 66.25 186 SER A C 1
ATOM 1491 O O . SER A 1 186 ? 22.957 -6.113 -25.215 1.00 66.25 186 SER A O 1
ATOM 1493 N N . GLU A 1 187 ? 21.111 -7.289 -24.714 1.00 70.50 187 GLU A N 1
ATOM 1494 C CA . GLU A 1 187 ? 20.178 -6.160 -24.811 1.00 70.50 187 GLU A CA 1
ATOM 1495 C C . GLU A 1 187 ? 19.963 -5.404 -23.487 1.00 70.50 187 GLU A C 1
ATOM 1497 O O . GLU A 1 187 ? 19.192 -4.433 -23.461 1.00 70.50 187 GLU A O 1
ATOM 1502 N N . THR A 1 188 ? 20.560 -5.846 -22.376 1.00 81.56 188 THR A N 1
ATOM 1503 C CA . THR A 1 188 ? 20.360 -5.208 -21.065 1.00 81.56 188 THR A CA 1
ATOM 1504 C C . THR A 1 188 ? 21.272 -3.992 -20.903 1.00 81.56 188 THR A C 1
ATOM 1506 O O . THR A 1 188 ? 22.466 -4.039 -21.186 1.00 81.56 188 THR A O 1
ATOM 1509 N N . VAL A 1 189 ? 20.703 -2.860 -20.473 1.00 88.69 189 VAL A N 1
ATOM 1510 C CA . VAL A 1 189 ? 21.496 -1.658 -20.175 1.00 88.69 189 VAL A CA 1
ATOM 1511 C C . VAL A 1 189 ? 22.225 -1.896 -18.853 1.00 88.69 189 VAL A C 1
ATOM 1513 O O . VAL A 1 189 ? 21.551 -2.179 -17.856 1.00 88.69 189 VAL A O 1
ATOM 1516 N N . PRO A 1 190 ? 23.563 -1.754 -18.795 1.00 92.56 190 PRO A N 1
ATOM 1517 C CA . PRO A 1 190 ? 24.304 -1.942 -17.561 1.00 92.56 190 PRO A CA 1
ATOM 1518 C C . PRO A 1 190 ? 23.744 -1.072 -16.439 1.00 92.56 190 PRO A C 1
ATOM 1520 O O . PRO A 1 190 ? 23.541 0.136 -16.588 1.00 92.56 190 PRO A O 1
ATOM 1523 N N . ARG A 1 191 ? 23.534 -1.683 -15.273 1.00 94.12 191 ARG A N 1
ATOM 1524 C CA . ARG A 1 191 ? 22.939 -1.020 -14.109 1.00 94.12 191 ARG A CA 1
ATOM 1525 C C . ARG A 1 191 ? 23.655 0.278 -13.718 1.00 94.12 191 ARG A C 1
ATOM 1527 O O . ARG A 1 191 ? 23.014 1.244 -13.304 1.00 94.12 191 ARG A O 1
ATOM 1534 N N . SER A 1 192 ? 24.976 0.324 -13.875 1.00 95.69 192 SER A N 1
ATOM 1535 C CA . SER A 1 192 ? 25.795 1.518 -13.640 1.00 95.69 192 SER A CA 1
ATOM 1536 C C . SER A 1 192 ? 25.373 2.729 -14.472 1.00 95.69 192 SER A C 1
ATOM 1538 O O . SER A 1 192 ? 25.462 3.848 -13.970 1.00 95.69 192 SER A O 1
ATOM 1540 N N . GLU A 1 193 ? 24.896 2.522 -15.701 1.00 95.12 193 GLU A N 1
ATOM 1541 C CA . GLU A 1 193 ? 24.513 3.603 -16.609 1.00 95.12 193 GLU A CA 1
ATOM 1542 C C . GLU A 1 193 ? 23.218 4.262 -16.141 1.00 95.12 193 GLU A C 1
ATOM 1544 O O . GLU A 1 193 ? 23.189 5.459 -15.840 1.00 95.12 193 GLU A O 1
ATOM 1549 N N . TYR A 1 194 ? 22.150 3.475 -15.991 1.00 95.62 194 TYR A N 1
ATOM 1550 C CA . TYR A 1 194 ? 20.839 4.049 -15.715 1.00 95.62 194 TYR A CA 1
ATOM 1551 C C . TYR A 1 194 ? 20.693 4.557 -14.277 1.00 95.62 194 TYR A C 1
ATOM 1553 O O . TYR A 1 194 ? 19.899 5.468 -14.049 1.00 95.62 194 TYR A O 1
ATOM 1561 N N . ILE A 1 195 ? 21.450 4.042 -13.295 1.00 96.25 195 ILE A N 1
ATOM 1562 C CA . ILE A 1 195 ? 21.346 4.514 -11.901 1.00 96.25 195 ILE A CA 1
ATOM 1563 C C . ILE A 1 195 ? 21.594 6.022 -11.795 1.00 96.25 195 ILE A C 1
ATOM 1565 O O . ILE A 1 195 ? 20.936 6.696 -11.002 1.00 96.25 195 ILE A O 1
ATOM 1569 N N . THR A 1 196 ? 22.538 6.553 -12.572 1.00 96.44 196 THR A N 1
ATOM 1570 C CA . THR A 1 196 ? 22.872 7.984 -12.533 1.00 96.44 196 THR A CA 1
ATOM 1571 C C . THR A 1 196 ? 21.703 8.848 -13.006 1.00 96.44 196 THR A C 1
ATOM 1573 O O . THR A 1 196 ? 21.474 9.933 -12.477 1.00 96.44 196 THR A O 1
ATOM 1576 N N . THR A 1 197 ? 20.894 8.319 -13.928 1.00 96.62 197 THR A N 1
ATOM 1577 C CA . THR A 1 197 ? 19.724 9.009 -14.480 1.00 96.62 197 THR A CA 1
ATOM 1578 C C . THR A 1 197 ? 18.550 9.080 -13.504 1.00 96.62 197 THR A C 1
ATOM 1580 O O . THR A 1 197 ? 17.725 9.980 -13.628 1.00 96.62 197 THR A O 1
ATOM 1583 N N . LEU A 1 198 ? 18.488 8.207 -12.489 1.00 96.31 198 LEU A N 1
ATOM 1584 C CA . LEU A 1 198 ? 17.345 8.114 -11.567 1.00 96.31 198 LEU A CA 1
ATOM 1585 C C . LEU A 1 198 ? 17.125 9.372 -10.722 1.00 96.31 198 LEU A C 1
ATOM 1587 O O . LEU A 1 198 ? 16.007 9.615 -10.275 1.00 96.31 198 LEU A O 1
ATOM 1591 N N . GLN A 1 199 ? 18.176 10.171 -10.509 1.00 95.00 199 GLN A N 1
ATOM 1592 C CA . GLN A 1 199 ? 18.078 11.450 -9.797 1.00 95.00 199 GLN A CA 1
ATOM 1593 C C . GLN A 1 199 ? 17.329 12.510 -10.611 1.00 95.00 199 GLN A C 1
ATOM 1595 O O . GLN A 1 199 ? 16.706 13.395 -10.036 1.00 95.00 199 GLN A O 1
ATOM 1600 N N . VAL A 1 200 ? 17.395 12.416 -11.942 1.00 97.00 200 VAL A N 1
ATOM 1601 C CA . VAL A 1 200 ? 16.788 13.375 -12.876 1.00 97.00 200 VAL A CA 1
ATOM 1602 C C . VAL A 1 200 ? 15.467 12.841 -13.421 1.00 97.00 200 VAL A C 1
ATOM 1604 O O . VAL A 1 200 ? 14.514 13.586 -13.615 1.00 97.00 200 VAL A O 1
ATOM 1607 N N . THR A 1 201 ? 15.398 11.542 -13.698 1.00 96.94 201 THR A N 1
ATOM 1608 C CA . THR A 1 201 ? 14.248 10.887 -14.315 1.00 96.94 201 THR A CA 1
ATOM 1609 C C . THR A 1 201 ? 13.942 9.597 -13.559 1.00 96.94 201 THR A C 1
ATOM 1611 O O . THR A 1 201 ? 14.533 8.554 -13.851 1.00 96.94 201 THR A O 1
ATOM 1614 N N . PRO A 1 202 ? 13.019 9.635 -12.582 1.00 97.75 202 PRO A N 1
ATOM 1615 C CA . PRO A 1 202 ? 12.670 8.451 -11.818 1.00 97.75 202 PRO A CA 1
ATOM 1616 C C . PRO A 1 202 ? 11.977 7.432 -12.726 1.00 97.75 202 PRO A C 1
ATOM 1618 O O . PRO A 1 202 ? 11.143 7.773 -13.576 1.00 97.75 202 PRO A O 1
ATOM 1621 N N . VAL A 1 203 ? 12.327 6.164 -12.528 1.00 97.94 203 VAL A N 1
ATOM 1622 C CA . VAL A 1 203 ? 11.691 5.025 -13.193 1.00 97.94 203 VAL A CA 1
ATOM 1623 C C . VAL A 1 203 ? 10.344 4.735 -12.562 1.00 97.94 203 VAL A C 1
ATOM 1625 O O . VAL A 1 203 ? 9.358 4.588 -13.272 1.00 97.94 203 VAL A O 1
ATOM 1628 N N . TRP A 1 204 ? 10.299 4.627 -11.239 1.00 98.25 204 TRP A N 1
ATOM 1629 C CA . TRP A 1 204 ? 9.071 4.376 -10.504 1.00 98.25 204 TRP A CA 1
ATOM 1630 C C . TRP A 1 204 ? 8.401 5.701 -10.213 1.00 98.25 204 TRP A C 1
ATOM 1632 O O . TRP A 1 204 ? 8.881 6.468 -9.379 1.00 98.25 204 TRP A O 1
ATOM 1642 N N . ILE A 1 205 ? 7.301 5.943 -10.914 1.00 98.25 205 ILE A N 1
ATOM 1643 C CA . ILE A 1 205 ? 6.506 7.161 -10.812 1.00 98.25 205 ILE A CA 1
ATOM 1644 C C . ILE A 1 205 ? 5.215 6.872 -10.039 1.00 98.25 205 ILE A C 1
ATOM 1646 O O . ILE A 1 205 ? 4.585 5.827 -10.258 1.00 98.25 205 ILE A O 1
ATOM 1650 N N . PRO A 1 206 ? 4.804 7.756 -9.117 1.00 98.06 206 PRO A N 1
ATOM 1651 C CA . PRO A 1 206 ? 3.526 7.621 -8.439 1.00 98.06 206 PRO A CA 1
ATOM 1652 C C . PRO A 1 206 ? 2.399 7.902 -9.432 1.00 98.06 206 PRO A C 1
ATOM 1654 O O . PRO A 1 206 ? 2.320 8.975 -10.015 1.00 98.06 206 PRO A O 1
ATOM 1657 N N . MET A 1 207 ? 1.506 6.937 -9.621 1.00 98.06 207 MET A N 1
ATOM 1658 C CA . MET A 1 207 ? 0.284 7.137 -10.401 1.00 98.06 207 MET A CA 1
ATOM 1659 C C . MET A 1 207 ? -0.846 7.704 -9.555 1.00 98.06 207 MET A C 1
ATOM 1661 O O . MET A 1 207 ? -1.629 8.532 -10.012 1.00 98.06 207 MET A O 1
ATOM 1665 N N . LEU A 1 208 ? -0.983 7.164 -8.347 1.00 98.31 208 LEU A N 1
ATOM 1666 C CA . LEU A 1 208 ? -2.068 7.482 -7.442 1.00 98.31 208 LEU A CA 1
ATOM 1667 C C . LEU A 1 208 ? -1.592 7.260 -6.010 1.00 98.31 208 LEU A C 1
ATOM 1669 O O . LEU A 1 208 ? -0.940 6.258 -5.705 1.00 98.31 208 LEU A O 1
ATOM 1673 N N . THR A 1 209 ? -1.949 8.181 -5.131 1.00 98.38 209 THR A N 1
ATOM 1674 C CA . THR A 1 209 ? -1.710 8.096 -3.694 1.00 98.38 209 THR A CA 1
ATOM 1675 C C . THR A 1 209 ? -3.018 8.357 -2.969 1.00 98.38 209 THR A C 1
ATOM 1677 O O . THR A 1 209 ? -3.823 9.180 -3.400 1.00 98.38 209 THR A O 1
ATOM 1680 N N . VAL A 1 210 ? -3.259 7.621 -1.892 1.00 98.38 210 VAL A N 1
ATOM 1681 C CA . VAL A 1 210 ? -4.452 7.768 -1.063 1.00 98.38 210 VAL A CA 1
ATOM 1682 C C . VAL A 1 210 ? -4.008 7.797 0.386 1.00 98.38 210 VAL A C 1
ATOM 1684 O O . VAL A 1 210 ? -3.536 6.787 0.911 1.00 98.38 210 VAL A O 1
ATOM 1687 N N . THR A 1 211 ? -4.151 8.948 1.027 1.00 98.25 211 THR A N 1
ATOM 1688 C CA . THR A 1 211 ? -3.824 9.139 2.436 1.00 98.25 211 THR A CA 1
ATOM 1689 C C . THR A 1 211 ? -5.092 9.082 3.272 1.00 98.25 211 THR A C 1
ATOM 1691 O O . THR A 1 211 ? -6.065 9.789 3.012 1.00 98.25 211 THR A O 1
ATOM 1694 N N . VAL A 1 212 ? -5.066 8.221 4.284 1.00 98.12 212 VAL A N 1
ATOM 1695 C CA . VAL A 1 212 ? -6.164 7.978 5.225 1.00 98.12 212 VAL A CA 1
ATOM 1696 C C . VAL A 1 212 ? -5.649 8.065 6.653 1.00 98.12 212 VAL A C 1
ATOM 1698 O O . VAL A 1 212 ? -4.456 7.909 6.898 1.00 98.12 212 VAL A O 1
ATOM 1701 N N . ALA A 1 213 ? -6.551 8.286 7.608 1.00 97.12 213 ALA A N 1
ATOM 1702 C CA . ALA A 1 213 ? -6.187 8.616 8.983 1.00 97.12 213 ALA A CA 1
ATOM 1703 C C . ALA A 1 213 ? -5.433 7.516 9.758 1.00 97.12 213 ALA A C 1
ATOM 1705 O O . ALA A 1 213 ? -4.826 7.834 10.775 1.00 97.12 213 ALA A O 1
ATOM 1706 N N . THR A 1 214 ? -5.486 6.246 9.330 1.00 97.38 214 THR A N 1
ATOM 1707 C CA . THR A 1 214 ? -4.863 5.122 10.052 1.00 97.38 214 THR A CA 1
ATOM 1708 C C . THR A 1 214 ? -4.251 4.080 9.106 1.00 97.38 214 THR A C 1
ATOM 1710 O O . THR A 1 214 ? -4.692 3.882 7.968 1.00 97.38 214 THR A O 1
ATOM 1713 N N . ARG A 1 215 ? -3.244 3.342 9.587 1.00 96.75 215 ARG A N 1
ATOM 1714 C CA . ARG A 1 215 ? -2.591 2.236 8.872 1.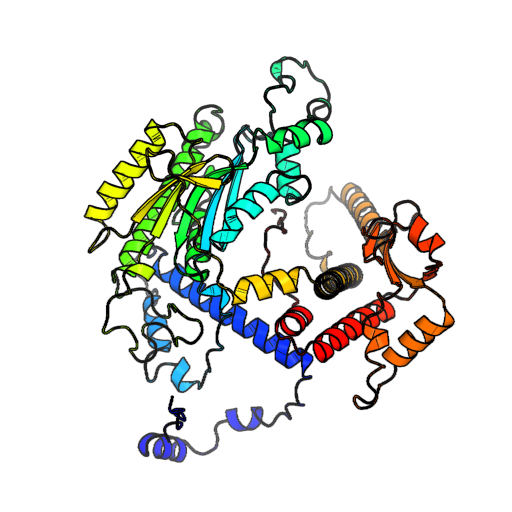00 96.75 215 ARG A CA 1
ATOM 1715 C C . ARG A 1 215 ? -3.539 1.084 8.525 1.00 96.75 215 ARG A C 1
ATOM 1717 O O . ARG A 1 215 ? -3.454 0.613 7.388 1.00 96.75 215 ARG A O 1
ATOM 1724 N N . PRO A 1 216 ? -4.442 0.609 9.413 1.00 97.88 216 PRO A N 1
ATOM 1725 C CA . PRO A 1 216 ? -5.399 -0.441 9.063 1.00 97.88 216 PRO A CA 1
ATOM 1726 C C . PRO A 1 216 ? -6.268 -0.092 7.850 1.00 97.88 216 PRO A C 1
ATOM 1728 O O . PRO A 1 216 ? -6.518 -0.967 7.013 1.00 97.88 216 PRO A O 1
ATOM 1731 N N . LEU A 1 217 ? -6.669 1.177 7.704 1.00 98.12 217 LEU A N 1
ATOM 1732 C CA . LEU A 1 217 ? -7.394 1.659 6.528 1.00 98.12 217 LEU A CA 1
ATOM 1733 C C . LEU A 1 217 ? -6.522 1.568 5.267 1.00 98.12 217 LEU A C 1
ATOM 1735 O O . LEU A 1 217 ? -6.917 0.921 4.296 1.00 98.12 217 LEU A O 1
ATOM 1739 N N . ALA A 1 218 ? -5.304 2.119 5.299 1.00 98.19 218 ALA A N 1
ATOM 1740 C CA . ALA A 1 218 ? -4.394 2.108 4.149 1.00 98.19 218 ALA A CA 1
ATOM 1741 C C . ALA A 1 218 ? -4.011 0.679 3.712 1.00 98.19 218 ALA A C 1
ATOM 1743 O O . ALA A 1 218 ? -4.018 0.351 2.523 1.00 98.19 218 ALA A O 1
ATOM 1744 N N . LEU A 1 219 ? -3.740 -0.214 4.673 1.00 97.12 219 LEU A N 1
ATOM 1745 C CA . LEU A 1 219 ? -3.476 -1.634 4.412 1.00 97.12 219 LEU A CA 1
ATOM 1746 C C . LEU A 1 219 ? -4.691 -2.355 3.824 1.00 97.12 219 LEU A C 1
ATOM 1748 O O . LEU A 1 219 ? -4.522 -3.284 3.031 1.00 97.12 219 LEU A O 1
ATOM 1752 N N . THR A 1 220 ? -5.905 -1.952 4.202 1.00 98.06 220 THR A N 1
ATOM 1753 C CA . THR A 1 220 ? -7.126 -2.512 3.619 1.00 98.06 220 THR A CA 1
ATOM 1754 C C . THR A 1 220 ? -7.288 -2.086 2.164 1.00 98.06 220 THR A C 1
ATOM 1756 O O . THR A 1 220 ? -7.547 -2.947 1.322 1.00 98.06 220 THR A O 1
ATOM 1759 N N . ILE A 1 221 ? -7.042 -0.809 1.844 1.00 98.25 221 ILE A N 1
ATOM 1760 C CA . ILE A 1 221 ? -7.020 -0.320 0.456 1.00 98.25 221 ILE A CA 1
ATOM 1761 C C . ILE A 1 221 ? -6.002 -1.128 -0.355 1.00 98.25 221 ILE A C 1
ATOM 1763 O O . ILE A 1 221 ? -6.357 -1.738 -1.361 1.00 98.25 221 ILE A O 1
ATOM 1767 N N . SER A 1 222 ? -4.759 -1.235 0.130 1.00 97.25 222 SER A N 1
ATOM 1768 C CA . SER A 1 222 ? -3.704 -2.014 -0.533 1.00 97.25 222 SER A CA 1
ATOM 1769 C C . SER A 1 222 ? -4.124 -3.458 -0.811 1.00 97.25 222 SER A C 1
ATOM 1771 O O . SER A 1 222 ? -3.966 -3.954 -1.927 1.00 97.25 222 SER A O 1
ATOM 1773 N N . ARG A 1 223 ? -4.731 -4.125 0.177 1.00 96.06 223 ARG A N 1
ATOM 1774 C CA . ARG A 1 223 ? -5.216 -5.500 0.037 1.00 96.06 223 ARG A CA 1
ATOM 1775 C C . ARG A 1 223 ? -6.307 -5.624 -1.028 1.00 96.06 223 ARG A C 1
ATOM 1777 O O . ARG A 1 223 ? -6.242 -6.542 -1.843 1.00 96.06 223 ARG A O 1
ATOM 1784 N N . LEU A 1 224 ? -7.310 -4.747 -1.002 1.00 96.81 224 LEU A N 1
ATOM 1785 C CA . LEU A 1 224 ? -8.482 -4.821 -1.881 1.00 96.81 224 LEU A CA 1
ATOM 1786 C C . LEU A 1 224 ? -8.196 -4.362 -3.316 1.00 96.81 224 LEU A C 1
ATOM 1788 O O . LEU A 1 224 ? -8.916 -4.773 -4.230 1.00 96.81 224 LEU A O 1
ATOM 1792 N N . CYS A 1 225 ? -7.146 -3.564 -3.517 1.00 97.38 225 CYS A N 1
ATOM 1793 C CA . CYS A 1 225 ? -6.731 -3.042 -4.819 1.00 97.38 225 CYS A CA 1
ATOM 1794 C C . CYS A 1 225 ? -5.790 -3.968 -5.603 1.00 97.38 225 CYS A C 1
ATOM 1796 O O . CYS A 1 225 ? -5.567 -3.728 -6.786 1.00 97.38 225 CYS A O 1
ATOM 1798 N N . ASN A 1 226 ? -5.265 -5.039 -4.997 1.00 95.38 226 ASN A N 1
ATOM 1799 C CA . ASN A 1 226 ? -4.376 -5.991 -5.682 1.00 95.38 226 ASN A CA 1
ATOM 1800 C C . ASN A 1 226 ? -5.077 -6.823 -6.775 1.00 95.38 226 ASN A C 1
ATOM 1802 O O . ASN A 1 226 ? -4.412 -7.433 -7.612 1.00 95.38 226 ASN A O 1
ATOM 1806 N N . SER A 1 227 ? -6.409 -6.861 -6.772 1.00 95.75 227 SER A N 1
ATOM 1807 C CA . SER A 1 227 ? -7.229 -7.635 -7.706 1.00 95.75 227 SER A CA 1
ATOM 1808 C C . SER A 1 227 ? -8.585 -6.960 -7.919 1.00 95.75 227 SER A C 1
ATOM 1810 O O . SER A 1 227 ? -8.917 -5.983 -7.240 1.00 95.75 227 SER A O 1
ATOM 1812 N N . LEU A 1 228 ? -9.380 -7.482 -8.853 1.00 96.50 228 LEU A N 1
ATOM 1813 C CA . LEU A 1 228 ? -10.780 -7.088 -8.993 1.00 96.50 228 LEU A CA 1
ATOM 1814 C C . LEU A 1 228 ? -11.594 -7.480 -7.750 1.00 96.50 228 LEU A C 1
ATOM 1816 O O . LEU A 1 228 ? -11.141 -8.253 -6.909 1.00 96.50 228 LEU A O 1
ATOM 1820 N N . ALA A 1 229 ? -12.826 -6.975 -7.645 1.00 93.19 229 ALA A N 1
ATOM 1821 C CA . ALA A 1 229 ? -13.699 -7.182 -6.484 1.00 93.19 229 ALA A CA 1
ATOM 1822 C C . ALA A 1 229 ? -13.862 -8.655 -6.058 1.00 93.19 229 ALA A C 1
ATOM 1824 O O . ALA A 1 229 ? -13.972 -8.944 -4.869 1.00 93.19 229 ALA A O 1
ATOM 1825 N N . MET A 1 230 ? -13.819 -9.584 -7.017 1.00 90.00 230 MET A N 1
ATOM 1826 C CA . MET A 1 230 ? -13.971 -11.026 -6.789 1.00 90.00 230 MET A CA 1
ATOM 1827 C C . MET A 1 230 ? -12.644 -11.777 -6.589 1.00 90.00 230 MET A C 1
ATOM 1829 O O . MET A 1 230 ? -12.641 -13.003 -6.517 1.00 90.00 230 MET A O 1
ATOM 1833 N N . GLY A 1 231 ? -11.515 -11.071 -6.502 1.00 92.88 231 GLY A N 1
ATOM 1834 C CA . GLY A 1 231 ? -10.185 -11.673 -6.371 1.00 92.88 231 GLY A CA 1
ATOM 1835 C C . GLY A 1 231 ? -9.512 -12.019 -7.702 1.00 92.88 231 GLY A C 1
ATOM 1836 O O . GLY A 1 231 ? -8.349 -12.417 -7.707 1.00 92.88 231 GLY A O 1
ATOM 1837 N N . THR A 1 232 ? -10.200 -11.848 -8.835 1.00 95.62 232 THR A N 1
ATOM 1838 C CA . THR A 1 232 ? -9.634 -12.106 -10.165 1.00 95.62 232 THR A CA 1
ATOM 1839 C C . THR A 1 232 ? -8.461 -11.155 -10.440 1.00 95.62 232 THR A C 1
ATOM 1841 O O . THR A 1 232 ? -8.633 -9.932 -10.339 1.00 95.62 232 THR A O 1
ATOM 1844 N N . PRO A 1 233 ? -7.273 -11.668 -10.808 1.00 96.12 233 PRO A N 1
ATOM 1845 C CA . PRO A 1 233 ? -6.154 -10.827 -11.216 1.00 96.12 233 PRO A CA 1
ATOM 1846 C C . PRO A 1 233 ? -6.515 -9.957 -12.425 1.00 96.12 233 PRO A C 1
ATOM 1848 O O . PRO A 1 233 ? -7.209 -10.408 -13.334 1.00 96.12 233 PRO A O 1
ATOM 1851 N N . PHE A 1 234 ? -5.997 -8.728 -12.484 1.00 96.56 234 PHE A N 1
ATOM 1852 C CA . PHE A 1 234 ? -6.323 -7.783 -13.562 1.00 96.56 234 PHE A CA 1
ATOM 1853 C C . PHE A 1 234 ? -6.030 -8.337 -14.963 1.00 96.56 234 PHE A C 1
ATOM 1855 O O . PHE A 1 234 ? -6.865 -8.237 -15.853 1.00 96.56 234 PHE A O 1
ATOM 1862 N N . TYR A 1 235 ? -4.877 -8.980 -15.161 1.00 95.25 235 TYR A N 1
ATOM 1863 C CA . TYR A 1 235 ? -4.535 -9.559 -16.463 1.00 95.25 235 TYR A CA 1
ATOM 1864 C C . TYR A 1 235 ? -5.478 -10.701 -16.863 1.00 95.25 235 TYR A C 1
ATOM 1866 O O . TYR A 1 235 ? -5.746 -10.874 -18.046 1.00 95.25 235 TYR A O 1
ATOM 1874 N N . ALA A 1 236 ? -6.010 -11.452 -15.893 1.00 95.88 236 ALA A N 1
ATOM 1875 C CA . ALA A 1 236 ? -6.890 -12.588 -16.146 1.00 95.88 236 ALA A CA 1
ATOM 1876 C C . ALA A 1 236 ? -8.291 -12.158 -16.613 1.00 95.88 236 ALA A C 1
ATOM 1878 O O . ALA A 1 236 ? -8.972 -12.931 -17.278 1.00 95.88 236 ALA A O 1
ATOM 1879 N N . ALA A 1 237 ? -8.704 -10.927 -16.302 1.00 96.62 237 ALA A N 1
ATOM 1880 C CA . ALA A 1 237 ? -9.988 -10.374 -16.730 1.00 96.62 237 ALA A CA 1
ATOM 1881 C C . ALA A 1 237 ? -9.962 -9.742 -18.133 1.00 96.62 237 ALA A C 1
ATOM 1883 O O . ALA A 1 237 ? -11.013 -9.402 -18.666 1.00 96.62 237 ALA A O 1
ATOM 1884 N N . ILE A 1 238 ? -8.780 -9.579 -18.735 1.00 96.06 238 ILE A N 1
ATOM 1885 C CA . ILE A 1 238 ? -8.644 -9.139 -20.129 1.00 96.06 238 ILE A CA 1
ATOM 1886 C C . ILE A 1 238 ? -8.716 -10.368 -21.035 1.00 96.06 238 ILE A C 1
ATOM 1888 O O . ILE A 1 238 ? -8.123 -11.397 -20.706 1.00 96.06 238 ILE A O 1
ATOM 1892 N N . ASP A 1 239 ? -9.404 -10.264 -22.171 1.00 96.06 239 ASP A N 1
ATOM 1893 C CA . ASP A 1 239 ? -9.467 -11.341 -23.160 1.00 96.06 239 ASP A CA 1
ATOM 1894 C C . ASP A 1 239 ? -8.072 -11.743 -23.672 1.00 96.06 239 ASP A C 1
ATOM 1896 O O . ASP A 1 239 ? -7.162 -10.919 -23.786 1.00 96.06 239 ASP A O 1
ATOM 1900 N N . SER A 1 240 ? -7.888 -13.027 -23.978 1.00 94.12 240 SER A N 1
ATOM 1901 C CA . SER A 1 240 ? -6.593 -13.564 -24.401 1.00 94.12 240 SER A CA 1
ATOM 1902 C C . SER A 1 240 ? -6.053 -12.942 -25.699 1.00 94.12 240 SER A C 1
ATOM 1904 O O . SER A 1 240 ? -4.837 -12.776 -25.819 1.00 94.12 240 SER A O 1
ATOM 1906 N N . HIS A 1 241 ? -6.918 -12.541 -26.640 1.00 93.00 241 HIS A N 1
ATOM 1907 C CA . HIS A 1 241 ? -6.511 -11.847 -27.863 1.00 93.00 241 HIS A CA 1
ATOM 1908 C C . HIS A 1 241 ? -6.041 -10.424 -27.557 1.00 93.00 241 HIS A C 1
ATOM 1910 O O . HIS A 1 241 ? -5.005 -9.986 -28.060 1.00 93.00 241 HIS A O 1
ATOM 1916 N N . ASP A 1 242 ? -6.741 -9.731 -26.660 1.00 93.38 242 ASP A N 1
ATOM 1917 C CA . ASP A 1 242 ? -6.384 -8.376 -26.239 1.00 93.38 242 ASP A CA 1
ATOM 1918 C C . ASP A 1 242 ? -5.086 -8.334 -25.426 1.00 93.38 242 ASP A C 1
ATOM 1920 O O . ASP A 1 242 ? -4.327 -7.369 -25.530 1.00 93.38 242 ASP A O 1
ATOM 1924 N N . ARG A 1 243 ? -4.771 -9.394 -24.667 1.00 92.69 243 ARG A N 1
ATOM 1925 C CA . ARG A 1 243 ? -3.487 -9.517 -23.950 1.00 92.69 243 ARG A CA 1
ATOM 1926 C C . ARG A 1 243 ? -2.281 -9.483 -24.879 1.00 92.69 243 ARG A C 1
ATOM 1928 O O . ARG A 1 243 ? -1.210 -9.094 -24.432 1.00 92.69 243 ARG A O 1
ATOM 1935 N N . LYS A 1 244 ? -2.442 -9.880 -26.146 1.00 91.12 244 LYS A N 1
ATOM 1936 C CA . LYS A 1 244 ? -1.376 -9.860 -27.160 1.00 91.12 244 LYS A CA 1
ATOM 1937 C C . LYS A 1 244 ? -1.184 -8.472 -27.782 1.00 91.12 244 LYS A C 1
ATOM 1939 O O . LYS A 1 244 ? -0.164 -8.221 -28.421 1.00 91.12 244 LYS A O 1
ATOM 1944 N N . CYS A 1 245 ? -2.132 -7.551 -27.599 1.00 93.19 245 CYS A N 1
ATOM 1945 C CA . CYS A 1 245 ? -2.054 -6.217 -28.179 1.00 93.19 245 CYS A CA 1
ATOM 1946 C C . CYS A 1 245 ? -1.183 -5.287 -27.324 1.00 93.19 245 CYS A C 1
ATOM 1948 O O . CYS A 1 245 ? -1.631 -4.721 -26.326 1.00 93.19 245 CYS A O 1
ATOM 1950 N N . ARG A 1 246 ? 0.057 -5.058 -27.775 1.00 89.19 246 ARG A N 1
ATOM 1951 C CA . ARG A 1 246 ? 1.038 -4.190 -27.100 1.00 89.19 246 ARG A CA 1
ATOM 1952 C C . ARG A 1 246 ? 0.524 -2.783 -26.788 1.00 89.19 246 ARG A C 1
ATOM 1954 O O . ARG A 1 246 ? 0.866 -2.226 -25.754 1.00 89.19 246 ARG A O 1
ATOM 1961 N N . LYS A 1 247 ? -0.302 -2.202 -27.663 1.00 90.81 247 LYS A N 1
ATOM 1962 C CA . LYS A 1 247 ? -0.795 -0.825 -27.497 1.00 90.81 247 LYS A CA 1
ATOM 1963 C C . LYS A 1 247 ? -1.934 -0.723 -26.481 1.00 90.81 247 LYS A C 1
ATOM 1965 O O . LYS A 1 247 ? -1.942 0.193 -25.665 1.00 90.81 247 LYS A O 1
ATOM 1970 N N . SER A 1 248 ? -2.909 -1.633 -26.533 1.00 93.94 248 SER A N 1
ATOM 1971 C CA . SER A 1 248 ? -4.123 -1.522 -25.713 1.00 93.94 248 SER A CA 1
ATOM 1972 C C . SER A 1 248 ? -3.985 -2.177 -24.339 1.00 93.94 248 SER A C 1
ATOM 1974 O O . SER A 1 248 ? -4.600 -1.700 -23.384 1.00 93.94 248 SER A O 1
ATOM 1976 N N . PHE A 1 249 ? -3.179 -3.236 -24.212 1.00 95.38 249 PHE A N 1
ATOM 1977 C CA . PHE A 1 249 ? -3.060 -3.995 -22.968 1.00 95.38 249 PHE A CA 1
ATOM 1978 C C . PHE A 1 249 ? -2.593 -3.135 -21.774 1.00 95.38 249 PHE A C 1
ATOM 1980 O O . PHE A 1 249 ? -3.306 -3.116 -20.763 1.00 95.38 249 PHE A O 1
ATOM 1987 N N . PRO A 1 250 ? -1.501 -2.343 -21.871 1.00 95.81 250 PRO A N 1
ATOM 1988 C CA . PRO A 1 250 ? -1.056 -1.482 -20.774 1.00 95.81 250 PRO A CA 1
ATOM 1989 C C . PRO A 1 250 ? -2.112 -0.462 -20.343 1.00 95.81 250 PRO A C 1
ATOM 1991 O O . PRO A 1 250 ? -2.349 -0.273 -19.150 1.00 95.81 250 PRO A O 1
ATOM 1994 N N . ALA A 1 251 ? -2.781 0.172 -21.311 1.00 95.12 251 ALA A N 1
ATOM 1995 C CA . ALA A 1 251 ? -3.817 1.164 -21.044 1.00 95.12 251 ALA A CA 1
ATOM 1996 C C . ALA A 1 251 ? -5.008 0.544 -20.298 1.00 95.12 251 ALA A C 1
ATOM 1998 O O . ALA A 1 251 ? -5.467 1.103 -19.306 1.00 95.12 251 ALA A O 1
ATOM 1999 N N . ARG A 1 252 ? -5.460 -0.650 -20.702 1.00 96.31 252 ARG A N 1
ATOM 2000 C CA . ARG A 1 252 ? -6.564 -1.351 -20.028 1.00 96.31 252 ARG A CA 1
ATOM 2001 C C . ARG A 1 252 ? -6.206 -1.785 -18.611 1.00 96.31 252 ARG A C 1
ATOM 2003 O O . ARG A 1 252 ? -6.995 -1.549 -17.699 1.00 96.31 252 ARG A O 1
ATOM 2010 N N . ILE A 1 253 ? -5.017 -2.363 -18.407 1.00 97.06 253 ILE A N 1
ATOM 2011 C CA . ILE A 1 253 ? -4.533 -2.714 -17.061 1.00 97.06 253 ILE A CA 1
ATOM 2012 C C . ILE A 1 253 ? -4.488 -1.466 -16.180 1.00 97.06 253 ILE A C 1
ATOM 2014 O O . ILE A 1 253 ? -4.988 -1.495 -15.054 1.00 97.06 253 ILE A O 1
ATOM 2018 N N . ARG A 1 254 ? -3.949 -0.359 -16.702 1.00 97.06 254 ARG A N 1
ATOM 2019 C CA . ARG A 1 254 ? -3.904 0.929 -16.008 1.00 97.06 254 ARG A CA 1
ATOM 2020 C C . ARG A 1 254 ? -5.299 1.383 -15.575 1.00 97.06 254 ARG A C 1
ATOM 2022 O O . ARG A 1 254 ? -5.517 1.612 -14.386 1.00 97.06 254 ARG A O 1
ATOM 2029 N N . SER A 1 255 ? -6.244 1.464 -16.511 1.00 96.56 255 SER A N 1
ATOM 2030 C CA . SER A 1 255 ? -7.617 1.904 -16.242 1.00 96.56 255 SER A CA 1
ATOM 2031 C C . SER A 1 255 ? -8.330 0.994 -15.243 1.00 96.56 255 SER A C 1
ATOM 2033 O O . SER A 1 255 ? -8.997 1.487 -14.338 1.00 96.56 255 SER A O 1
ATOM 2035 N N . MET A 1 256 ? -8.156 -0.327 -15.346 1.00 97.69 256 MET A N 1
ATOM 2036 C CA . MET A 1 256 ? -8.742 -1.279 -14.398 1.00 97.69 256 MET A CA 1
ATOM 2037 C C . MET A 1 256 ? -8.203 -1.091 -12.977 1.00 97.69 256 MET A C 1
ATOM 2039 O O . MET A 1 256 ? -8.979 -1.146 -12.025 1.00 97.69 256 MET A O 1
ATOM 2043 N N . ARG A 1 257 ? -6.897 -0.837 -12.816 1.00 97.94 257 ARG A N 1
ATOM 2044 C CA . ARG A 1 257 ? -6.294 -0.569 -11.501 1.00 97.94 257 ARG A CA 1
ATOM 2045 C C . ARG A 1 257 ? -6.777 0.760 -10.922 1.00 97.94 257 ARG A C 1
ATOM 2047 O O . ARG A 1 257 ? -7.181 0.788 -9.764 1.00 97.94 257 ARG A O 1
ATOM 2054 N N . LEU A 1 258 ? -6.777 1.834 -11.717 1.00 97.69 258 LEU A N 1
ATOM 2055 C CA . LEU A 1 258 ? -7.242 3.157 -11.281 1.00 97.69 258 LEU A CA 1
ATOM 2056 C C . LEU A 1 258 ? -8.725 3.149 -10.896 1.00 97.69 258 LEU A C 1
ATOM 2058 O O . LEU A 1 258 ? -9.086 3.689 -9.851 1.00 97.69 258 LEU A O 1
ATOM 2062 N N . ARG A 1 259 ? -9.573 2.488 -11.695 1.00 97.56 259 ARG A N 1
ATOM 2063 C CA . ARG A 1 259 ? -10.997 2.311 -11.383 1.00 97.56 259 ARG A CA 1
ATOM 2064 C C . ARG A 1 259 ? -11.188 1.483 -10.119 1.00 97.56 259 ARG A C 1
ATOM 2066 O O . ARG A 1 259 ? -11.973 1.863 -9.263 1.00 97.56 259 ARG A O 1
ATOM 2073 N N . ARG A 1 260 ? -10.411 0.409 -9.948 1.00 97.81 260 ARG A N 1
ATOM 2074 C CA . ARG A 1 260 ? -10.483 -0.410 -8.736 1.00 97.81 260 ARG A CA 1
ATOM 2075 C C . ARG A 1 260 ? -10.133 0.383 -7.478 1.00 97.81 260 ARG A C 1
ATOM 2077 O O . ARG A 1 260 ? -10.804 0.201 -6.467 1.00 97.81 260 ARG A O 1
ATOM 2084 N N . VAL A 1 261 ? -9.110 1.242 -7.523 1.00 98.31 261 VAL A N 1
ATOM 2085 C CA . VAL A 1 261 ? -8.799 2.109 -6.376 1.00 98.31 261 VAL A CA 1
ATOM 2086 C C . VAL A 1 261 ? -9.955 3.073 -6.109 1.00 98.31 261 VAL A C 1
ATOM 2088 O O . VAL A 1 261 ? -10.366 3.174 -4.959 1.00 98.31 261 VAL A O 1
ATOM 2091 N N . MET A 1 262 ? -10.514 3.708 -7.148 1.00 98.25 262 MET A N 1
ATOM 2092 C CA . MET A 1 262 ? -11.681 4.594 -7.028 1.00 98.25 262 MET A CA 1
ATOM 2093 C C . MET A 1 262 ? -12.870 3.894 -6.351 1.00 98.25 262 MET A C 1
ATOM 2095 O O . MET A 1 262 ? -13.425 4.425 -5.394 1.00 98.25 262 MET A O 1
ATOM 2099 N N . ASP A 1 263 ? -13.220 2.683 -6.793 1.00 97.88 263 ASP A N 1
ATOM 2100 C CA . ASP A 1 263 ? -14.311 1.899 -6.198 1.00 97.88 263 ASP A CA 1
ATOM 2101 C C . ASP A 1 263 ? -14.077 1.663 -4.699 1.00 97.88 263 ASP A C 1
ATOM 2103 O O . ASP A 1 263 ? -14.959 1.896 -3.878 1.00 97.88 263 ASP A O 1
ATOM 2107 N N . VAL A 1 264 ? -12.860 1.247 -4.330 1.00 98.06 264 VAL A N 1
ATOM 2108 C CA . VAL A 1 264 ? -12.511 0.944 -2.935 1.00 98.06 264 VAL A CA 1
ATOM 2109 C C . VAL A 1 264 ? -12.536 2.196 -2.054 1.00 98.06 264 VAL A C 1
ATOM 2111 O O . VAL A 1 264 ? -12.978 2.112 -0.908 1.00 98.06 264 VAL A O 1
ATOM 2114 N N . ILE A 1 265 ? -12.073 3.351 -2.549 1.00 98.38 265 ILE A N 1
ATOM 2115 C CA . ILE A 1 265 ? -12.087 4.592 -1.757 1.00 98.38 265 ILE A CA 1
ATOM 2116 C C . ILE A 1 265 ? -13.489 5.199 -1.645 1.00 98.38 265 ILE A C 1
ATOM 2118 O O . ILE A 1 265 ? -13.784 5.789 -0.610 1.00 98.38 265 ILE A O 1
ATOM 2122 N N . LEU A 1 266 ? -14.357 5.027 -2.649 1.00 98.00 266 LEU A N 1
ATOM 2123 C CA . LEU A 1 266 ? -15.767 5.428 -2.585 1.00 98.00 266 LEU A CA 1
ATOM 2124 C C . LEU A 1 266 ? -16.534 4.581 -1.566 1.00 98.00 266 LEU A C 1
ATOM 2126 O O . LEU A 1 266 ? -17.202 5.135 -0.693 1.00 98.00 266 LEU A O 1
ATOM 2130 N N . ASP A 1 267 ? -16.364 3.255 -1.605 1.00 97.56 267 ASP A N 1
ATOM 2131 C CA . ASP A 1 267 ? -16.935 2.352 -0.600 1.00 97.56 267 ASP A CA 1
ATOM 2132 C C . ASP A 1 267 ? -16.437 2.712 0.808 1.00 97.56 267 ASP A C 1
ATOM 2134 O O . ASP A 1 267 ? -17.221 2.788 1.758 1.00 97.56 267 ASP A O 1
ATOM 2138 N N . LEU A 1 268 ? -15.135 2.983 0.950 1.00 97.94 268 LEU A N 1
ATOM 2139 C CA . LEU A 1 268 ? -14.557 3.403 2.223 1.00 97.94 268 LEU A CA 1
ATOM 2140 C C . LEU A 1 268 ? -15.150 4.732 2.704 1.00 97.94 268 LEU A C 1
ATOM 2142 O O . LEU A 1 268 ? -15.557 4.826 3.861 1.00 97.94 268 LEU A O 1
ATOM 2146 N N . ALA A 1 269 ? -15.235 5.735 1.833 1.00 97.81 269 ALA A N 1
ATOM 2147 C CA . ALA A 1 269 ? -15.824 7.033 2.135 1.00 97.81 269 ALA A CA 1
ATOM 2148 C C . ALA A 1 269 ? -17.292 6.918 2.575 1.00 97.81 269 ALA A C 1
ATOM 2150 O O . ALA A 1 269 ? -17.688 7.517 3.579 1.00 97.81 269 ALA A O 1
ATOM 2151 N N . ALA A 1 270 ? -18.091 6.112 1.872 1.00 97.00 270 ALA A N 1
ATOM 2152 C CA . ALA A 1 270 ? -19.489 5.880 2.214 1.00 97.00 270 ALA A CA 1
ATOM 2153 C C . ALA A 1 270 ? -19.629 5.254 3.608 1.00 97.00 270 ALA A C 1
ATOM 2155 O O . ALA A 1 270 ? -20.400 5.743 4.439 1.00 97.00 270 ALA A O 1
ATOM 2156 N N . VAL A 1 271 ? -18.848 4.210 3.903 1.00 96.00 271 VAL A N 1
ATOM 2157 C CA . VAL A 1 271 ? -18.887 3.543 5.211 1.00 96.00 271 VAL A CA 1
ATOM 2158 C C . VAL A 1 271 ? -18.349 4.458 6.319 1.00 96.00 271 VAL A C 1
ATOM 2160 O O . VAL A 1 271 ? -18.928 4.510 7.401 1.00 96.00 271 VAL A O 1
ATOM 2163 N N . LEU A 1 272 ? -17.304 5.253 6.075 1.00 95.88 272 LEU A N 1
ATOM 2164 C CA . LEU A 1 272 ? -16.814 6.240 7.048 1.00 95.88 272 LEU A CA 1
ATOM 2165 C C . LEU A 1 272 ? -17.857 7.323 7.372 1.00 95.88 272 LEU A C 1
ATOM 2167 O O . LEU A 1 272 ? -17.914 7.785 8.516 1.00 95.88 272 LEU A O 1
ATOM 2171 N N . ASN A 1 273 ? -18.719 7.660 6.407 1.00 95.38 273 ASN A N 1
ATOM 2172 C CA . ASN A 1 273 ? -19.898 8.515 6.576 1.00 95.38 273 ASN A CA 1
ATOM 2173 C C . ASN A 1 273 ? -21.111 7.807 7.215 1.00 95.38 273 ASN A C 1
ATOM 2175 O O . ASN A 1 273 ? -22.172 8.409 7.358 1.00 95.38 273 ASN A O 1
ATOM 2179 N N . GLY A 1 274 ? -20.960 6.556 7.657 1.00 93.06 274 GLY A N 1
ATOM 2180 C CA . GLY A 1 274 ? -21.989 5.816 8.387 1.00 93.06 274 GLY A CA 1
ATOM 2181 C C . GLY A 1 274 ? -22.874 4.925 7.518 1.00 93.06 274 GLY A C 1
ATOM 2182 O O . GLY A 1 274 ? -23.788 4.291 8.052 1.00 93.06 274 GLY A O 1
ATOM 2183 N N . ALA A 1 275 ? -22.605 4.805 6.212 1.00 92.81 275 ALA A N 1
ATOM 2184 C CA . ALA A 1 275 ? -23.275 3.791 5.403 1.00 92.81 275 ALA A CA 1
ATOM 2185 C C . ALA A 1 275 ? -23.062 2.403 6.029 1.00 92.81 275 ALA A C 1
ATOM 2187 O O . ALA A 1 275 ? -21.983 2.092 6.540 1.00 92.81 275 ALA A O 1
ATOM 2188 N N . ARG A 1 276 ? -24.112 1.572 6.017 1.00 89.94 276 ARG A N 1
ATOM 2189 C CA . ARG A 1 276 ? -24.115 0.228 6.630 1.00 89.94 276 ARG A CA 1
ATOM 2190 C C . ARG A 1 276 ? -23.815 0.221 8.144 1.00 89.94 276 ARG A C 1
ATOM 2192 O O . ARG A 1 276 ? -23.417 -0.806 8.678 1.00 89.94 276 ARG A O 1
ATOM 2199 N N . GLY A 1 277 ? -24.006 1.347 8.839 1.00 88.38 277 GLY A N 1
ATOM 2200 C CA . GLY A 1 277 ? -23.717 1.470 10.274 1.00 88.38 277 GLY A CA 1
ATOM 2201 C C . GLY A 1 277 ? -22.250 1.771 10.604 1.00 88.38 277 GLY A C 1
ATOM 2202 O O . GLY A 1 277 ? -21.877 1.767 11.775 1.00 88.38 277 GLY A O 1
ATOM 2203 N N . GLY A 1 278 ? -21.418 2.062 9.599 1.00 92.12 278 GLY A N 1
ATOM 2204 C CA . GLY A 1 278 ? -20.008 2.398 9.783 1.00 92.12 278 GLY A CA 1
ATOM 2205 C C . GLY A 1 278 ? -19.072 1.190 9.837 1.00 92.12 278 GLY A C 1
ATOM 2206 O O . GLY A 1 278 ? -19.445 0.072 9.494 1.00 92.12 278 GLY A O 1
ATOM 2207 N N . ILE A 1 279 ? -17.822 1.430 10.248 1.00 93.62 279 ILE A N 1
ATOM 2208 C CA . ILE A 1 279 ? -16.807 0.384 10.425 1.00 93.62 279 ILE A CA 1
ATOM 2209 C C . ILE A 1 279 ? -16.792 -0.044 11.900 1.00 93.62 279 ILE A C 1
ATOM 2211 O O . ILE A 1 279 ? -16.324 0.718 12.749 1.00 93.62 279 ILE A O 1
ATOM 2215 N N . PRO A 1 280 ? -17.257 -1.254 12.240 1.00 90.75 280 PRO A N 1
ATOM 2216 C CA . PRO A 1 280 ? -17.215 -1.755 13.604 1.00 90.75 280 PRO A CA 1
ATOM 2217 C C . PRO A 1 280 ? -15.776 -2.023 14.035 1.00 90.75 280 PRO A C 1
ATOM 2219 O O . PRO A 1 280 ? -14.988 -2.627 13.308 1.00 90.75 280 PRO A O 1
ATOM 2222 N N . GLY A 1 281 ? -15.445 -1.619 15.253 1.00 90.56 281 GLY A N 1
ATOM 2223 C CA . GLY A 1 281 ? -14.144 -1.831 15.866 1.00 90.56 281 GLY A CA 1
ATOM 2224 C C . GLY A 1 281 ? -13.042 -0.893 15.387 1.00 90.56 281 GLY A C 1
ATOM 2225 O O . GLY A 1 281 ? -11.928 -1.048 15.880 1.00 90.56 281 GLY A O 1
ATOM 2226 N N . ILE A 1 282 ? -13.331 0.049 14.477 1.00 94.75 282 ILE A N 1
ATOM 2227 C CA . ILE A 1 282 ? -12.341 1.038 14.038 1.00 94.75 282 ILE A CA 1
ATOM 2228 C C . ILE A 1 282 ? -11.912 1.920 15.205 1.00 94.75 282 ILE A C 1
ATOM 2230 O O . ILE A 1 282 ? -12.747 2.334 16.014 1.00 94.75 282 ILE A O 1
ATOM 2234 N N . ARG A 1 283 ? -10.616 2.202 15.277 1.00 95.31 283 ARG A N 1
ATOM 2235 C CA . ARG A 1 283 ? -10.004 3.072 16.283 1.00 95.31 283 ARG A CA 1
ATOM 2236 C C . ARG A 1 283 ? -9.359 4.276 15.606 1.00 95.31 283 ARG A C 1
ATOM 2238 O O . ARG A 1 283 ? -8.860 4.164 14.486 1.00 95.31 283 ARG A O 1
ATOM 2245 N N . TRP A 1 284 ? -9.359 5.422 16.281 1.00 95.50 284 TRP A N 1
ATOM 2246 C CA . TRP A 1 284 ? -8.686 6.641 15.813 1.00 95.50 284 TRP A CA 1
ATOM 2247 C C . TRP A 1 284 ? -7.458 6.977 16.651 1.00 95.50 284 TRP A C 1
ATOM 2249 O O . TRP A 1 284 ? -6.591 7.721 16.195 1.00 95.50 284 TRP A O 1
ATOM 2259 N N . HIS A 1 285 ? -7.383 6.389 17.840 1.00 94.81 285 HIS A N 1
ATOM 2260 C CA . HIS A 1 285 ? -6.249 6.366 18.735 1.00 94.81 285 HIS A CA 1
ATOM 2261 C C . HIS A 1 285 ? -6.014 4.936 19.241 1.00 94.81 285 HIS A C 1
ATOM 2263 O O . HIS A 1 285 ? -6.933 4.124 19.323 1.00 94.81 285 HIS A O 1
ATOM 2269 N N . HIS A 1 286 ? -4.778 4.606 19.608 1.00 93.44 286 HIS A N 1
ATOM 2270 C CA . HIS A 1 286 ? -4.437 3.253 20.063 1.00 93.44 286 HIS A CA 1
ATOM 2271 C C . HIS A 1 286 ? -5.080 2.862 21.404 1.00 93.44 286 HIS A C 1
ATOM 2273 O O . HIS A 1 286 ? -5.253 1.673 21.683 1.00 93.44 286 HIS A O 1
ATOM 2279 N N . GLU A 1 287 ? -5.431 3.865 22.209 1.00 93.69 287 GLU A N 1
ATOM 2280 C CA . GLU A 1 287 ? -6.123 3.715 23.492 1.00 93.69 287 GLU A CA 1
ATOM 2281 C C . GLU A 1 287 ? -7.635 3.538 23.329 1.00 93.69 287 GLU A C 1
ATOM 2283 O O . GLU A 1 287 ? -8.290 3.082 24.266 1.00 93.69 287 GLU A O 1
ATOM 2288 N N . ASP A 1 288 ? -8.186 3.849 22.151 1.00 93.12 288 ASP A N 1
ATOM 2289 C CA . ASP A 1 288 ? -9.609 3.676 21.889 1.00 93.12 288 ASP A CA 1
ATOM 2290 C C . ASP A 1 288 ? -9.974 2.189 21.959 1.00 93.12 288 ASP A C 1
ATOM 2292 O O . ASP A 1 288 ? -9.297 1.318 21.401 1.00 93.12 288 ASP A O 1
ATOM 2296 N N . GLU A 1 289 ? -11.112 1.878 22.572 1.00 89.75 289 GLU A N 1
ATOM 2297 C CA . GLU A 1 289 ? -11.639 0.509 22.581 1.00 89.75 289 GLU A CA 1
ATOM 2298 C C . GLU A 1 289 ? -12.058 0.064 21.166 1.00 89.75 289 GLU A C 1
ATOM 2300 O O . GLU A 1 289 ? -11.886 -1.102 20.776 1.00 89.75 289 GLU A O 1
ATOM 2305 N N . GLY A 1 290 ? -12.491 1.036 20.361 1.00 92.06 290 GLY A N 1
ATOM 2306 C CA . GLY A 1 290 ? -12.964 0.902 18.990 1.00 92.06 290 GLY A CA 1
ATOM 2307 C C . GLY A 1 290 ? -14.472 1.103 18.883 1.00 92.06 290 GLY A C 1
ATOM 2308 O O . GLY A 1 290 ? -15.227 0.832 19.814 1.00 92.06 290 GLY A O 1
ATOM 2309 N N . ARG A 1 291 ? -14.928 1.565 17.719 1.00 90.81 291 ARG A N 1
ATOM 2310 C CA . ARG A 1 291 ? -16.347 1.847 17.473 1.00 90.81 291 ARG A CA 1
ATOM 2311 C C . ARG A 1 291 ? -17.226 0.604 17.672 1.00 90.81 291 ARG A C 1
ATOM 2313 O O . ARG A 1 291 ? -16.829 -0.504 17.315 1.00 90.81 291 ARG A O 1
ATOM 2320 N N . CYS A 1 292 ? -18.438 0.778 18.185 1.00 87.88 292 CYS A N 1
ATOM 2321 C CA . CYS A 1 292 ? -19.425 -0.275 18.455 1.00 87.88 292 CYS A CA 1
ATOM 2322 C C . CYS A 1 292 ? -19.043 -1.285 19.555 1.00 87.88 292 CYS A C 1
ATOM 2324 O O . CYS A 1 292 ? -19.830 -2.198 19.813 1.00 87.88 292 CYS A O 1
ATOM 2326 N N . VAL A 1 293 ? -17.873 -1.170 20.195 1.00 87.31 293 VAL A N 1
ATOM 2327 C CA . VAL A 1 293 ? -17.533 -1.986 21.372 1.00 87.31 293 VAL A CA 1
ATOM 2328 C C . VAL A 1 293 ? -18.372 -1.474 22.538 1.00 87.31 293 VAL A C 1
ATOM 2330 O O . VAL A 1 293 ? -18.331 -0.288 22.840 1.00 87.31 293 VAL A O 1
ATOM 2333 N N . ASP A 1 294 ? -19.232 -2.334 23.092 1.00 85.12 294 ASP A N 1
ATOM 2334 C CA . ASP A 1 294 ? -20.207 -1.970 24.137 1.00 85.12 294 ASP A CA 1
ATOM 2335 C C . ASP A 1 294 ? -21.077 -0.733 23.811 1.00 85.12 294 ASP A C 1
ATOM 2337 O O . ASP A 1 294 ? -21.578 -0.042 24.693 1.00 85.12 294 ASP A O 1
ATOM 2341 N N . GLY A 1 295 ? -21.298 -0.476 22.516 1.00 83.31 295 GLY A N 1
ATOM 2342 C CA . GLY A 1 295 ? -22.084 0.659 22.023 1.00 83.31 295 GLY A CA 1
ATOM 2343 C C . GLY A 1 295 ? -21.308 1.970 21.847 1.00 83.31 295 GLY A C 1
ATOM 2344 O O . GLY A 1 295 ? -21.886 2.921 21.332 1.00 83.31 295 GLY A O 1
ATOM 2345 N N . ALA A 1 296 ? -20.017 2.020 22.191 1.00 86.50 296 ALA A N 1
ATOM 2346 C CA . ALA A 1 296 ? -19.209 3.236 22.120 1.00 86.50 296 ALA A CA 1
ATOM 2347 C C . ALA A 1 296 ? -19.078 3.797 20.690 1.00 86.50 296 ALA A C 1
ATOM 2349 O O . ALA A 1 296 ? -18.789 3.064 19.736 1.00 86.50 296 ALA A O 1
ATOM 2350 N N . GLY A 1 297 ? -19.246 5.114 20.531 1.00 85.12 297 GLY A N 1
ATOM 2351 C CA . GLY A 1 297 ? -19.027 5.814 19.260 1.00 85.12 297 GLY A CA 1
ATOM 2352 C C . GLY A 1 297 ? -20.092 5.533 18.193 1.00 85.12 297 GLY A C 1
ATOM 2353 O O . GLY A 1 297 ? -19.861 5.770 17.003 1.00 85.12 297 GLY A O 1
ATOM 2354 N N . LEU A 1 298 ? -21.247 4.992 18.589 1.00 86.25 298 LEU A N 1
ATOM 2355 C CA . LEU A 1 298 ? -22.423 4.887 17.720 1.00 86.25 298 LEU A CA 1
ATOM 2356 C C . LEU A 1 298 ? -23.243 6.177 17.731 1.00 86.25 298 LEU A C 1
ATOM 2358 O O . LEU A 1 298 ? -23.894 6.494 16.739 1.00 86.25 298 LEU A O 1
ATOM 2362 N N . GLU A 1 299 ? -23.187 6.918 18.834 1.00 87.94 299 GLU A N 1
ATOM 2363 C CA . GLU A 1 299 ? -23.956 8.137 19.056 1.00 87.94 299 GLU A CA 1
ATOM 2364 C C . GLU A 1 299 ? -23.506 9.315 18.176 1.00 87.94 299 GLU A C 1
ATOM 2366 O O . GLU A 1 299 ? -24.316 10.183 17.854 1.00 87.94 299 GLU A O 1
ATOM 2371 N N . PHE A 1 300 ? -22.241 9.330 17.741 1.00 89.19 300 PHE A N 1
ATOM 2372 C CA . PHE A 1 300 ? -21.680 10.404 16.926 1.00 89.19 300 PHE A CA 1
ATOM 2373 C C . PHE A 1 300 ? -21.203 9.885 15.563 1.00 89.19 300 PHE A C 1
ATOM 2375 O O . PHE A 1 300 ? -20.672 8.771 15.458 1.00 89.19 300 PHE A O 1
ATOM 2382 N N . PRO A 1 301 ? -21.361 10.680 14.487 1.00 90.94 301 PRO A N 1
ATOM 2383 C CA . PRO A 1 301 ? -20.700 10.383 13.227 1.00 90.94 301 PRO A CA 1
ATOM 2384 C C . PRO A 1 301 ? -19.180 10.411 13.418 1.00 90.94 301 PRO A C 1
ATOM 2386 O O . PRO A 1 301 ? -18.654 11.061 14.321 1.00 90.94 301 PRO A O 1
ATOM 2389 N N . THR A 1 302 ? -18.461 9.724 12.532 1.00 94.38 302 THR A N 1
ATOM 2390 C CA . THR A 1 302 ? -16.997 9.789 12.503 1.00 94.38 302 THR A CA 1
ATOM 2391 C C . THR A 1 302 ? -16.547 11.258 12.385 1.00 94.38 302 THR A C 1
ATOM 2393 O O . THR A 1 302 ? -17.128 11.986 11.573 1.00 94.38 302 THR A O 1
ATOM 2396 N N . PRO A 1 303 ? -15.532 11.721 13.136 1.00 95.00 303 PRO A N 1
ATOM 2397 C CA . PRO A 1 303 ? -15.014 13.085 13.004 1.00 95.00 303 PRO A CA 1
ATOM 2398 C C . PRO A 1 303 ? -14.634 13.438 11.555 1.00 95.00 303 PRO A C 1
ATOM 2400 O O . PRO A 1 303 ? -14.215 12.566 10.794 1.00 95.00 303 PRO A O 1
ATOM 2403 N N . GLU A 1 304 ? -14.828 14.695 11.137 1.00 95.06 304 GLU A N 1
ATOM 2404 C CA . GLU A 1 304 ? -14.584 15.126 9.743 1.00 95.06 304 GLU A CA 1
ATOM 2405 C C . GLU A 1 304 ? -13.125 14.902 9.306 1.00 95.06 304 GLU A C 1
ATOM 2407 O O . GLU A 1 304 ? -12.889 14.376 8.220 1.00 95.06 304 GLU A O 1
ATOM 2412 N N . ASP A 1 305 ? -12.155 15.187 10.174 1.00 94.62 305 ASP A N 1
ATOM 2413 C CA . ASP A 1 305 ? -10.721 14.972 9.937 1.00 94.62 305 ASP A CA 1
ATOM 2414 C C . ASP A 1 305 ? -10.362 13.492 9.735 1.00 94.62 305 ASP A C 1
ATOM 2416 O O . ASP A 1 305 ? -9.465 13.161 8.964 1.00 94.62 305 ASP A O 1
ATOM 2420 N N . LYS A 1 306 ? -11.092 12.586 10.396 1.00 96.12 306 LYS A N 1
ATOM 2421 C CA . LYS A 1 306 ? -10.911 11.132 10.271 1.00 96.12 306 LYS A CA 1
ATOM 2422 C C . LYS A 1 306 ? -11.648 10.534 9.072 1.00 96.12 306 LYS A C 1
ATOM 2424 O O . LYS A 1 306 ? -11.305 9.436 8.634 1.00 96.12 306 LYS A O 1
ATOM 2429 N N . ARG A 1 307 ? -12.653 11.242 8.543 1.00 95.69 307 ARG A N 1
ATOM 2430 C CA . ARG A 1 307 ? -13.377 10.882 7.311 1.00 95.69 307 ARG A CA 1
ATOM 2431 C C . ARG A 1 307 ? -12.686 11.370 6.049 1.00 95.69 307 ARG A C 1
ATOM 2433 O O . ARG A 1 307 ? -12.915 10.783 4.995 1.00 95.69 307 ARG A O 1
ATOM 2440 N N . ALA A 1 308 ? -11.893 12.433 6.151 1.00 96.56 308 ALA A N 1
ATOM 2441 C CA . ALA A 1 308 ? -11.194 13.003 5.014 1.00 96.56 308 ALA A CA 1
ATOM 2442 C C . ALA A 1 308 ? -10.229 11.978 4.393 1.00 96.56 308 ALA A C 1
ATOM 2444 O O . ALA A 1 308 ? -9.384 11.394 5.075 1.00 96.56 308 ALA A O 1
ATOM 2445 N N . ILE A 1 309 ? -10.352 11.776 3.084 1.00 97.56 309 ILE A N 1
ATOM 2446 C CA . ILE A 1 309 ? -9.463 10.943 2.277 1.00 97.56 309 ILE A CA 1
ATOM 2447 C C . ILE A 1 309 ? -8.718 11.877 1.334 1.00 97.56 309 ILE A C 1
ATOM 2449 O O . ILE A 1 309 ? -9.317 12.492 0.451 1.00 97.56 309 ILE A O 1
ATOM 2453 N N . GLN A 1 310 ? -7.406 11.989 1.508 1.00 97.88 310 GLN A N 1
ATOM 2454 C CA . GLN A 1 310 ? -6.602 12.806 0.607 1.00 97.88 310 GLN A CA 1
ATOM 2455 C C . GLN A 1 310 ? -6.179 11.949 -0.590 1.00 97.88 310 GLN A C 1
ATOM 2457 O O . GLN A 1 310 ? -5.623 10.865 -0.411 1.00 97.88 310 GLN A O 1
ATOM 2462 N N . VAL A 1 311 ? -6.441 12.419 -1.806 1.00 97.88 311 VAL A N 1
ATOM 2463 C CA . VAL A 1 311 ? -6.184 11.687 -3.047 1.00 97.88 311 VAL A CA 1
ATOM 2464 C C . VAL A 1 311 ? -5.219 12.479 -3.917 1.00 97.88 311 VAL A C 1
ATOM 2466 O O . VAL A 1 311 ? -5.551 13.554 -4.411 1.00 97.88 311 VAL A O 1
ATOM 2469 N N . GLY A 1 312 ? -4.030 11.923 -4.125 1.00 97.81 312 GLY A N 1
ATOM 2470 C CA . GLY A 1 312 ? -3.011 12.499 -4.989 1.00 97.81 312 GLY A CA 1
ATOM 2471 C C . GLY A 1 312 ? -2.932 11.780 -6.325 1.00 97.81 312 GLY A C 1
ATOM 2472 O O . GLY A 1 312 ? -2.696 10.572 -6.334 1.00 97.81 312 GLY A O 1
ATOM 2473 N N . ILE A 1 313 ? -3.072 12.496 -7.438 1.00 98.12 313 ILE A N 1
ATOM 2474 C CA . ILE A 1 313 ? -2.971 11.926 -8.791 1.00 98.12 313 ILE A CA 1
ATOM 2475 C C . ILE A 1 313 ? -1.613 12.286 -9.393 1.00 98.12 313 ILE A C 1
ATOM 2477 O O . ILE A 1 313 ? -1.197 13.442 -9.352 1.00 98.12 313 ILE A O 1
ATOM 2481 N N . GLY A 1 314 ? -0.924 11.294 -9.953 1.00 98.00 314 GLY A N 1
ATOM 2482 C CA . GLY A 1 314 ? 0.398 11.457 -10.548 1.00 98.00 314 GLY A CA 1
ATOM 2483 C C . GLY A 1 314 ? 0.394 12.396 -11.751 1.00 98.00 314 GLY A C 1
ATOM 2484 O O . GLY A 1 314 ? -0.368 12.172 -12.691 1.00 98.00 314 GLY A O 1
ATOM 2485 N N . SER A 1 315 ? 1.279 13.394 -11.769 1.00 97.19 315 SER A N 1
ATOM 2486 C CA . SER A 1 315 ? 1.430 14.359 -12.870 1.00 97.19 315 SER A CA 1
ATOM 2487 C C . SER A 1 315 ? 1.870 13.713 -14.185 1.00 97.19 315 SER A C 1
ATOM 2489 O O . SER A 1 315 ? 1.623 14.257 -15.256 1.00 97.19 315 SER A O 1
ATOM 2491 N N . SER A 1 316 ? 2.507 12.543 -14.109 1.00 95.88 316 SER A N 1
ATOM 2492 C CA . SER A 1 316 ? 2.903 11.726 -15.263 1.00 95.88 316 SER A CA 1
ATOM 2493 C C . SER A 1 316 ? 1.723 11.120 -16.026 1.00 95.88 316 SER A C 1
ATOM 2495 O O . SER A 1 316 ? 1.900 10.647 -17.152 1.00 95.88 316 SER A O 1
ATOM 2497 N N . LEU A 1 317 ? 0.519 11.105 -15.445 1.00 96.94 317 LEU A N 1
ATOM 2498 C CA . LEU A 1 317 ? -0.675 10.693 -16.172 1.00 96.94 317 LEU A CA 1
ATOM 2499 C C . LEU A 1 317 ? -1.080 11.766 -17.194 1.00 96.94 317 LEU A C 1
ATOM 2501 O O . LEU A 1 317 ? -1.019 12.960 -16.885 1.00 96.94 317 LEU A O 1
ATOM 2505 N N . PRO A 1 318 ? -1.555 11.361 -18.390 1.00 96.62 318 PRO A N 1
ATOM 2506 C CA . PRO A 1 318 ? -2.083 12.303 -19.369 1.00 96.62 318 PRO A CA 1
ATOM 2507 C C . PRO A 1 318 ? -3.146 13.208 -18.747 1.00 96.62 318 PRO A C 1
ATOM 2509 O O . PRO A 1 318 ? -4.003 12.733 -18.004 1.00 96.62 318 PRO A O 1
ATOM 2512 N N . GLU A 1 319 ? -3.111 14.499 -19.071 1.00 96.56 319 GLU A N 1
ATOM 2513 C CA . GLU A 1 319 ? -4.001 15.502 -18.475 1.00 96.56 319 GLU A CA 1
ATOM 2514 C C . GLU A 1 319 ? -5.485 15.132 -18.592 1.00 96.56 319 GLU A C 1
ATOM 2516 O O . GLU A 1 319 ? -6.195 15.156 -17.591 1.00 96.56 319 GLU A O 1
ATOM 2521 N N . TRP A 1 320 ? -5.926 14.678 -19.770 1.00 96.06 320 TRP A N 1
ATOM 2522 C CA . TRP A 1 320 ? -7.307 14.236 -19.988 1.00 96.06 320 TRP A CA 1
ATOM 2523 C C . TRP A 1 320 ? -7.723 13.100 -19.041 1.00 96.06 320 TRP A C 1
ATOM 2525 O O . TRP A 1 320 ? -8.852 13.072 -18.575 1.00 96.06 320 TRP A O 1
ATOM 2535 N N . MET A 1 321 ? -6.806 12.184 -18.706 1.00 96.62 321 MET A N 1
ATOM 2536 C CA . MET A 1 321 ? -7.083 11.065 -17.799 1.00 96.62 321 MET A CA 1
ATOM 2537 C C . MET A 1 321 ? -7.165 11.544 -16.349 1.00 96.62 321 MET A C 1
ATOM 2539 O O . MET A 1 321 ? -7.954 11.019 -15.568 1.00 96.62 321 MET A O 1
ATOM 2543 N N . ARG A 1 322 ? -6.348 12.537 -15.977 1.00 96.25 322 ARG A N 1
ATOM 2544 C CA . ARG A 1 322 ? -6.399 13.174 -14.654 1.00 96.25 322 ARG A CA 1
ATOM 2545 C C . ARG A 1 322 ? -7.723 13.915 -14.458 1.00 96.25 322 ARG A C 1
ATOM 2547 O O . ARG A 1 322 ? -8.342 13.762 -13.407 1.00 96.25 322 ARG A O 1
ATOM 2554 N N . GLN A 1 323 ? -8.161 14.659 -15.476 1.00 96.62 323 GLN A N 1
ATOM 2555 C CA . GLN A 1 323 ? -9.452 15.353 -15.496 1.00 96.62 323 GLN A CA 1
ATOM 2556 C C . GLN A 1 323 ? -10.620 14.363 -15.435 1.00 96.62 323 GLN A C 1
ATOM 2558 O O . GLN A 1 323 ? -11.412 14.443 -14.503 1.00 96.62 323 GLN A O 1
ATOM 2563 N N . GLU A 1 324 ? -10.655 13.363 -16.324 1.00 96.50 324 GLU A N 1
ATOM 2564 C CA . GLU A 1 324 ? -11.702 12.329 -16.346 1.00 96.50 324 GLU A CA 1
ATOM 2565 C C . GLU A 1 324 ? -11.819 11.614 -14.992 1.00 96.50 324 GLU A C 1
ATOM 2567 O O . GLU A 1 324 ? -12.916 11.408 -14.479 1.00 96.50 324 GLU A O 1
ATOM 2572 N N . TRP A 1 325 ? -10.690 11.246 -14.377 1.00 96.75 325 TRP A N 1
ATOM 2573 C CA . TRP A 1 325 ? -10.705 10.565 -13.083 1.00 96.75 325 TRP A CA 1
ATOM 2574 C C . TRP A 1 325 ? -11.245 11.469 -11.965 1.00 96.75 325 TRP A C 1
ATOM 2576 O O . TRP A 1 325 ? -11.983 10.990 -11.105 1.00 96.75 325 TRP A O 1
ATOM 2586 N N . SER A 1 326 ? -10.904 12.761 -11.983 1.00 96.50 326 SER A N 1
ATOM 2587 C CA . SER A 1 326 ? -11.398 13.764 -11.030 1.00 96.50 326 SER A CA 1
ATOM 2588 C C . SER A 1 326 ? -12.902 14.002 -11.168 1.00 96.50 326 SER A C 1
ATOM 2590 O O . SER A 1 326 ? -13.633 13.937 -10.180 1.00 96.50 326 SER A O 1
ATOM 2592 N N . GLU A 1 327 ? -13.376 14.204 -12.398 1.00 97.19 327 GLU A N 1
ATOM 2593 C CA . GLU A 1 327 ? -14.795 14.392 -12.713 1.00 97.19 327 GLU A CA 1
ATOM 2594 C C . GLU A 1 327 ? -15.615 13.165 -12.315 1.00 97.19 327 GLU A C 1
ATOM 2596 O O . GLU A 1 327 ? -16.617 13.288 -11.611 1.00 97.19 327 GLU A O 1
ATOM 2601 N N . LEU A 1 328 ? -15.139 11.969 -12.674 1.00 97.31 328 LEU A N 1
ATOM 2602 C CA . LEU A 1 328 ? -15.802 10.719 -12.318 1.00 97.31 328 LEU A CA 1
ATOM 2603 C C . LEU A 1 328 ? -15.820 10.489 -10.800 1.00 97.31 328 LEU A C 1
ATOM 2605 O O . LEU A 1 328 ? -16.815 9.987 -10.272 1.00 97.31 328 LEU A O 1
ATOM 2609 N N . LEU A 1 329 ? -14.746 10.842 -10.082 1.00 97.44 329 LEU A N 1
ATOM 2610 C CA . LEU A 1 329 ? -14.736 10.761 -8.622 1.00 97.44 329 LEU A CA 1
ATOM 2611 C C . LEU A 1 329 ? -15.769 11.721 -8.022 1.00 97.44 329 LEU A C 1
ATOM 2613 O O . LEU A 1 329 ? -16.512 11.307 -7.135 1.00 97.44 329 LEU A O 1
ATOM 2617 N N . ALA A 1 330 ? -15.841 12.966 -8.498 1.00 97.12 330 ALA A N 1
ATOM 2618 C CA . ALA A 1 330 ? -16.807 13.953 -8.021 1.00 97.12 330 ALA A CA 1
ATOM 2619 C C . ALA A 1 330 ? -18.256 13.496 -8.268 1.00 97.12 330 ALA A C 1
ATOM 2621 O O . ALA A 1 330 ? -19.028 13.398 -7.313 1.00 97.12 330 ALA A O 1
ATOM 2622 N N . GLU A 1 331 ? -18.587 13.105 -9.505 1.00 97.69 331 GLU A N 1
ATOM 2623 C CA . GLU A 1 331 ? -19.917 12.607 -9.889 1.00 97.69 331 GLU A CA 1
ATOM 2624 C C . GLU A 1 331 ? -20.345 11.422 -9.012 1.00 97.69 331 GLU A C 1
ATOM 2626 O O . GLU A 1 331 ? -21.440 11.386 -8.443 1.00 97.69 331 GLU A O 1
ATOM 2631 N N . ARG A 1 332 ? -19.460 10.431 -8.855 1.00 97.75 332 ARG A N 1
ATOM 2632 C CA . ARG A 1 332 ? -19.771 9.248 -8.049 1.00 97.75 332 ARG A CA 1
ATOM 2633 C C . ARG A 1 332 ? -19.832 9.549 -6.563 1.00 97.75 332 ARG A C 1
ATOM 2635 O O . ARG A 1 332 ? -20.609 8.901 -5.870 1.00 97.75 332 ARG A O 1
ATOM 2642 N N . THR A 1 333 ? -19.062 10.514 -6.068 1.00 97.25 333 THR A N 1
ATOM 2643 C CA . THR A 1 333 ? -19.134 10.940 -4.665 1.00 97.25 333 THR A CA 1
ATOM 2644 C C . THR A 1 333 ? -20.517 11.492 -4.350 1.00 97.25 333 THR A C 1
ATOM 2646 O O . THR A 1 333 ? -21.121 11.057 -3.376 1.00 97.25 333 THR A O 1
ATOM 2649 N N . GLU A 1 334 ? -21.051 12.375 -5.198 1.00 97.00 334 GLU A N 1
ATOM 2650 C CA . GLU A 1 334 ? -22.398 12.937 -5.028 1.00 97.00 334 GLU A CA 1
ATOM 2651 C C . GLU A 1 334 ? -23.490 11.858 -5.038 1.00 97.00 334 GLU A C 1
ATOM 2653 O O . GLU A 1 334 ? -24.464 11.944 -4.289 1.00 97.00 334 GLU A O 1
ATOM 2658 N N . ARG A 1 335 ? -23.317 10.817 -5.863 1.00 97.44 335 ARG A N 1
ATOM 2659 C CA . ARG A 1 335 ? -24.288 9.725 -5.998 1.00 97.44 335 ARG A CA 1
ATOM 2660 C C . ARG A 1 335 ? -24.194 8.666 -4.897 1.00 97.44 335 ARG A C 1
ATOM 2662 O O . ARG A 1 335 ? -25.219 8.144 -4.465 1.00 97.44 335 ARG A O 1
ATOM 2669 N N . GLU A 1 336 ? -22.983 8.269 -4.517 1.00 96.94 336 GLU A N 1
ATOM 2670 C CA . GLU A 1 336 ? -22.730 7.045 -3.740 1.00 96.94 336 GLU A CA 1
ATOM 2671 C C . GLU A 1 336 ? -22.345 7.323 -2.282 1.00 96.94 336 GLU A C 1
ATOM 2673 O O . GLU A 1 336 ? -22.519 6.449 -1.429 1.00 96.94 336 GLU A O 1
ATOM 2678 N N . VAL A 1 337 ? -21.842 8.522 -1.968 1.00 96.50 337 VAL A N 1
ATOM 2679 C CA . VAL A 1 337 ? -21.349 8.857 -0.630 1.00 96.50 337 VAL A CA 1
ATOM 2680 C C . VAL A 1 337 ? -22.320 9.814 0.069 1.00 96.50 337 VAL A C 1
ATOM 2682 O O . VAL A 1 337 ? -22.471 10.958 -0.351 1.00 96.50 337 VAL A O 1
ATOM 2685 N N . PRO A 1 338 ? -22.957 9.405 1.179 1.00 91.88 338 PRO A N 1
ATOM 2686 C CA . PRO A 1 338 ? -23.830 10.303 1.921 1.00 91.88 338 PRO A CA 1
ATOM 2687 C C . PRO A 1 338 ? -23.024 11.403 2.632 1.00 91.88 338 PRO A C 1
ATOM 2689 O O . PRO A 1 338 ? -22.054 11.115 3.333 1.00 91.88 338 PRO A O 1
ATOM 2692 N N . GLY A 1 339 ? -23.477 12.656 2.533 1.00 91.31 339 GLY A N 1
ATOM 2693 C CA . GLY A 1 339 ? -22.963 13.781 3.324 1.00 91.31 339 GLY A CA 1
ATOM 2694 C C . GLY A 1 339 ? -22.037 14.737 2.563 1.00 91.31 339 GLY A C 1
ATOM 2695 O O . GLY A 1 339 ? -22.163 14.919 1.358 1.00 91.31 339 GLY A O 1
ATOM 2696 N N . LYS A 1 340 ? -21.146 15.418 3.298 1.00 90.88 340 LYS A N 1
ATOM 2697 C CA . LYS A 1 340 ? -20.162 16.351 2.721 1.00 90.88 340 LYS A CA 1
ATOM 2698 C C . LYS A 1 340 ? -19.091 15.585 1.940 1.00 90.88 340 LYS A C 1
ATOM 2700 O O . LYS A 1 340 ? -18.734 14.474 2.331 1.00 90.88 340 LYS A O 1
ATOM 2705 N N . ASN A 1 341 ? -18.540 16.218 0.902 1.00 92.19 341 ASN A N 1
ATOM 2706 C CA . ASN A 1 341 ? -17.448 15.664 0.101 1.00 92.19 341 ASN A CA 1
ATOM 2707 C C . ASN A 1 341 ? -16.254 15.275 1.005 1.00 92.19 341 ASN A C 1
ATOM 2709 O O . ASN A 1 341 ? -15.678 16.159 1.645 1.00 92.19 341 ASN A O 1
ATOM 2713 N N . PRO A 1 342 ? -15.891 13.982 1.088 1.00 95.62 342 PRO A N 1
ATOM 2714 C CA . PRO A 1 342 ? -14.804 13.521 1.945 1.00 95.62 342 PRO A CA 1
ATOM 2715 C C . PRO A 1 342 ? -13.435 13.586 1.261 1.00 95.62 342 PRO A C 1
ATOM 2717 O O . PRO A 1 342 ? -12.434 13.294 1.911 1.00 95.62 342 PRO A O 1
ATOM 2720 N N . PHE A 1 343 ? -13.361 13.917 -0.030 1.00 97.44 343 PHE A N 1
ATOM 2721 C CA . PHE A 1 343 ? -12.120 13.845 -0.791 1.00 97.44 343 PHE A CA 1
ATOM 2722 C C . PHE A 1 343 ? -11.393 15.189 -0.843 1.00 97.44 343 PHE A C 1
ATOM 2724 O O . PHE A 1 343 ? -11.971 16.218 -1.187 1.00 97.44 343 PHE A O 1
ATOM 2731 N N . ILE A 1 344 ? -10.092 15.161 -0.547 1.00 96.31 344 ILE A N 1
ATOM 2732 C CA . ILE A 1 344 ? -9.175 16.295 -0.719 1.00 96.31 344 ILE A CA 1
ATOM 2733 C C . ILE A 1 344 ? -8.207 15.936 -1.842 1.00 96.31 344 ILE A C 1
ATOM 2735 O O . ILE A 1 344 ? -7.366 15.056 -1.670 1.00 96.31 344 ILE A O 1
ATOM 2739 N N . MET A 1 345 ? -8.327 16.592 -2.993 1.00 96.94 345 MET A N 1
ATOM 2740 C CA . MET A 1 345 ? -7.533 16.256 -4.177 1.00 96.94 345 MET A CA 1
ATOM 2741 C C . MET A 1 345 ? -6.269 17.108 -4.302 1.00 96.94 345 MET A C 1
ATOM 2743 O O . MET A 1 345 ? -6.281 18.311 -4.040 1.00 96.94 345 MET A O 1
ATOM 2747 N N . PHE A 1 346 ? -5.180 16.480 -4.737 1.00 97.69 346 PHE A N 1
ATOM 2748 C CA . PHE A 1 346 ? -3.906 17.129 -5.040 1.00 97.69 346 PHE A CA 1
ATOM 2749 C C . PHE A 1 346 ? -3.193 16.410 -6.196 1.00 97.69 346 PHE A C 1
ATOM 2751 O O . PHE A 1 346 ? -3.561 15.304 -6.596 1.00 97.69 346 PHE A O 1
ATOM 2758 N N . GLU A 1 347 ? -2.179 17.049 -6.761 1.00 97.44 347 GLU A N 1
ATOM 2759 C CA . GLU A 1 347 ? -1.276 16.446 -7.738 1.00 97.44 347 GLU A CA 1
ATOM 2760 C C . GLU A 1 347 ? -0.022 15.926 -7.038 1.00 97.44 347 GLU A C 1
ATOM 2762 O O . GLU A 1 347 ? 0.421 16.477 -6.029 1.00 97.44 347 GLU A O 1
ATOM 2767 N N . VAL A 1 348 ? 0.557 14.852 -7.565 1.00 97.75 348 VAL A N 1
ATOM 2768 C CA . VAL A 1 348 ? 1.821 14.288 -7.085 1.00 97.75 348 VAL A CA 1
ATOM 2769 C C . VAL A 1 348 ? 2.794 14.277 -8.241 1.00 97.75 348 VAL A C 1
ATOM 2771 O O . VAL A 1 348 ? 2.505 13.667 -9.269 1.00 97.75 348 VAL A O 1
ATOM 2774 N N . ASP A 1 349 ? 3.930 14.946 -8.090 1.00 97.50 349 ASP A N 1
ATOM 2775 C CA . ASP A 1 349 ? 4.946 14.934 -9.134 1.00 97.50 349 ASP A CA 1
ATOM 2776 C C . ASP A 1 349 ? 5.657 13.574 -9.244 1.00 97.50 349 ASP A C 1
ATOM 2778 O O . ASP A 1 349 ? 5.453 12.656 -8.444 1.00 97.50 349 ASP A O 1
ATOM 2782 N N . ASP A 1 350 ? 6.525 13.436 -10.243 1.00 97.75 350 ASP A N 1
ATOM 2783 C CA . ASP A 1 350 ? 7.249 12.191 -10.510 1.00 97.75 350 ASP A CA 1
ATOM 2784 C C . ASP A 1 350 ? 8.162 11.739 -9.351 1.00 97.75 350 ASP A C 1
ATOM 2786 O O . ASP A 1 350 ? 8.515 10.560 -9.275 1.00 97.75 350 ASP A O 1
ATOM 2790 N N . PHE A 1 351 ? 8.527 12.651 -8.444 1.00 97.12 351 PHE A N 1
ATOM 2791 C CA . PHE A 1 351 ? 9.370 12.396 -7.274 1.00 97.12 351 PHE A CA 1
ATOM 2792 C C . PHE A 1 351 ? 8.565 12.211 -5.982 1.00 97.12 351 PHE A C 1
ATOM 2794 O O . PHE A 1 351 ? 9.128 11.812 -4.959 1.00 97.12 351 PHE A O 1
ATOM 2801 N N . GLY A 1 352 ? 7.254 12.453 -6.023 1.00 96.06 352 GLY A N 1
ATOM 2802 C CA . GLY A 1 352 ? 6.364 12.337 -4.877 1.00 96.06 352 GLY A CA 1
ATOM 2803 C C . GLY A 1 352 ? 6.006 13.646 -4.194 1.00 96.06 352 GLY A C 1
ATOM 2804 O O . GLY A 1 352 ? 5.333 13.597 -3.169 1.00 96.06 352 GLY A O 1
ATOM 2805 N N . THR A 1 353 ? 6.434 14.801 -4.694 1.00 96.88 353 THR A N 1
ATOM 2806 C CA . THR A 1 353 ? 6.079 16.098 -4.105 1.00 96.88 353 THR A CA 1
ATOM 2807 C C . THR A 1 353 ? 4.606 16.392 -4.361 1.00 96.88 353 THR A C 1
ATOM 2809 O O . THR A 1 353 ? 4.126 16.247 -5.487 1.00 96.88 353 THR A O 1
ATOM 2812 N N . ARG A 1 354 ? 3.876 16.818 -3.326 1.00 96.38 354 ARG A N 1
ATOM 2813 C CA . ARG A 1 354 ? 2.463 17.183 -3.454 1.00 96.38 354 ARG A CA 1
ATOM 2814 C C . ARG A 1 354 ? 2.320 18.619 -3.927 1.00 96.38 354 ARG A C 1
ATOM 2816 O O . ARG A 1 354 ? 2.901 19.522 -3.335 1.00 96.38 354 ARG A O 1
ATOM 2823 N N . ARG A 1 355 ? 1.467 18.844 -4.916 1.00 97.38 355 ARG A N 1
ATOM 2824 C CA . ARG A 1 355 ? 1.085 20.177 -5.386 1.00 97.38 355 ARG A CA 1
ATOM 2825 C C . ARG A 1 355 ? -0.421 20.326 -5.321 1.00 97.38 355 ARG A C 1
ATOM 2827 O O . ARG A 1 355 ? -1.152 19.361 -5.548 1.00 97.38 355 ARG A O 1
ATOM 2834 N N . ARG A 1 356 ? -0.919 21.512 -4.986 1.00 96.44 356 ARG A N 1
ATOM 2835 C CA . ARG A 1 356 ? -2.362 21.758 -5.031 1.00 96.44 356 ARG A CA 1
ATOM 2836 C C . ARG A 1 356 ? -2.824 21.638 -6.486 1.00 96.44 356 ARG A C 1
ATOM 2838 O O . ARG A 1 356 ? -2.146 22.100 -7.397 1.00 96.44 356 ARG A O 1
ATOM 2845 N N . TRP A 1 357 ? -3.978 21.007 -6.686 1.00 92.81 357 TRP A N 1
ATOM 2846 C CA . TRP A 1 357 ? -4.523 20.716 -8.012 1.00 92.81 357 TRP A CA 1
ATOM 2847 C C . TRP A 1 357 ? -4.550 21.946 -8.929 1.00 92.81 357 TRP A C 1
ATOM 2849 O O . TRP A 1 357 ? -5.103 22.978 -8.547 1.00 92.81 357 TRP A O 1
ATOM 2859 N N . GLY A 1 358 ? -3.959 21.837 -10.124 1.00 91.00 358 GLY A N 1
ATOM 2860 C CA . GLY A 1 358 ? -3.894 22.936 -11.094 1.00 91.00 358 GLY A CA 1
ATOM 2861 C C . GLY A 1 358 ? -2.992 24.114 -10.698 1.00 91.00 358 GLY A C 1
ATOM 2862 O O . GLY A 1 358 ? -3.048 25.160 -11.340 1.00 91.00 358 GLY A O 1
ATOM 2863 N N . THR A 1 359 ? -2.175 23.981 -9.651 1.00 94.69 359 THR A N 1
ATOM 2864 C CA . THR A 1 359 ? -1.258 25.032 -9.186 1.00 94.69 359 THR A CA 1
ATOM 2865 C C . THR A 1 359 ? 0.132 24.461 -8.909 1.00 94.69 359 THR A C 1
ATOM 2867 O O . THR A 1 359 ? 0.284 23.275 -8.634 1.00 94.69 359 THR A O 1
ATOM 2870 N N . GLU A 1 360 ? 1.159 25.309 -8.918 1.00 93.62 360 GLU A N 1
ATOM 2871 C CA . GLU A 1 360 ? 2.517 24.913 -8.510 1.00 93.62 360 GLU A CA 1
ATOM 2872 C C . GLU A 1 360 ? 2.743 25.006 -6.990 1.00 93.62 360 GLU A C 1
ATOM 2874 O O . GLU A 1 360 ? 3.832 24.701 -6.510 1.00 93.62 360 GLU A O 1
ATOM 2879 N N . GLU A 1 361 ? 1.728 25.414 -6.219 1.00 96.69 361 GLU A N 1
ATOM 2880 C CA . GLU A 1 361 ? 1.832 25.558 -4.766 1.00 96.69 361 GLU A CA 1
ATOM 2881 C C . GLU A 1 361 ? 2.017 24.185 -4.107 1.00 96.69 361 GLU A C 1
ATOM 2883 O O . GLU A 1 361 ? 1.155 23.305 -4.207 1.00 96.69 361 GLU A O 1
ATOM 2888 N N . GLU A 1 362 ? 3.145 24.005 -3.422 1.00 95.19 362 GLU A N 1
ATOM 2889 C CA . GLU A 1 362 ? 3.448 22.780 -2.691 1.00 95.19 362 GLU A CA 1
ATOM 2890 C C . GLU A 1 362 ? 2.517 22.627 -1.481 1.00 95.19 362 GLU A C 1
ATOM 2892 O O . GLU A 1 362 ? 2.366 23.537 -0.662 1.00 95.19 362 GLU A O 1
ATOM 2897 N N . VAL A 1 363 ? 1.897 21.453 -1.348 1.00 93.62 363 VAL A N 1
ATOM 2898 C CA . VAL A 1 363 ? 1.088 21.110 -0.174 1.00 93.62 363 VAL A CA 1
ATOM 2899 C C . VAL A 1 363 ? 1.992 20.383 0.817 1.00 93.62 363 VAL A C 1
ATOM 2901 O O . VAL A 1 363 ? 2.413 19.258 0.532 1.00 93.62 363 VAL A O 1
ATOM 2904 N N . PRO A 1 364 ? 2.295 20.971 1.986 1.00 89.31 364 PRO A N 1
ATOM 2905 C CA . PRO A 1 364 ? 3.199 20.342 2.931 1.00 89.31 364 PRO A CA 1
ATOM 2906 C C . PRO A 1 364 ? 2.608 19.031 3.451 1.00 89.31 364 PRO A C 1
ATOM 2908 O O . PRO A 1 364 ? 1.422 18.938 3.778 1.00 89.31 364 PRO A O 1
ATOM 2911 N N . TRP A 1 365 ? 3.460 18.016 3.573 1.00 83.44 365 TRP A N 1
ATOM 2912 C CA . TRP A 1 365 ? 3.132 16.795 4.300 1.00 83.44 365 TRP A CA 1
ATOM 2913 C C . TRP A 1 365 ? 2.798 17.123 5.758 1.00 83.44 365 TRP A C 1
ATOM 2915 O O . TRP A 1 365 ? 3.409 18.018 6.355 1.00 83.44 365 TRP A O 1
ATOM 2925 N N . CYS A 1 366 ? 1.860 16.385 6.362 1.00 81.69 366 CYS A N 1
ATOM 2926 C CA . CYS A 1 366 ? 1.652 16.482 7.802 1.00 81.69 366 CYS A CA 1
ATOM 2927 C C . CYS A 1 366 ? 2.986 16.229 8.512 1.00 81.69 366 CYS A C 1
ATOM 2929 O O . CYS A 1 366 ? 3.642 15.208 8.291 1.00 81.69 366 CYS A O 1
ATOM 2931 N N . LYS A 1 367 ? 3.410 17.191 9.341 1.00 75.81 367 LYS A N 1
ATOM 2932 C CA . LYS A 1 367 ? 4.656 17.072 10.099 1.00 75.81 367 LYS A CA 1
ATOM 2933 C C . LYS A 1 367 ? 4.574 15.818 10.964 1.00 75.81 367 LYS A C 1
ATOM 2935 O O . LYS A 1 367 ? 3.582 15.629 11.668 1.00 75.81 367 LYS A O 1
ATOM 2940 N N . ALA A 1 368 ? 5.613 14.984 10.911 1.00 72.88 368 ALA A N 1
ATOM 2941 C CA . ALA A 1 368 ? 5.743 13.861 11.829 1.00 72.88 368 ALA A CA 1
ATOM 2942 C C . ALA A 1 368 ? 5.622 14.377 13.270 1.00 72.88 368 ALA A C 1
ATOM 2944 O O . ALA A 1 368 ? 6.170 15.431 13.612 1.00 72.88 368 ALA A O 1
ATOM 2945 N N . SER A 1 369 ? 4.885 13.657 14.112 1.00 72.88 369 SER A N 1
ATOM 2946 C CA . SER A 1 369 ? 4.790 14.012 15.525 1.00 72.88 369 SER A CA 1
ATOM 2947 C C . SER A 1 369 ? 6.181 13.910 16.180 1.00 72.88 369 SER A C 1
ATOM 2949 O O . SER A 1 369 ? 7.034 13.129 15.752 1.00 72.88 369 SER A O 1
ATOM 2951 N N . ALA A 1 370 ? 6.455 14.722 17.208 1.00 69.69 370 ALA A N 1
ATOM 2952 C CA . ALA A 1 370 ? 7.777 14.763 17.849 1.00 69.69 370 ALA A CA 1
ATOM 2953 C C . ALA A 1 370 ? 8.217 13.391 18.400 1.00 69.69 370 ALA A C 1
ATOM 2955 O O . ALA A 1 370 ? 9.396 13.040 18.335 1.00 69.69 370 ALA A O 1
ATOM 2956 N N . GLU A 1 371 ? 7.258 12.590 18.870 1.00 65.00 371 GLU A N 1
ATOM 2957 C CA . GLU A 1 371 ? 7.469 11.207 19.308 1.00 65.00 371 GLU A CA 1
ATOM 2958 C C . GLU A 1 371 ? 8.019 10.314 18.184 1.00 65.00 371 GLU A C 1
ATOM 2960 O O . GLU A 1 371 ? 8.841 9.433 18.430 1.00 65.00 371 GLU A O 1
ATOM 2965 N N . HIS A 1 372 ? 7.645 10.571 16.931 1.00 61.59 372 HIS A N 1
ATOM 2966 C CA . HIS A 1 372 ? 8.074 9.770 15.784 1.00 61.59 372 HIS A CA 1
ATOM 2967 C C . HIS A 1 372 ? 9.469 10.124 15.308 1.00 61.59 372 HIS A C 1
ATOM 2969 O O . HIS A 1 372 ? 10.249 9.219 15.024 1.00 61.59 372 HIS A O 1
ATOM 2975 N N . MET A 1 373 ? 9.840 11.406 15.342 1.00 68.31 373 MET A N 1
ATOM 2976 C CA . MET A 1 373 ? 11.241 11.783 15.141 1.00 68.31 373 MET A CA 1
ATOM 2977 C C . MET A 1 373 ? 12.156 11.084 16.160 1.00 68.31 373 MET A C 1
ATOM 2979 O O . MET A 1 373 ? 13.294 10.756 15.829 1.00 68.31 373 MET A O 1
ATOM 2983 N N . ALA A 1 374 ? 11.663 10.798 17.373 1.00 70.12 374 ALA A N 1
ATOM 2984 C CA . ALA A 1 374 ? 12.396 10.005 18.356 1.00 70.12 374 ALA A CA 1
ATOM 2985 C C . ALA A 1 374 ? 12.465 8.512 17.983 1.00 70.12 374 ALA A C 1
ATOM 2987 O O . ALA A 1 374 ? 13.538 7.923 18.093 1.00 70.12 374 ALA A O 1
ATOM 2988 N N . VAL A 1 375 ? 11.376 7.903 17.493 1.00 65.62 375 VAL A N 1
ATOM 2989 C CA . VAL A 1 375 ? 11.391 6.507 17.009 1.00 65.62 375 VAL A CA 1
ATOM 2990 C C . VAL A 1 375 ? 12.302 6.344 15.796 1.00 65.62 375 VAL A C 1
ATOM 2992 O O . VAL A 1 375 ? 13.116 5.428 15.778 1.00 65.62 375 VAL A O 1
ATOM 2995 N N . ASP A 1 376 ? 12.231 7.223 14.802 1.00 64.75 376 ASP A N 1
ATOM 2996 C CA . ASP A 1 376 ? 13.088 7.125 13.618 1.00 64.75 376 ASP A CA 1
ATOM 2997 C C . ASP A 1 376 ? 14.556 7.382 13.972 1.00 64.75 376 ASP A C 1
ATOM 2999 O O . ASP A 1 376 ? 15.441 6.689 13.468 1.00 64.75 376 ASP A O 1
ATOM 3003 N N . ARG A 1 377 ? 14.822 8.290 14.922 1.00 71.12 377 ARG A N 1
ATOM 3004 C CA . ARG A 1 377 ? 16.151 8.440 15.527 1.00 71.12 377 ARG A CA 1
ATOM 3005 C C . ARG A 1 377 ? 16.601 7.132 16.190 1.00 71.12 377 ARG A C 1
ATOM 3007 O O . ARG A 1 377 ? 17.710 6.690 15.914 1.00 71.12 377 ARG A O 1
ATOM 3014 N N . LEU A 1 378 ? 15.735 6.459 16.956 1.00 65.44 378 LEU A N 1
ATOM 3015 C CA . LEU A 1 378 ? 16.021 5.141 17.546 1.00 65.44 378 LEU A CA 1
ATOM 3016 C C . LEU A 1 378 ? 16.294 4.065 16.483 1.00 65.44 378 LEU A C 1
ATOM 3018 O O . LEU A 1 378 ? 17.200 3.255 16.658 1.00 65.44 378 LEU A O 1
ATOM 3022 N N . LEU A 1 379 ? 15.561 4.053 15.363 1.00 62.41 379 LEU A N 1
ATOM 3023 C CA . LEU A 1 379 ? 15.809 3.123 14.250 1.00 62.41 379 LEU A CA 1
ATOM 3024 C C . LEU A 1 379 ? 17.176 3.357 13.591 1.00 62.41 379 LEU A C 1
ATOM 3026 O O . LEU A 1 379 ? 17.758 2.428 13.020 1.00 62.41 379 LEU A O 1
ATOM 3030 N N . GLN A 1 380 ? 17.673 4.593 13.639 1.00 68.88 380 GLN A N 1
ATOM 3031 C CA . GLN A 1 380 ? 18.972 4.970 13.097 1.00 68.88 380 GLN A CA 1
ATOM 3032 C C . GLN A 1 380 ? 20.133 4.659 14.043 1.00 68.88 380 GLN A C 1
ATOM 3034 O O . GLN A 1 380 ? 21.258 4.560 13.546 1.00 68.88 380 GLN A O 1
ATOM 3039 N N . GLU A 1 381 ? 19.873 4.443 15.336 1.00 66.62 381 GLU A N 1
ATOM 3040 C CA . GLU A 1 381 ? 20.894 4.113 16.330 1.00 66.62 381 GLU A CA 1
ATOM 3041 C C . GLU A 1 381 ? 21.692 2.848 15.937 1.00 66.62 381 GLU A C 1
ATOM 3043 O O . GLU A 1 381 ? 21.096 1.834 15.541 1.00 66.62 381 GLU A O 1
ATOM 3048 N N . PRO A 1 382 ? 23.034 2.848 16.077 1.00 67.50 382 PRO A N 1
ATOM 3049 C CA . PRO A 1 382 ? 23.891 1.723 15.688 1.00 67.50 382 PRO A CA 1
ATOM 3050 C C . PRO A 1 382 ? 23.465 0.384 16.302 1.00 67.50 382 PRO A C 1
ATOM 3052 O O . PRO A 1 382 ? 23.402 -0.638 15.615 1.00 67.50 382 PRO A O 1
ATOM 3055 N N . TRP A 1 383 ? 23.078 0.401 17.577 1.00 68.75 383 TRP A N 1
ATOM 3056 C CA . TRP A 1 383 ? 22.662 -0.796 18.302 1.00 68.75 383 TRP A CA 1
ATOM 3057 C C . TRP A 1 383 ? 21.367 -1.413 17.741 1.00 68.75 383 TRP A C 1
ATOM 3059 O O . TRP A 1 383 ? 21.198 -2.633 17.729 1.00 68.75 383 TRP A O 1
ATOM 3069 N N . TYR A 1 384 ? 20.440 -0.600 17.222 1.00 63.41 384 TYR A N 1
ATOM 3070 C CA . TYR A 1 384 ? 19.191 -1.102 16.643 1.00 63.41 384 TYR A CA 1
ATOM 3071 C C . TYR A 1 384 ? 19.440 -1.799 15.298 1.00 63.41 384 TYR A C 1
ATOM 3073 O O . TYR A 1 384 ? 18.802 -2.813 14.962 1.00 63.41 384 TYR A O 1
ATOM 3081 N N . ARG A 1 385 ? 20.405 -1.275 14.529 1.00 66.44 385 ARG A N 1
ATOM 3082 C CA . ARG A 1 385 ? 20.899 -1.903 13.297 1.00 66.44 385 ARG A CA 1
ATOM 3083 C C . ARG A 1 385 ? 21.553 -3.247 13.606 1.00 66.44 385 ARG A C 1
ATOM 3085 O O . ARG A 1 385 ? 21.213 -4.226 12.943 1.00 66.44 385 ARG A O 1
ATOM 3092 N N . GLU A 1 386 ? 22.381 -3.312 14.651 1.00 68.62 386 GLU A N 1
ATOM 3093 C CA . GLU A 1 386 ? 22.995 -4.548 15.156 1.00 68.62 386 GLU A CA 1
ATOM 3094 C C . GLU A 1 386 ? 21.929 -5.596 15.506 1.00 68.62 386 GLU A C 1
ATOM 3096 O O . GLU A 1 386 ? 21.924 -6.684 14.932 1.00 68.62 386 GLU A O 1
ATOM 3101 N N . VAL A 1 387 ? 20.945 -5.258 16.349 1.00 67.62 387 VAL A N 1
ATOM 3102 C CA . VAL A 1 387 ? 19.852 -6.181 16.714 1.00 67.62 387 VAL A CA 1
ATOM 3103 C C . VAL A 1 387 ? 19.094 -6.664 15.475 1.00 67.62 387 VAL A C 1
ATOM 3105 O O . VAL A 1 387 ? 18.762 -7.844 15.357 1.00 67.62 387 VAL A O 1
ATOM 3108 N N . THR A 1 388 ? 18.821 -5.779 14.516 1.00 65.88 388 THR A N 1
ATOM 3109 C CA . THR A 1 388 ? 18.122 -6.159 13.281 1.00 65.88 388 THR A CA 1
ATOM 3110 C C . THR A 1 388 ? 18.966 -7.093 12.405 1.00 65.88 388 THR A C 1
ATOM 3112 O O . THR A 1 388 ? 18.411 -8.021 11.812 1.00 65.88 388 THR A O 1
ATOM 3115 N N . ALA A 1 389 ? 20.282 -6.892 12.338 1.00 67.56 389 ALA A N 1
ATOM 3116 C CA . ALA A 1 389 ? 21.198 -7.775 11.623 1.00 67.56 389 ALA A CA 1
ATOM 3117 C C . ALA A 1 389 ? 21.298 -9.155 12.294 1.00 67.56 389 ALA A C 1
ATOM 3119 O O . ALA A 1 389 ? 21.117 -10.173 11.626 1.00 67.56 389 ALA A O 1
ATOM 3120 N N . LEU A 1 390 ? 21.435 -9.197 13.623 1.00 70.50 390 LEU A N 1
ATOM 3121 C CA . LEU A 1 390 ? 21.463 -10.433 14.414 1.00 70.50 390 LEU A CA 1
ATOM 3122 C C . LEU A 1 390 ? 20.219 -11.302 14.188 1.00 70.50 390 LEU A C 1
ATOM 3124 O O . LEU A 1 390 ? 20.300 -12.524 14.124 1.00 70.50 390 LEU A O 1
ATOM 3128 N N . LYS A 1 391 ? 19.051 -10.685 14.021 1.00 67.81 391 LYS A N 1
ATOM 3129 C CA . LYS A 1 391 ? 17.803 -11.404 13.721 1.00 67.81 391 LYS A CA 1
ATOM 3130 C C . LYS A 1 391 ? 17.759 -11.981 12.323 1.00 67.81 391 LYS A C 1
ATOM 3132 O O . LYS A 1 391 ? 17.224 -13.068 12.128 1.00 67.81 391 LYS A O 1
ATOM 3137 N N . LYS A 1 392 ? 18.274 -11.239 11.340 1.00 69.00 392 LYS A N 1
ATOM 3138 C CA . LYS A 1 392 ? 18.410 -11.761 9.978 1.00 69.00 392 LYS A CA 1
ATOM 3139 C C . LYS A 1 392 ? 19.333 -12.972 9.986 1.00 69.00 392 LYS A C 1
ATOM 3141 O O . LYS A 1 392 ? 18.981 -13.975 9.377 1.00 69.00 392 LYS A O 1
ATOM 3146 N N . ALA A 1 393 ? 20.434 -12.901 10.734 1.00 68.44 393 ALA A N 1
ATOM 3147 C CA . ALA A 1 393 ? 21.317 -14.038 10.929 1.00 68.44 393 ALA A CA 1
ATOM 3148 C C . ALA A 1 393 ? 20.578 -15.224 11.573 1.00 68.44 393 ALA A C 1
ATOM 3150 O O . ALA A 1 393 ? 20.583 -16.297 10.984 1.00 68.44 393 ALA A O 1
ATOM 3151 N N . ASP A 1 394 ? 19.871 -15.055 12.701 1.00 71.06 394 ASP A N 1
ATOM 3152 C CA . ASP A 1 394 ? 19.11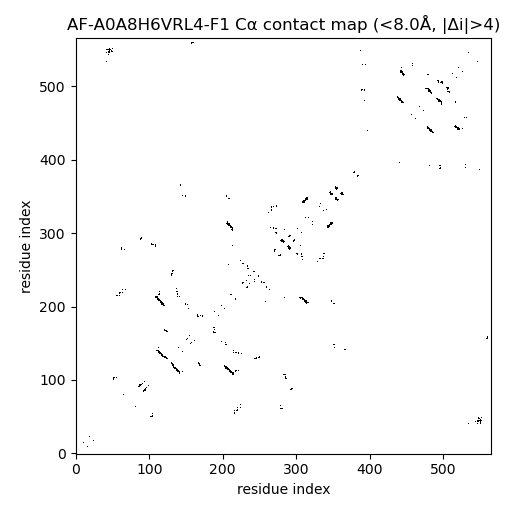6 -16.158 13.340 1.00 71.06 394 ASP A CA 1
ATOM 3153 C C . ASP A 1 394 ? 18.046 -16.770 12.413 1.00 71.06 394 ASP A C 1
ATOM 3155 O O . ASP A 1 394 ? 17.886 -17.988 12.352 1.00 71.06 394 ASP A O 1
ATOM 3159 N N . ALA A 1 395 ? 17.362 -15.953 11.607 1.00 70.12 395 ALA A N 1
ATOM 3160 C CA . ALA A 1 395 ? 16.416 -16.450 10.609 1.00 70.12 395 ALA A CA 1
ATOM 3161 C C . ALA A 1 395 ? 17.096 -17.261 9.489 1.00 70.12 395 ALA A C 1
ATOM 3163 O O . ALA A 1 395 ? 16.512 -18.228 8.996 1.00 70.12 395 ALA A O 1
ATOM 3164 N N . LEU A 1 396 ? 18.310 -16.880 9.081 1.00 70.38 396 LEU A N 1
ATOM 3165 C CA . LEU A 1 396 ? 19.118 -17.643 8.127 1.00 70.38 396 LEU A CA 1
ATOM 3166 C C . LEU A 1 396 ? 19.629 -18.946 8.750 1.00 70.38 396 LEU A C 1
ATOM 3168 O O . LEU A 1 396 ? 19.506 -19.989 8.117 1.00 70.38 396 LEU A O 1
ATOM 3172 N N . PHE A 1 397 ? 20.089 -18.914 10.005 1.00 68.69 397 PHE A N 1
ATOM 3173 C CA . PHE A 1 397 ? 20.443 -20.110 10.775 1.00 68.69 397 PHE A CA 1
ATOM 3174 C C . PHE A 1 397 ? 19.278 -21.105 10.842 1.00 68.69 397 PHE A C 1
ATOM 3176 O O . PHE A 1 397 ? 19.474 -22.297 10.631 1.00 68.69 397 PHE A O 1
ATOM 3183 N N . LEU A 1 398 ? 18.063 -20.624 11.125 1.00 68.69 398 LEU A N 1
ATOM 3184 C CA . LEU A 1 398 ? 16.860 -21.456 11.184 1.00 68.69 398 LEU A CA 1
ATOM 3185 C C . LEU A 1 398 ? 16.511 -22.083 9.834 1.00 68.69 398 LEU A C 1
ATOM 3187 O O . LEU A 1 398 ? 16.172 -23.259 9.794 1.00 68.69 398 LEU A O 1
ATOM 3191 N N . ARG A 1 399 ? 16.609 -21.317 8.744 1.00 68.25 399 ARG A N 1
ATOM 3192 C CA . ARG A 1 399 ? 16.372 -21.824 7.385 1.00 68.25 399 ARG A CA 1
ATOM 3193 C C . ARG A 1 399 ? 17.398 -22.872 6.978 1.00 68.25 399 ARG A C 1
ATOM 3195 O O . ARG A 1 399 ? 17.002 -23.913 6.478 1.00 68.25 399 ARG A O 1
ATOM 3202 N N . ALA A 1 400 ? 18.678 -22.617 7.244 1.00 67.12 400 ALA A N 1
ATOM 3203 C CA . ALA A 1 400 ? 19.736 -23.591 7.002 1.00 67.12 400 ALA A CA 1
ATOM 3204 C C . ALA A 1 400 ? 19.470 -24.872 7.805 1.00 67.12 400 ALA A C 1
ATOM 3206 O O . ALA A 1 400 ? 19.432 -25.957 7.244 1.00 67.12 400 ALA A O 1
ATOM 3207 N N . ALA A 1 401 ? 19.172 -24.749 9.103 1.00 65.81 401 ALA A N 1
ATOM 3208 C CA . ALA A 1 401 ? 18.857 -25.898 9.949 1.00 65.81 401 ALA A CA 1
ATOM 3209 C C . ALA A 1 401 ? 17.610 -26.676 9.489 1.00 65.81 401 ALA A C 1
ATOM 3211 O O . ALA A 1 401 ? 17.589 -27.892 9.631 1.00 65.81 401 ALA A O 1
ATOM 3212 N N . GLN A 1 402 ? 16.584 -26.000 8.959 1.00 68.25 402 GLN A N 1
ATOM 3213 C CA . GLN A 1 402 ? 15.396 -26.644 8.388 1.00 68.25 402 GLN A CA 1
ATOM 3214 C C . GLN A 1 402 ? 15.722 -27.408 7.105 1.00 68.25 402 GLN A C 1
ATOM 3216 O O . GLN A 1 402 ? 15.306 -28.555 6.995 1.00 68.25 402 GLN A O 1
ATOM 3221 N N . ALA A 1 403 ? 16.513 -26.820 6.203 1.00 67.12 403 ALA A N 1
ATOM 3222 C CA . ALA A 1 403 ? 16.982 -27.499 4.995 1.00 67.12 403 ALA A CA 1
ATOM 3223 C C . ALA A 1 403 ? 17.766 -28.783 5.331 1.00 67.12 403 ALA A C 1
ATOM 3225 O O . ALA A 1 403 ? 17.573 -29.803 4.687 1.00 67.12 403 ALA A O 1
ATOM 3226 N N . PHE A 1 404 ? 18.564 -28.776 6.407 1.00 60.44 404 PHE A N 1
ATOM 3227 C CA . PHE A 1 404 ? 19.259 -29.979 6.893 1.00 60.44 404 PHE A CA 1
ATOM 3228 C C . PHE A 1 404 ? 18.359 -30.991 7.625 1.00 60.44 404 PHE A C 1
ATOM 3230 O O . PHE A 1 404 ? 18.760 -32.139 7.803 1.00 60.44 404 PHE A O 1
ATOM 3237 N N . ALA A 1 405 ? 17.195 -30.571 8.132 1.00 56.28 405 ALA A N 1
ATOM 3238 C CA . ALA A 1 405 ? 16.345 -31.385 9.002 1.00 56.28 405 ALA A CA 1
ATOM 3239 C C . ALA A 1 405 ? 15.148 -32.025 8.289 1.00 56.28 405 ALA A C 1
ATOM 3241 O O . ALA A 1 405 ? 14.513 -32.887 8.896 1.00 56.28 405 ALA A O 1
ATOM 3242 N N . GLU A 1 406 ? 14.813 -31.621 7.059 1.00 55.94 406 GLU A N 1
ATOM 3243 C CA . GLU A 1 406 ? 13.783 -32.297 6.262 1.00 55.94 406 GLU A CA 1
ATOM 3244 C C . GLU A 1 406 ? 14.222 -33.749 5.983 1.00 55.94 406 GLU A C 1
ATOM 3246 O O . GLU A 1 406 ? 15.216 -33.978 5.293 1.00 55.94 406 GLU A O 1
ATOM 3251 N N . PRO A 1 407 ? 13.543 -34.765 6.552 1.00 51.12 407 PRO A N 1
ATOM 3252 C CA . PRO A 1 407 ? 13.928 -36.150 6.342 1.00 51.12 407 PRO A CA 1
ATOM 3253 C C . PRO A 1 407 ? 13.591 -36.571 4.906 1.00 51.12 407 PRO A C 1
ATOM 3255 O O . PRO A 1 407 ? 12.471 -36.354 4.440 1.00 51.12 407 PRO A O 1
ATOM 3258 N N . ARG A 1 408 ? 14.532 -37.272 4.254 1.00 51.00 408 ARG A N 1
ATOM 3259 C CA . ARG A 1 408 ? 14.412 -37.899 2.915 1.00 51.00 408 ARG A CA 1
ATOM 3260 C C . ARG A 1 408 ? 13.089 -38.645 2.656 1.00 51.00 408 ARG A C 1
ATOM 3262 O O . ARG A 1 408 ? 12.719 -38.878 1.514 1.00 51.00 408 ARG A O 1
ATOM 3269 N N . SER A 1 409 ? 12.356 -39.028 3.700 1.00 49.41 409 SER A N 1
ATOM 3270 C CA . SER A 1 409 ? 11.102 -39.775 3.604 1.00 49.41 409 SER A CA 1
ATOM 3271 C C . SER A 1 409 ? 9.877 -38.962 3.167 1.00 49.41 409 SER A C 1
ATOM 3273 O O . SER A 1 409 ? 8.887 -39.581 2.793 1.00 49.41 409 SER A O 1
ATOM 3275 N N . GLN A 1 410 ? 9.897 -37.621 3.194 1.00 52.88 410 GLN A N 1
ATOM 3276 C CA . GLN A 1 410 ? 8.752 -36.816 2.729 1.00 52.88 410 GLN A CA 1
ATOM 3277 C C . GLN A 1 410 ? 8.781 -36.475 1.231 1.00 52.88 410 GLN A C 1
ATOM 3279 O O . GLN A 1 410 ? 7.739 -36.091 0.706 1.00 52.88 410 GLN A O 1
ATOM 3284 N N . ARG A 1 411 ? 9.912 -36.662 0.532 1.00 52.31 411 ARG A N 1
ATOM 3285 C CA . ARG A 1 411 ? 10.011 -36.414 -0.921 1.00 52.31 411 ARG A CA 1
ATOM 3286 C C . ARG A 1 411 ? 9.615 -37.618 -1.787 1.00 52.31 411 ARG A C 1
ATOM 3288 O O . ARG A 1 411 ? 9.096 -37.419 -2.872 1.00 52.31 411 ARG A O 1
ATOM 3295 N N . ARG A 1 412 ? 9.691 -38.843 -1.251 1.00 52.59 412 ARG A N 1
ATOM 3296 C CA . ARG A 1 412 ? 9.273 -40.081 -1.946 1.00 52.59 412 ARG A CA 1
ATOM 3297 C C . ARG A 1 412 ? 7.770 -40.225 -2.226 1.00 52.59 412 ARG A C 1
ATOM 3299 O O . ARG A 1 412 ? 7.402 -41.113 -2.970 1.00 52.59 412 ARG A O 1
ATOM 3306 N N . ASN A 1 413 ? 6.902 -39.406 -1.627 1.00 50.88 413 ASN A N 1
ATOM 3307 C CA . ASN A 1 413 ? 5.442 -39.568 -1.749 1.00 50.88 413 ASN A CA 1
ATOM 3308 C C . ASN A 1 413 ? 4.780 -38.535 -2.683 1.00 50.88 413 ASN A C 1
ATOM 3310 O O . ASN A 1 413 ? 3.561 -38.371 -2.627 1.00 50.88 413 ASN A O 1
ATOM 3314 N N . ALA A 1 414 ? 5.557 -37.782 -3.469 1.00 52.78 414 ALA A N 1
ATOM 3315 C CA . ALA A 1 414 ? 5.026 -36.774 -4.394 1.00 52.78 414 ALA A CA 1
ATOM 3316 C C . ALA A 1 414 ? 5.133 -37.165 -5.878 1.00 52.78 414 ALA A C 1
ATOM 3318 O O . ALA A 1 414 ? 4.544 -36.471 -6.702 1.00 52.78 414 ALA A O 1
ATOM 3319 N N . PHE A 1 415 ? 5.819 -38.261 -6.198 1.00 51.03 415 PHE A N 1
ATOM 3320 C CA . PHE A 1 415 ? 5.992 -38.763 -7.557 1.00 51.03 415 PHE A CA 1
ATOM 3321 C C . PHE A 1 415 ? 5.724 -40.267 -7.559 1.00 51.03 415 PHE A C 1
ATOM 3323 O O . PHE A 1 415 ? 6.581 -41.062 -7.196 1.00 51.03 415 PHE A O 1
ATOM 3330 N N . ASP A 1 416 ? 4.485 -40.618 -7.892 1.00 49.81 416 ASP A N 1
ATOM 3331 C CA . ASP A 1 416 ? 4.095 -41.950 -8.338 1.00 49.81 416 ASP A CA 1
ATOM 3332 C C . ASP A 1 416 ? 3.391 -41.759 -9.693 1.00 49.81 416 ASP A C 1
ATOM 3334 O O . ASP A 1 416 ? 2.461 -40.952 -9.794 1.00 49.81 416 ASP A O 1
ATOM 3338 N N . GLU A 1 417 ? 3.848 -42.545 -10.674 1.00 53.75 417 GLU A N 1
ATOM 3339 C CA . GLU A 1 417 ? 3.251 -42.865 -11.983 1.00 53.75 417 GLU A CA 1
ATOM 3340 C C . GLU A 1 417 ? 3.546 -41.909 -13.163 1.00 53.75 417 GLU A C 1
ATOM 3342 O O . GLU A 1 417 ? 2.690 -41.123 -13.555 1.00 53.75 417 GLU A O 1
ATOM 3347 N N . ASP A 1 418 ? 4.746 -42.027 -13.761 1.00 51.16 418 ASP A N 1
ATOM 3348 C CA . ASP A 1 418 ? 4.937 -42.264 -15.213 1.00 51.16 418 ASP A CA 1
ATOM 3349 C C . ASP A 1 418 ? 6.418 -42.642 -15.532 1.00 51.16 418 ASP A C 1
ATOM 3351 O O . ASP A 1 418 ? 7.337 -41.839 -15.390 1.00 51.16 418 ASP A O 1
ATOM 3355 N N . ASP A 1 419 ? 6.632 -43.893 -15.966 1.00 57.78 419 ASP A N 1
ATOM 3356 C CA . ASP A 1 419 ? 7.891 -44.683 -16.029 1.00 57.78 419 ASP A CA 1
ATOM 3357 C C . ASP A 1 419 ? 8.990 -44.241 -17.049 1.00 57.78 419 ASP A C 1
ATOM 3359 O O . ASP A 1 419 ? 9.697 -45.090 -17.597 1.00 57.78 419 ASP A O 1
ATOM 3363 N N . GLU A 1 420 ? 9.201 -42.949 -17.340 1.00 55.97 420 GLU A N 1
ATOM 3364 C CA . GLU A 1 420 ? 10.310 -42.525 -18.240 1.00 55.97 420 GLU A CA 1
ATOM 3365 C C . GLU A 1 420 ? 11.165 -41.322 -17.760 1.00 55.97 420 GLU A C 1
ATOM 3367 O O . GLU A 1 420 ? 12.029 -40.868 -18.514 1.00 55.97 420 GLU A O 1
ATOM 3372 N N . SER A 1 421 ? 11.022 -40.826 -16.518 1.00 55.53 421 SER A N 1
ATOM 3373 C CA . SER A 1 421 ? 11.809 -39.680 -15.992 1.00 55.53 421 SER A CA 1
ATOM 3374 C C . SER A 1 421 ? 13.028 -40.024 -15.124 1.00 55.53 421 SER A C 1
ATOM 3376 O O . SER A 1 421 ? 13.835 -39.131 -14.859 1.00 55.53 421 SER A O 1
ATOM 3378 N N . ASP A 1 422 ? 13.227 -41.288 -14.736 1.00 55.28 422 ASP A N 1
ATOM 3379 C CA . ASP A 1 422 ? 14.172 -41.678 -13.672 1.00 55.28 422 ASP A CA 1
ATOM 3380 C C . ASP A 1 422 ? 15.619 -41.174 -13.860 1.00 55.28 422 ASP A C 1
ATOM 3382 O O . ASP A 1 422 ? 16.294 -40.871 -12.883 1.00 55.28 422 ASP A O 1
ATOM 3386 N N . GLN A 1 423 ? 16.115 -41.038 -15.098 1.00 60.16 423 GLN A N 1
ATOM 3387 C CA . GLN A 1 423 ? 17.504 -40.607 -15.348 1.00 60.16 423 GLN A CA 1
ATOM 3388 C C . GLN A 1 423 ? 17.708 -39.084 -15.352 1.00 60.16 423 GLN A C 1
ATOM 3390 O O . GLN A 1 423 ? 18.791 -38.618 -14.999 1.00 60.16 423 GLN A O 1
ATOM 3395 N N . GLU A 1 424 ? 16.707 -38.296 -15.759 1.00 56.09 424 GLU A N 1
ATOM 3396 C CA . GLU A 1 424 ? 16.774 -36.827 -15.648 1.00 56.09 424 GLU A CA 1
ATOM 3397 C C . GLU A 1 424 ? 16.427 -36.368 -14.229 1.00 56.09 424 GLU A C 1
ATOM 3399 O O . GLU A 1 424 ? 16.976 -35.372 -13.757 1.00 56.09 424 GLU A O 1
ATOM 3404 N N . GLU A 1 425 ? 15.571 -37.118 -13.536 1.00 52.75 425 GLU A N 1
ATOM 3405 C CA . GLU A 1 425 ? 15.177 -36.869 -12.154 1.00 52.75 425 GLU A CA 1
ATOM 3406 C C . GLU A 1 425 ? 16.310 -37.196 -11.173 1.00 52.75 425 GLU A C 1
ATOM 3408 O O . GLU A 1 425 ? 16.614 -36.361 -10.328 1.00 52.75 425 GLU A O 1
ATOM 3413 N N . GLU A 1 426 ? 17.037 -38.308 -11.354 1.00 63.00 426 GLU A N 1
ATOM 3414 C CA . GLU A 1 426 ? 18.230 -38.631 -10.549 1.00 63.00 426 GLU A CA 1
ATOM 3415 C C . GLU A 1 426 ? 19.350 -37.589 -10.757 1.00 63.00 426 GLU A C 1
ATOM 3417 O O . GLU A 1 426 ? 20.000 -37.170 -9.802 1.00 63.00 426 GLU A O 1
ATOM 3422 N N . ALA A 1 427 ? 19.516 -37.065 -11.979 1.00 65.62 427 ALA A N 1
ATOM 3423 C CA . ALA A 1 427 ? 20.495 -36.013 -12.270 1.00 65.62 427 ALA A CA 1
ATOM 3424 C C . ALA A 1 427 ? 20.106 -34.630 -11.704 1.00 65.62 427 ALA A C 1
ATOM 3426 O O . ALA A 1 427 ? 20.984 -33.851 -11.321 1.00 65.62 427 ALA A O 1
ATOM 3427 N N . LEU A 1 428 ? 18.810 -34.303 -11.656 1.00 56.50 428 LEU A N 1
ATOM 3428 C CA . LEU A 1 428 ? 18.294 -33.078 -11.032 1.00 56.50 428 LEU A CA 1
ATOM 3429 C C . LEU A 1 428 ? 18.292 -33.174 -9.502 1.00 56.50 428 LEU A C 1
ATOM 3431 O O . LEU A 1 428 ? 18.646 -32.191 -8.850 1.00 56.50 428 LEU A O 1
ATOM 3435 N N . GLU A 1 429 ? 17.960 -34.336 -8.933 1.00 52.06 429 GLU A N 1
ATOM 3436 C CA . GLU A 1 429 ? 18.075 -34.608 -7.496 1.00 52.06 429 GLU A CA 1
ATOM 3437 C C . GLU A 1 429 ? 19.533 -34.527 -7.042 1.00 52.06 429 GLU A C 1
ATOM 3439 O O . GLU A 1 429 ? 19.817 -33.824 -6.073 1.00 52.06 429 GLU A O 1
ATOM 3444 N N . ASP A 1 430 ? 20.467 -35.134 -7.779 1.00 60.72 430 ASP A N 1
ATOM 3445 C CA . ASP A 1 430 ? 21.895 -35.033 -7.481 1.00 60.72 430 ASP A CA 1
ATOM 3446 C C . ASP A 1 430 ? 22.394 -33.584 -7.601 1.00 60.72 430 ASP A C 1
ATOM 3448 O O . ASP A 1 430 ? 23.140 -33.121 -6.739 1.00 60.72 430 ASP A O 1
ATOM 3452 N N . ALA A 1 431 ? 21.946 -32.823 -8.608 1.00 54.84 431 ALA A N 1
ATOM 3453 C CA . ALA A 1 431 ? 22.345 -31.425 -8.793 1.00 54.84 431 ALA A CA 1
ATOM 3454 C C . ALA A 1 431 ? 21.756 -30.475 -7.730 1.00 54.84 431 ALA A C 1
ATOM 3456 O O . ALA A 1 431 ? 22.422 -29.518 -7.317 1.00 54.84 431 ALA A O 1
ATOM 3457 N N . GLU A 1 432 ? 20.524 -30.707 -7.270 1.00 48.25 432 GLU A N 1
ATOM 3458 C CA . GLU A 1 432 ? 19.889 -29.909 -6.217 1.00 48.25 432 GLU A CA 1
ATOM 3459 C C . GLU A 1 432 ? 20.379 -30.285 -4.813 1.00 48.25 432 GLU A C 1
ATOM 3461 O O . GLU A 1 432 ? 20.611 -29.382 -4.000 1.00 48.25 432 GLU A O 1
ATOM 3466 N N . ASP A 1 433 ? 20.603 -31.571 -4.531 1.00 47.66 433 ASP A N 1
ATOM 3467 C CA . ASP A 1 433 ? 21.213 -32.035 -3.280 1.00 47.66 433 ASP A CA 1
ATOM 3468 C C . ASP A 1 433 ? 22.668 -31.560 -3.182 1.00 47.66 433 ASP A C 1
ATOM 3470 O O . ASP A 1 433 ? 23.094 -31.080 -2.126 1.00 47.66 433 ASP A O 1
ATOM 3474 N N . GLU A 1 434 ? 23.398 -31.571 -4.299 1.00 52.22 434 GLU A N 1
ATOM 3475 C CA . GLU A 1 434 ? 24.730 -30.989 -4.404 1.00 52.22 434 GLU A CA 1
ATOM 3476 C C . GLU A 1 434 ? 24.692 -29.450 -4.252 1.00 52.22 434 GLU A C 1
ATOM 3478 O O . GLU A 1 434 ? 25.589 -28.868 -3.644 1.00 52.22 434 GLU A O 1
ATOM 3483 N N . ALA A 1 435 ? 23.657 -28.747 -4.728 1.00 48.97 435 ALA A N 1
ATOM 3484 C CA . ALA A 1 435 ? 23.528 -27.295 -4.547 1.00 48.97 435 ALA A CA 1
ATOM 3485 C C . ALA A 1 435 ? 23.131 -26.888 -3.112 1.00 48.97 435 ALA A C 1
ATOM 3487 O O . ALA A 1 435 ? 23.559 -25.835 -2.623 1.00 48.97 435 ALA A O 1
ATOM 3488 N N . GLN A 1 436 ? 22.326 -27.702 -2.421 1.00 44.03 436 GLN A N 1
ATOM 3489 C CA . GLN A 1 436 ? 21.833 -27.423 -1.066 1.00 44.03 436 GLN A CA 1
ATOM 3490 C C . GLN A 1 436 ? 22.815 -27.858 0.035 1.00 44.03 436 GLN A C 1
ATOM 3492 O O . GLN A 1 436 ? 22.827 -27.241 1.105 1.00 44.03 436 GLN A O 1
ATOM 3497 N N . SER A 1 437 ? 23.697 -28.834 -0.222 1.00 50.38 437 SER A N 1
ATOM 3498 C CA . SER A 1 437 ? 24.765 -29.234 0.710 1.00 50.38 437 SER A CA 1
ATOM 3499 C C . SER A 1 437 ? 25.927 -28.230 0.797 1.00 50.38 437 SER A C 1
ATOM 3501 O O . SER A 1 437 ? 26.660 -28.228 1.784 1.00 50.38 437 SER A O 1
ATOM 3503 N N . LYS A 1 438 ? 26.057 -27.317 -0.176 1.00 55.03 438 LYS A N 1
ATOM 3504 C CA . LYS A 1 438 ? 27.258 -26.490 -0.408 1.00 55.03 438 LYS A CA 1
ATOM 3505 C C . LYS A 1 438 ? 27.423 -25.213 0.425 1.00 55.03 438 LYS A C 1
ATOM 3507 O O . LYS A 1 438 ? 28.404 -24.494 0.226 1.00 55.03 438 LYS A O 1
ATOM 3512 N N . LEU A 1 439 ? 26.504 -24.872 1.335 1.00 53.00 439 LEU A N 1
ATOM 3513 C CA . LEU A 1 439 ? 26.568 -23.618 2.110 1.00 53.00 439 LEU A CA 1
ATOM 3514 C C . LEU A 1 439 ? 26.708 -23.862 3.617 1.00 53.00 439 LEU A C 1
ATOM 3516 O O . LEU A 1 439 ? 25.756 -24.217 4.315 1.00 53.00 439 LEU A O 1
ATOM 3520 N N . HIS A 1 440 ? 27.892 -23.561 4.153 1.00 62.09 440 HIS A N 1
ATOM 3521 C CA . HIS A 1 440 ? 28.157 -23.581 5.586 1.00 62.09 440 HIS A CA 1
ATOM 3522 C C . HIS A 1 440 ? 28.123 -22.165 6.153 1.00 62.09 440 HIS A C 1
ATOM 3524 O O . HIS A 1 440 ? 28.970 -21.323 5.859 1.00 62.09 440 HIS A O 1
ATOM 3530 N N . LEU A 1 441 ? 27.165 -21.892 7.035 1.00 57.22 441 LEU A N 1
ATOM 3531 C CA . LEU A 1 441 ? 27.196 -20.660 7.811 1.00 57.22 441 LEU A CA 1
ATOM 3532 C C . LEU A 1 441 ? 28.218 -20.810 8.946 1.00 57.22 441 LEU A C 1
ATOM 3534 O O . LEU A 1 441 ? 28.069 -21.675 9.810 1.00 57.22 441 LEU A O 1
ATOM 3538 N N . GLN A 1 442 ? 29.245 -19.967 8.962 1.00 66.31 442 GLN A N 1
ATOM 3539 C CA . GLN A 1 442 ? 30.289 -19.986 9.983 1.00 66.31 442 GLN A CA 1
ATOM 3540 C C . GLN A 1 442 ? 30.343 -18.641 10.704 1.00 66.31 442 GLN A C 1
ATOM 3542 O O . GLN A 1 442 ? 30.176 -17.580 10.108 1.00 66.31 442 GLN A O 1
ATOM 3547 N N . MET A 1 443 ? 30.554 -18.682 12.017 1.00 65.81 443 MET A N 1
ATOM 3548 C CA . MET A 1 443 ? 30.805 -17.482 12.809 1.00 65.81 443 MET A CA 1
ATOM 3549 C C . MET A 1 443 ? 32.290 -17.419 13.141 1.00 65.81 443 MET A C 1
ATOM 3551 O O . MET A 1 443 ? 32.853 -18.406 13.621 1.00 65.81 443 MET A O 1
ATOM 3555 N N . PHE A 1 444 ? 32.892 -16.265 12.895 1.00 67.44 444 PHE A N 1
ATOM 3556 C CA . PHE A 1 444 ? 34.275 -15.947 13.193 1.00 67.44 444 PHE A CA 1
ATOM 3557 C C . PHE A 1 444 ? 34.354 -14.961 14.353 1.00 67.44 444 PHE A C 1
ATOM 3559 O O . PHE A 1 444 ? 33.577 -14.013 14.391 1.00 67.44 444 PHE A O 1
ATOM 3566 N N . ILE A 1 445 ? 35.298 -15.144 15.277 1.00 61.94 445 ILE A N 1
ATOM 3567 C CA . ILE A 1 445 ? 35.512 -14.251 16.429 1.00 61.94 445 ILE A CA 1
ATOM 3568 C C . ILE A 1 445 ? 36.949 -13.695 16.447 1.00 61.94 445 ILE A C 1
ATOM 3570 O O . ILE A 1 445 ? 37.899 -14.432 16.185 1.00 61.94 445 ILE A O 1
ATOM 3574 N N . HIS A 1 446 ? 37.098 -12.420 16.815 1.00 49.19 446 HIS A N 1
ATOM 3575 C CA . HIS A 1 446 ? 38.352 -11.703 17.078 1.00 49.19 446 HIS A CA 1
ATOM 3576 C C . HIS A 1 446 ? 38.924 -12.034 18.459 1.00 49.19 446 HIS A C 1
ATOM 3578 O O . HIS A 1 446 ? 38.200 -12.019 19.455 1.00 49.19 446 HIS A O 1
ATOM 3584 N N . ASN A 1 447 ? 40.244 -12.205 18.527 1.00 51.66 447 ASN A N 1
ATOM 3585 C CA . ASN A 1 447 ? 41.048 -12.344 19.748 1.00 51.66 447 ASN A CA 1
ATOM 3586 C C . ASN A 1 447 ? 40.526 -13.409 20.740 1.00 51.66 447 ASN A C 1
ATOM 3588 O O . ASN A 1 447 ? 39.663 -13.187 21.596 1.00 51.66 447 ASN A O 1
ATOM 3592 N N . SER A 1 448 ? 41.102 -14.600 20.594 1.00 49.09 448 SER A N 1
ATOM 3593 C CA . SER A 1 448 ? 40.585 -15.877 21.074 1.00 49.09 448 SER A CA 1
ATOM 3594 C C . SER A 1 448 ? 40.338 -15.993 22.565 1.00 49.09 448 SER A C 1
ATOM 3596 O O . SER A 1 448 ? 39.534 -16.829 22.952 1.00 49.09 448 SER A O 1
ATOM 3598 N N . ASP A 1 449 ? 40.999 -15.206 23.405 1.00 51.88 449 ASP A N 1
ATOM 3599 C CA . ASP A 1 449 ? 41.007 -15.507 24.835 1.00 51.88 449 ASP A CA 1
ATOM 3600 C C . ASP A 1 449 ? 39.935 -14.728 25.590 1.00 51.88 449 ASP A C 1
ATOM 3602 O O . ASP A 1 449 ? 39.287 -15.284 26.472 1.00 51.88 449 ASP A O 1
ATOM 3606 N N . ASN A 1 450 ? 39.674 -13.474 25.215 1.00 53.91 450 ASN A N 1
ATOM 3607 C CA . ASN A 1 450 ? 38.629 -12.671 25.853 1.00 53.91 450 ASN A CA 1
ATOM 3608 C C . ASN A 1 450 ? 37.246 -13.004 25.300 1.00 53.91 450 ASN A C 1
ATOM 3610 O O . ASN A 1 450 ? 36.301 -13.186 26.064 1.00 53.91 450 ASN A O 1
ATOM 3614 N N . ALA A 1 451 ? 37.138 -13.161 23.982 1.00 51.78 451 ALA A N 1
ATOM 3615 C CA . ALA A 1 451 ? 35.863 -13.446 23.351 1.00 51.78 451 ALA A CA 1
ATOM 3616 C C . ALA A 1 451 ? 35.410 -14.898 23.580 1.00 51.78 451 ALA A C 1
ATOM 3618 O O . ALA A 1 451 ? 34.218 -15.126 23.764 1.00 51.78 451 ALA A O 1
ATOM 3619 N N . MET A 1 452 ? 36.328 -15.874 23.686 1.00 52.75 452 MET A N 1
ATOM 3620 C CA . MET A 1 452 ? 35.958 -17.230 24.126 1.00 52.75 452 MET A CA 1
ATOM 3621 C C . MET A 1 452 ? 35.628 -17.287 25.614 1.00 52.75 452 MET A C 1
ATOM 3623 O O . MET A 1 452 ? 34.690 -17.990 25.968 1.00 52.75 452 MET A O 1
ATOM 3627 N N . LYS A 1 453 ? 36.322 -16.534 26.484 1.00 59.72 453 LYS A N 1
ATOM 3628 C CA . LYS A 1 453 ? 35.934 -16.419 27.902 1.00 59.72 453 LYS A CA 1
ATOM 3629 C C . LYS A 1 453 ? 34.564 -15.761 28.052 1.00 59.72 453 LYS A C 1
ATOM 3631 O O . LYS A 1 453 ? 33.764 -16.223 28.856 1.00 59.72 453 LYS A O 1
ATOM 3636 N N . GLN A 1 454 ? 34.258 -14.728 27.266 1.00 55.72 454 GLN A N 1
ATOM 3637 C CA . GLN A 1 454 ? 32.927 -14.119 27.220 1.00 55.72 454 GLN A CA 1
ATOM 3638 C C . GLN A 1 454 ? 31.886 -15.082 26.634 1.00 55.72 454 GLN A C 1
ATOM 3640 O O . GLN A 1 454 ? 30.804 -15.203 27.196 1.00 55.72 454 GLN A O 1
ATOM 3645 N N . ALA A 1 455 ? 32.200 -15.822 25.567 1.00 52.09 455 ALA A N 1
ATOM 3646 C CA . ALA A 1 455 ? 31.300 -16.817 24.984 1.00 52.09 455 ALA A CA 1
ATOM 3647 C C . ALA A 1 455 ? 31.037 -17.997 25.936 1.00 52.09 455 ALA A C 1
ATOM 3649 O O . ALA A 1 455 ? 29.891 -18.416 26.074 1.00 52.09 455 ALA A O 1
ATOM 3650 N N . GLN A 1 456 ? 32.060 -18.494 26.640 1.00 56.53 456 GLN A N 1
ATOM 3651 C CA . GLN A 1 456 ? 31.925 -19.507 27.692 1.00 56.53 456 GLN A CA 1
ATOM 3652 C C . GLN A 1 456 ? 31.082 -18.977 28.853 1.00 56.53 456 GLN A C 1
ATOM 3654 O O . GLN A 1 456 ? 30.081 -19.603 29.191 1.00 56.53 456 GLN A O 1
ATOM 3659 N N . LYS A 1 457 ? 31.382 -17.774 29.364 1.00 59.41 457 LYS A N 1
ATOM 3660 C CA . LYS A 1 457 ? 30.558 -17.103 30.384 1.00 59.41 457 LYS A CA 1
ATOM 3661 C C . LYS A 1 457 ? 29.108 -16.905 29.936 1.00 59.41 457 LYS A C 1
ATOM 3663 O O . LYS A 1 457 ? 28.210 -16.992 30.757 1.00 59.41 457 LYS A O 1
ATOM 3668 N N . MET A 1 458 ? 28.854 -16.647 28.651 1.00 51.50 458 MET A N 1
ATOM 3669 C CA . MET A 1 458 ? 27.502 -16.480 28.100 1.00 51.50 458 MET A CA 1
ATOM 3670 C C . MET A 1 458 ? 26.725 -17.795 27.940 1.00 51.50 458 MET A C 1
ATOM 3672 O O . MET A 1 458 ? 25.495 -17.758 27.892 1.00 51.50 458 MET A O 1
ATOM 3676 N N . VAL A 1 459 ? 27.418 -18.931 27.817 1.00 49.75 459 VAL A N 1
ATOM 3677 C CA . VAL A 1 459 ? 26.813 -20.274 27.767 1.00 49.75 459 VAL A CA 1
ATOM 3678 C C . VAL A 1 459 ? 26.576 -20.824 29.175 1.00 49.75 459 VAL A C 1
ATOM 3680 O O . VAL A 1 459 ? 25.628 -21.583 29.383 1.00 49.75 459 VAL A O 1
ATOM 3683 N N . GLU A 1 460 ? 27.401 -20.427 30.139 1.00 50.56 460 GLU A N 1
ATOM 3684 C CA . GLU A 1 460 ? 27.198 -20.701 31.558 1.00 50.56 460 GLU A CA 1
ATOM 3685 C C . GLU A 1 460 ? 26.022 -19.872 32.112 1.00 50.56 460 GLU A C 1
ATOM 3687 O O . GLU A 1 460 ? 25.747 -18.751 31.681 1.00 50.56 460 GLU A O 1
ATOM 3692 N N . THR A 1 461 ? 25.268 -20.437 33.058 1.00 46.69 461 THR A N 1
ATOM 3693 C CA . THR A 1 461 ? 24.157 -19.754 33.737 1.00 46.69 461 THR A CA 1
ATOM 3694 C C . THR A 1 461 ? 24.678 -18.571 34.550 1.00 46.69 461 THR A C 1
ATOM 3696 O O . THR A 1 461 ? 25.012 -18.714 35.723 1.00 46.69 461 THR A O 1
ATOM 3699 N N . ILE A 1 462 ? 24.738 -17.390 33.932 1.00 46.22 462 ILE A N 1
ATOM 3700 C CA . ILE A 1 462 ? 25.009 -16.134 34.635 1.00 46.22 462 ILE A CA 1
ATOM 3701 C C . ILE A 1 462 ? 23.839 -15.844 35.576 1.00 46.22 462 ILE A C 1
ATOM 3703 O O . ILE A 1 462 ? 22.679 -15.770 35.154 1.00 46.22 462 ILE A O 1
ATOM 3707 N N . ASN A 1 463 ? 24.160 -15.640 36.850 1.00 49.00 463 ASN A N 1
ATOM 3708 C CA . ASN A 1 463 ? 23.241 -15.093 37.831 1.00 49.00 463 ASN A CA 1
ATOM 3709 C C . ASN A 1 463 ? 22.886 -13.660 37.400 1.00 49.00 463 ASN A C 1
ATOM 3711 O O . ASN A 1 463 ? 23.776 -12.829 37.252 1.00 49.00 463 ASN A O 1
ATOM 3715 N N . LEU A 1 464 ? 21.605 -13.355 37.162 1.00 45.09 464 LEU A N 1
ATOM 3716 C CA . LEU A 1 464 ? 21.144 -12.061 36.615 1.00 45.09 464 LEU A CA 1
ATOM 3717 C C . LEU A 1 464 ? 21.572 -10.834 37.453 1.00 45.09 464 LEU A C 1
ATOM 3719 O O . LEU A 1 464 ? 21.459 -9.706 36.980 1.00 45.09 464 LEU A O 1
ATOM 3723 N N . SER A 1 465 ? 22.063 -11.051 38.677 1.00 44.34 465 SER A N 1
ATOM 3724 C CA . SER A 1 465 ? 22.673 -10.045 39.550 1.00 44.34 465 SER A CA 1
ATOM 3725 C C . SER A 1 465 ? 24.090 -9.614 39.142 1.00 44.34 465 SER A C 1
ATOM 3727 O O . SER A 1 465 ? 24.522 -8.543 39.551 1.00 44.34 465 SER A O 1
ATOM 3729 N N . GLU A 1 466 ? 24.805 -10.406 38.341 1.00 50.50 466 GLU A N 1
ATOM 3730 C CA . GLU A 1 466 ? 26.163 -10.131 37.843 1.00 50.50 466 GLU A CA 1
ATOM 3731 C C . GLU A 1 466 ? 26.117 -9.711 36.367 1.00 50.50 466 GLU A C 1
ATOM 3733 O O . GLU A 1 466 ? 26.713 -10.329 35.483 1.00 50.50 466 GLU A O 1
ATOM 3738 N N . LEU A 1 467 ? 25.334 -8.674 36.066 1.00 50.97 467 LEU A N 1
ATOM 3739 C CA . LEU A 1 467 ? 25.346 -8.055 34.742 1.00 50.97 467 LEU A CA 1
ATOM 3740 C C . LEU A 1 467 ? 26.780 -7.627 34.394 1.00 50.97 467 LEU A C 1
ATOM 3742 O O . LEU A 1 467 ? 27.444 -6.982 35.205 1.00 50.97 467 LEU A O 1
ATOM 3746 N N . MET A 1 468 ? 27.242 -7.983 33.187 1.00 53.81 468 MET A N 1
ATOM 3747 C CA . MET A 1 468 ? 28.519 -7.490 32.659 1.00 53.81 468 MET A CA 1
ATOM 3748 C C . MET A 1 468 ? 28.592 -5.962 32.815 1.00 53.81 468 MET A C 1
ATOM 3750 O O . MET A 1 468 ? 27.551 -5.304 32.669 1.00 53.81 468 MET A O 1
ATOM 3754 N N . PRO A 1 469 ? 29.781 -5.389 33.085 1.00 57.50 469 PRO A N 1
ATOM 3755 C CA . PRO A 1 469 ? 29.937 -3.947 33.188 1.00 57.50 469 PRO A CA 1
ATOM 3756 C C . PRO A 1 469 ? 29.318 -3.267 31.965 1.00 57.50 469 PRO A C 1
ATOM 3758 O O . PRO A 1 469 ? 29.519 -3.700 30.829 1.00 57.50 469 PRO A O 1
ATOM 3761 N N . THR A 1 470 ? 28.546 -2.207 32.200 1.00 55.59 470 THR A N 1
ATOM 3762 C CA . THR A 1 470 ? 27.764 -1.488 31.179 1.00 55.59 470 THR A CA 1
ATOM 3763 C C . THR A 1 470 ? 28.596 -1.060 29.967 1.00 55.59 470 THR A C 1
ATOM 3765 O O . THR A 1 470 ? 28.068 -0.987 28.860 1.00 55.59 470 THR A O 1
ATOM 3768 N N . GLU A 1 471 ? 29.889 -0.832 30.190 1.00 59.75 471 GLU A N 1
ATOM 3769 C CA . GLU A 1 471 ? 30.893 -0.405 29.215 1.00 59.75 471 GLU A CA 1
ATOM 3770 C C . GLU A 1 471 ? 31.254 -1.512 28.204 1.00 59.75 471 GLU A C 1
ATOM 3772 O O . GLU A 1 471 ? 31.488 -1.220 27.035 1.00 59.75 471 GLU A O 1
ATOM 3777 N N . GLU A 1 472 ? 31.208 -2.796 28.587 1.00 55.69 472 GLU A N 1
ATOM 3778 C CA . GLU A 1 472 ? 31.499 -3.915 27.669 1.00 55.69 472 GLU A CA 1
ATOM 3779 C C . GLU A 1 472 ? 30.376 -4.151 26.645 1.00 55.69 472 GLU A C 1
ATOM 3781 O O . GLU A 1 472 ? 30.599 -4.725 25.579 1.00 55.69 472 GLU A O 1
ATOM 3786 N N . LEU A 1 473 ? 29.149 -3.714 26.946 1.00 56.75 473 LEU A N 1
ATOM 3787 C CA . LEU A 1 473 ? 28.014 -3.822 26.025 1.00 56.75 473 LEU A CA 1
ATOM 3788 C C . LEU A 1 473 ? 28.030 -2.744 24.932 1.00 56.75 473 LEU A C 1
ATOM 3790 O O . LEU A 1 473 ? 27.409 -2.962 23.890 1.00 56.75 473 LEU A O 1
ATOM 3794 N N . ASP A 1 474 ? 28.713 -1.618 25.166 1.00 57.16 474 ASP A N 1
ATOM 3795 C CA . ASP A 1 474 ? 28.878 -0.517 24.204 1.00 57.16 474 ASP A CA 1
ATOM 3796 C C . ASP A 1 474 ? 29.959 -0.777 23.159 1.00 57.16 474 ASP A C 1
ATOM 3798 O O . ASP A 1 474 ? 29.942 -0.161 22.093 1.00 57.16 474 ASP A O 1
ATOM 3802 N N . LEU A 1 475 ? 30.880 -1.702 23.431 1.00 58.47 475 LEU A N 1
ATOM 3803 C CA . LEU A 1 475 ? 31.881 -2.089 22.452 1.00 58.47 475 LEU A CA 1
ATOM 3804 C C . LEU A 1 475 ? 31.208 -2.902 21.329 1.00 58.47 475 LEU A C 1
ATOM 3806 O O . LEU A 1 475 ? 30.482 -3.865 21.620 1.00 58.47 475 LEU A O 1
ATOM 3810 N N . PRO A 1 476 ? 31.418 -2.541 20.045 1.00 54.31 476 PRO A N 1
ATOM 3811 C CA . PRO A 1 476 ? 30.989 -3.376 18.934 1.00 54.31 476 PRO A CA 1
ATOM 3812 C C . PRO A 1 476 ? 31.666 -4.736 19.082 1.00 54.31 476 PRO A C 1
ATOM 3814 O O . PRO A 1 476 ? 32.882 -4.831 19.261 1.00 54.31 476 PRO A O 1
ATOM 3817 N N . PHE A 1 477 ? 30.867 -5.799 19.078 1.00 59.75 477 PHE A N 1
ATOM 3818 C CA . PHE A 1 477 ? 31.411 -7.127 19.305 1.00 59.75 477 PHE A CA 1
ATOM 3819 C C . PHE A 1 477 ? 32.269 -7.532 18.104 1.00 59.75 477 PHE A C 1
ATOM 3821 O O . PHE A 1 477 ? 31.833 -7.372 16.961 1.00 59.75 477 PHE A O 1
ATOM 3828 N N . PRO A 1 478 ? 33.461 -8.094 18.324 1.00 63.16 478 PRO A N 1
ATOM 3829 C CA . PRO A 1 478 ? 34.382 -8.309 17.231 1.00 63.16 478 PRO A CA 1
ATOM 3830 C C . PRO A 1 478 ? 34.164 -9.718 16.657 1.00 63.16 478 PRO A C 1
ATOM 3832 O O . PRO A 1 478 ? 35.026 -10.586 16.733 1.00 63.16 478 PRO A O 1
ATOM 3835 N N . PHE A 1 479 ? 32.962 -9.998 16.152 1.00 65.31 479 PHE A N 1
ATOM 3836 C CA . PHE A 1 479 ? 32.667 -11.254 15.462 1.00 65.31 479 PHE A CA 1
ATOM 3837 C C . PHE A 1 479 ? 31.943 -10.993 14.150 1.00 65.31 479 PHE A C 1
ATOM 3839 O O . PHE A 1 479 ? 31.115 -10.090 14.048 1.00 65.31 479 PHE A O 1
ATOM 3846 N N . ALA A 1 480 ? 32.232 -11.824 13.160 1.00 67.00 480 ALA A N 1
ATOM 3847 C CA . ALA A 1 480 ? 31.537 -11.834 11.890 1.00 67.00 480 ALA A CA 1
ATOM 3848 C C . ALA A 1 480 ? 30.781 -13.148 11.716 1.00 67.00 480 ALA A C 1
ATOM 3850 O O . ALA A 1 480 ? 31.242 -14.212 12.112 1.00 67.00 480 ALA A O 1
ATOM 3851 N N . ILE A 1 481 ? 29.600 -13.087 11.123 1.00 67.56 481 ILE A N 1
ATOM 3852 C CA . ILE A 1 481 ? 28.860 -14.245 10.638 1.00 67.56 481 ILE A CA 1
ATOM 3853 C C . ILE A 1 481 ? 29.009 -14.221 9.130 1.00 67.56 481 ILE A C 1
ATOM 3855 O O . ILE A 1 481 ? 28.608 -13.253 8.491 1.00 67.56 481 ILE A O 1
ATOM 3859 N N . VAL A 1 482 ? 29.567 -15.279 8.565 1.00 69.69 482 VAL A N 1
ATOM 3860 C CA . VAL A 1 482 ? 29.896 -15.367 7.148 1.00 69.69 482 VAL A CA 1
ATOM 3861 C C . VAL A 1 482 ? 29.253 -16.627 6.574 1.00 69.69 482 VAL A C 1
ATOM 3863 O O . VAL A 1 482 ? 29.298 -17.700 7.176 1.00 69.69 482 VAL A O 1
ATOM 3866 N N . LEU A 1 483 ? 28.616 -16.491 5.413 1.00 63.47 483 LEU A N 1
ATOM 3867 C CA . LEU A 1 483 ? 28.228 -17.623 4.575 1.00 63.47 483 LEU A CA 1
ATOM 3868 C C . LEU A 1 483 ? 29.464 -18.070 3.807 1.00 63.47 483 LEU A C 1
ATOM 3870 O O . LEU A 1 483 ? 29.970 -17.293 3.003 1.00 63.47 483 LEU A O 1
ATOM 3874 N N . ILE A 1 484 ? 29.943 -19.285 4.056 1.00 66.19 484 ILE A N 1
ATOM 3875 C CA . ILE A 1 484 ? 31.088 -19.849 3.342 1.00 66.19 484 ILE A CA 1
ATOM 3876 C C . ILE A 1 484 ? 30.590 -20.953 2.399 1.00 66.19 484 ILE A C 1
ATOM 3878 O O . ILE A 1 484 ? 29.912 -21.874 2.871 1.00 66.19 484 ILE A O 1
ATOM 3882 N N . PRO A 1 485 ? 30.898 -20.882 1.093 1.00 58.19 485 PRO A N 1
ATOM 3883 C CA . PRO A 1 485 ? 30.676 -21.997 0.177 1.00 58.19 485 PRO A CA 1
ATOM 3884 C C . PRO A 1 485 ? 31.637 -23.171 0.471 1.00 58.19 485 PRO A C 1
ATOM 3886 O O . PRO A 1 485 ? 32.738 -22.973 0.978 1.00 58.19 485 PRO A O 1
ATOM 3889 N N . GLU A 1 486 ? 31.256 -24.410 0.152 1.00 55.59 486 GLU A N 1
ATOM 3890 C CA . GLU A 1 486 ? 32.098 -25.608 0.375 1.00 55.59 486 GLU A CA 1
ATOM 3891 C C . GLU A 1 486 ? 33.481 -25.525 -0.291 1.00 55.59 486 GLU A C 1
ATOM 3893 O O . GLU A 1 486 ? 34.460 -26.025 0.263 1.00 55.59 486 GLU A O 1
ATOM 3898 N N . ASN A 1 487 ? 33.584 -24.819 -1.422 1.00 56.53 487 ASN A N 1
ATOM 3899 C CA . ASN A 1 487 ? 34.831 -24.645 -2.178 1.00 56.53 487 ASN A CA 1
ATOM 3900 C C . ASN A 1 487 ? 35.875 -23.771 -1.459 1.00 56.53 487 ASN A C 1
ATOM 3902 O O . ASN A 1 487 ? 36.970 -23.562 -1.976 1.00 56.53 487 ASN A O 1
ATOM 3906 N N . GLY A 1 488 ? 35.556 -23.276 -0.261 1.00 58.19 488 GLY A N 1
ATOM 3907 C CA . GLY A 1 488 ? 36.475 -22.552 0.596 1.00 58.19 488 GLY A CA 1
ATOM 3908 C C . GLY A 1 488 ? 36.045 -21.113 0.836 1.00 58.19 488 GLY A C 1
ATOM 3909 O O . GLY A 1 488 ? 34.896 -20.721 0.669 1.00 58.19 488 GLY A O 1
ATOM 3910 N N . ILE A 1 489 ? 36.996 -20.324 1.315 1.00 59.31 489 ILE A N 1
ATOM 3911 C CA . ILE A 1 489 ? 36.768 -18.941 1.735 1.00 59.31 489 ILE A CA 1
ATOM 3912 C C . ILE A 1 489 ? 36.563 -18.008 0.523 1.00 59.31 489 ILE A C 1
ATOM 3914 O O . ILE A 1 489 ? 35.928 -16.959 0.646 1.00 59.31 489 ILE A O 1
ATOM 3918 N N . GLU A 1 490 ? 37.035 -18.405 -0.661 1.00 54.62 490 GLU A N 1
ATOM 3919 C CA . GLU A 1 490 ? 36.825 -17.671 -1.909 1.00 54.62 490 GLU A CA 1
ATOM 3920 C C . GLU A 1 490 ? 35.327 -17.644 -2.270 1.00 54.62 490 GLU A C 1
ATOM 3922 O O . GLU A 1 490 ? 34.714 -18.668 -2.560 1.00 54.62 490 GLU A O 1
ATOM 3927 N N . GLY A 1 491 ? 34.716 -16.454 -2.203 1.00 58.12 491 GLY A N 1
ATOM 3928 C CA . GLY A 1 491 ? 33.275 -16.247 -2.417 1.00 58.12 491 GLY A CA 1
ATOM 3929 C C . GLY A 1 491 ? 32.431 -16.193 -1.137 1.00 58.12 491 GLY A C 1
ATOM 3930 O O . GLY A 1 491 ? 31.206 -16.061 -1.202 1.00 58.12 491 GLY A O 1
ATOM 3931 N N . ALA A 1 492 ? 33.058 -16.261 0.037 1.00 62.22 492 ALA A N 1
ATOM 3932 C CA . ALA A 1 492 ? 32.357 -16.14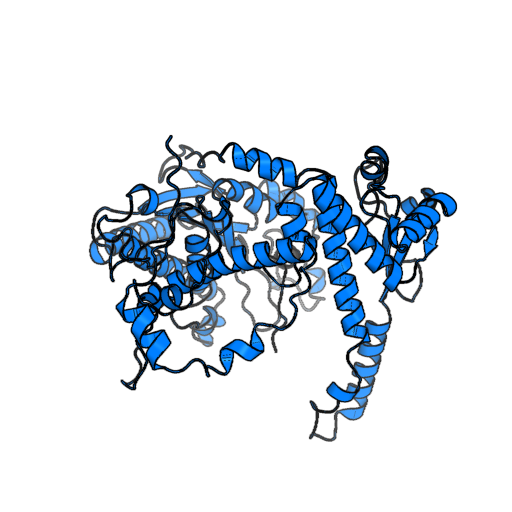7 1.303 1.00 62.22 492 ALA A CA 1
ATOM 3933 C C . ALA A 1 492 ? 31.752 -14.741 1.496 1.00 62.22 492 ALA A C 1
ATOM 3935 O O . ALA A 1 492 ? 32.415 -13.721 1.322 1.00 62.22 492 ALA A O 1
ATOM 3936 N N . THR A 1 493 ? 30.469 -14.680 1.862 1.00 61.69 493 THR A N 1
ATOM 3937 C CA . THR A 1 493 ? 29.729 -13.416 2.000 1.00 61.69 493 THR A CA 1
ATOM 3938 C C . THR A 1 493 ? 29.415 -13.137 3.472 1.00 61.69 493 THR A C 1
ATOM 3940 O O . THR A 1 493 ? 28.723 -13.945 4.106 1.00 61.69 493 THR A O 1
ATOM 3943 N N . PRO A 1 494 ? 29.868 -12.008 4.053 1.00 59.72 494 PRO A N 1
ATOM 3944 C CA . PRO A 1 494 ? 29.514 -11.651 5.419 1.00 59.72 494 PRO A CA 1
ATOM 3945 C C . PRO A 1 494 ? 28.009 -11.360 5.521 1.00 59.72 494 PRO A C 1
ATOM 3947 O O . PRO A 1 494 ? 27.459 -10.483 4.860 1.00 59.72 494 PRO A O 1
ATOM 3950 N N . VAL A 1 495 ? 27.327 -12.115 6.378 1.00 60.31 495 VAL A N 1
ATOM 3951 C CA . VAL A 1 495 ? 25.931 -11.890 6.789 1.00 60.31 495 VAL A CA 1
ATOM 3952 C C . VAL A 1 495 ? 25.858 -10.818 7.875 1.00 60.31 495 VAL A C 1
ATOM 3954 O O . VAL A 1 495 ? 24.876 -10.079 7.969 1.00 60.31 495 VAL A O 1
ATOM 3957 N N . TYR A 1 496 ? 26.897 -10.752 8.704 1.00 64.31 496 TYR A N 1
ATOM 3958 C CA . TYR A 1 496 ? 27.121 -9.732 9.717 1.00 64.31 496 TYR A CA 1
ATOM 3959 C C . TYR A 1 496 ? 28.627 -9.589 9.920 1.00 64.31 496 TYR A C 1
ATOM 3961 O O . TYR A 1 496 ? 29.312 -10.594 10.055 1.00 64.31 496 TYR A O 1
ATOM 3969 N N . ALA A 1 497 ? 29.139 -8.371 9.967 1.00 65.56 497 ALA A N 1
ATOM 3970 C CA . ALA A 1 497 ? 30.526 -8.087 10.302 1.00 65.56 497 ALA A CA 1
ATOM 3971 C C . ALA A 1 497 ? 30.570 -6.801 11.138 1.00 65.56 497 ALA A C 1
ATOM 3973 O O . ALA A 1 497 ? 29.675 -5.958 10.973 1.00 65.56 497 ALA A O 1
ATOM 3974 N N . PRO A 1 498 ? 31.563 -6.626 12.031 1.00 67.69 498 PRO A N 1
ATOM 3975 C CA . PRO A 1 498 ? 31.854 -5.311 12.579 1.00 67.69 498 PRO A CA 1
ATOM 3976 C C . PRO A 1 498 ? 31.985 -4.297 11.440 1.00 67.69 498 PRO A C 1
ATOM 3978 O O . PRO A 1 498 ? 32.441 -4.624 10.341 1.00 67.69 498 PRO A O 1
ATOM 3981 N N . LEU A 1 499 ? 31.530 -3.071 11.701 1.00 65.19 499 LEU A N 1
ATOM 3982 C CA . LEU A 1 499 ? 31.774 -1.986 10.763 1.00 65.19 499 LEU A CA 1
ATOM 3983 C C . LEU A 1 499 ? 33.273 -1.706 10.759 1.00 65.19 499 LEU A C 1
ATOM 3985 O O . LEU A 1 499 ? 33.874 -1.596 11.831 1.00 65.19 499 LEU A O 1
ATOM 3989 N N . ASP A 1 500 ? 33.856 -1.602 9.573 1.00 65.31 500 ASP A N 1
ATOM 3990 C CA . ASP A 1 500 ? 35.222 -1.129 9.435 1.00 65.31 500 ASP A CA 1
ATOM 3991 C C . ASP A 1 500 ? 35.280 0.301 10.004 1.00 65.31 500 ASP A C 1
ATOM 3993 O O . ASP A 1 500 ? 34.484 1.154 9.593 1.00 65.31 500 ASP A O 1
ATOM 3997 N N . PRO A 1 501 ? 36.159 0.580 10.981 1.00 63.88 501 PRO A N 1
ATOM 3998 C CA . PRO A 1 501 ? 36.263 1.904 11.584 1.00 63.88 501 PRO A CA 1
ATOM 3999 C C . PRO A 1 501 ? 36.656 3.000 10.583 1.00 63.88 501 PRO A C 1
ATOM 4001 O O . PRO A 1 501 ? 36.362 4.167 10.836 1.00 63.88 501 PRO A O 1
ATOM 4004 N N . GLU A 1 502 ? 37.298 2.652 9.464 1.00 68.25 502 GLU A N 1
ATOM 4005 C CA . GLU A 1 502 ? 37.725 3.606 8.437 1.00 68.25 502 GLU A CA 1
ATOM 4006 C C . GLU A 1 502 ? 36.604 3.926 7.443 1.00 68.25 502 GLU A C 1
ATOM 4008 O O . GLU A 1 502 ? 36.405 5.089 7.088 1.00 68.25 502 GLU A O 1
ATOM 4013 N N . THR A 1 503 ? 35.850 2.915 7.002 1.00 73.31 503 THR A N 1
ATOM 4014 C CA . THR A 1 503 ? 34.830 3.086 5.950 1.00 73.31 503 THR A CA 1
ATOM 4015 C C . THR A 1 503 ? 33.414 3.247 6.502 1.00 73.31 503 THR A C 1
ATOM 4017 O O . THR A 1 503 ? 32.544 3.803 5.832 1.00 73.31 503 THR A O 1
ATOM 4020 N N . GLY A 1 504 ? 33.154 2.769 7.722 1.00 66.56 504 GLY A N 1
ATOM 4021 C CA . GLY A 1 504 ? 31.815 2.692 8.305 1.00 66.56 504 GLY A CA 1
ATOM 4022 C C . GLY A 1 504 ? 30.890 1.676 7.621 1.00 66.56 504 GLY A C 1
ATOM 4023 O O . GLY A 1 504 ? 29.697 1.631 7.939 1.00 66.56 504 GLY A O 1
ATOM 4024 N N . GLU A 1 505 ? 31.408 0.870 6.690 1.00 69.44 505 GLU A N 1
ATOM 4025 C CA . GLU A 1 505 ? 30.701 -0.227 6.024 1.00 69.44 505 GLU A CA 1
ATOM 4026 C C . GLU A 1 505 ? 30.990 -1.565 6.723 1.00 69.44 505 GLU A C 1
ATOM 4028 O O . GLU A 1 505 ? 31.877 -1.652 7.566 1.00 69.44 505 GLU A O 1
ATOM 4033 N N . MET A 1 506 ? 30.217 -2.619 6.435 1.00 65.44 506 MET A N 1
ATOM 4034 C CA . MET A 1 506 ? 30.511 -3.948 6.992 1.00 65.44 506 MET A CA 1
ATOM 4035 C C . MET A 1 506 ? 31.851 -4.446 6.448 1.00 65.44 506 MET A C 1
ATOM 4037 O O . MET A 1 506 ? 32.009 -4.508 5.231 1.00 65.44 506 MET A O 1
ATOM 4041 N N . ALA A 1 507 ? 32.775 -4.814 7.340 1.00 69.94 507 ALA A N 1
ATOM 4042 C CA . ALA A 1 507 ? 34.080 -5.337 6.953 1.00 69.94 507 ALA A CA 1
ATOM 4043 C C . ALA A 1 507 ? 33.926 -6.574 6.049 1.00 69.94 507 ALA A C 1
ATOM 4045 O O . ALA A 1 507 ? 33.163 -7.497 6.363 1.00 69.94 507 ALA A O 1
ATOM 4046 N N . ASP A 1 508 ? 34.635 -6.57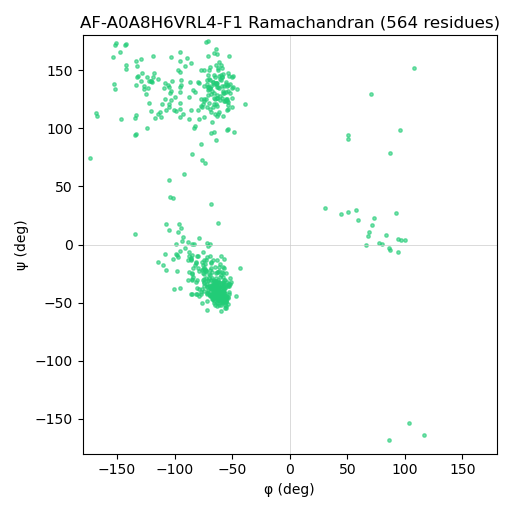5 4.919 1.00 74.75 508 ASP A N 1
ATOM 4047 C CA . ASP A 1 508 ? 34.752 -7.752 4.065 1.00 74.75 508 ASP A CA 1
ATOM 4048 C C . ASP A 1 508 ? 35.667 -8.801 4.705 1.00 74.75 508 ASP A C 1
ATOM 4050 O O . ASP A 1 508 ? 36.250 -8.594 5.769 1.00 74.75 508 ASP A O 1
ATOM 4054 N N . LEU A 1 509 ? 35.768 -9.973 4.088 1.00 68.50 509 LEU A N 1
ATOM 4055 C CA . LEU A 1 509 ? 36.470 -11.079 4.717 1.00 68.50 509 LEU A CA 1
ATOM 4056 C C . LEU A 1 509 ? 37.986 -10.858 4.842 1.00 68.50 509 LEU A C 1
ATOM 4058 O O . LEU A 1 509 ? 38.553 -11.237 5.864 1.00 68.50 509 LEU A O 1
ATOM 4062 N N . GLY A 1 510 ? 38.617 -10.189 3.873 1.00 77.00 510 GLY A N 1
ATOM 4063 C CA . GLY A 1 510 ? 40.033 -9.826 3.973 1.00 77.00 510 GLY A CA 1
ATOM 4064 C C . GLY A 1 510 ? 40.272 -8.873 5.143 1.00 77.00 510 GLY A C 1
ATOM 4065 O O . GLY A 1 510 ? 41.160 -9.092 5.966 1.00 77.00 510 GLY A O 1
ATOM 4066 N N . ARG A 1 511 ? 39.392 -7.882 5.305 1.00 75.94 511 ARG A N 1
ATOM 4067 C CA . ARG A 1 511 ? 39.446 -6.950 6.428 1.00 75.94 511 ARG A CA 1
ATOM 4068 C C . ARG A 1 511 ? 39.169 -7.627 7.769 1.00 75.94 511 ARG A C 1
ATOM 4070 O O . ARG A 1 511 ? 39.795 -7.290 8.768 1.00 75.94 511 ARG A O 1
ATOM 4077 N N . LEU A 1 512 ? 38.275 -8.613 7.814 1.00 70.50 512 LEU A N 1
ATOM 4078 C CA . LEU A 1 512 ? 38.036 -9.422 9.013 1.00 70.50 512 LEU A CA 1
ATOM 4079 C C . LEU A 1 512 ? 39.280 -10.231 9.414 1.00 70.50 512 LEU A C 1
ATOM 4081 O O . LEU A 1 512 ? 39.605 -10.307 10.601 1.00 70.50 512 LEU A O 1
ATOM 4085 N N . GLU A 1 513 ? 39.999 -10.798 8.447 1.00 73.00 513 GLU A N 1
ATOM 4086 C CA . GLU A 1 513 ? 41.264 -11.496 8.696 1.00 73.00 513 GLU A CA 1
ATOM 4087 C C . GLU A 1 513 ? 42.357 -10.546 9.203 1.00 73.00 513 GLU A C 1
ATOM 4089 O O . GLU A 1 513 ? 43.040 -10.885 10.171 1.00 73.00 513 GLU A O 1
ATOM 4094 N N . GLU A 1 514 ? 42.466 -9.335 8.643 1.00 77.94 514 GLU A N 1
ATOM 4095 C CA . GLU A 1 514 ? 43.354 -8.271 9.148 1.00 77.94 514 GLU A CA 1
ATOM 4096 C C . GLU A 1 514 ? 42.995 -7.850 10.577 1.00 77.94 514 GLU A C 1
ATOM 4098 O O . GLU A 1 514 ? 43.871 -7.610 11.410 1.00 77.94 514 GLU A O 1
ATOM 4103 N N . MET A 1 515 ? 41.699 -7.828 10.890 1.00 67.25 515 MET A N 1
ATOM 4104 C CA . MET A 1 515 ? 41.202 -7.638 12.246 1.00 67.25 515 MET A CA 1
ATOM 4105 C C . MET A 1 515 ? 41.470 -8.867 13.134 1.00 67.25 515 MET A C 1
ATOM 4107 O O . MET A 1 515 ? 41.139 -8.851 14.303 1.00 67.25 515 MET A O 1
ATOM 4111 N N . GLY A 1 516 ? 42.061 -9.965 12.663 1.00 69.31 516 GLY A N 1
ATOM 4112 C CA . GLY A 1 516 ? 42.342 -11.139 13.499 1.00 69.31 516 GLY A CA 1
ATOM 4113 C C . GLY A 1 516 ? 41.097 -11.958 13.866 1.00 69.31 516 GLY A C 1
ATOM 4114 O O . GLY A 1 516 ? 41.098 -12.701 14.855 1.00 69.31 516 GLY A O 1
ATOM 4115 N N . ILE A 1 517 ? 40.027 -11.845 13.075 1.00 64.00 517 ILE A N 1
ATOM 4116 C CA . ILE A 1 517 ? 38.787 -12.622 13.189 1.00 64.00 517 ILE A CA 1
ATOM 4117 C C . ILE A 1 517 ? 38.973 -13.956 12.442 1.00 64.00 517 ILE A C 1
ATOM 4119 O O . ILE A 1 517 ? 38.528 -14.130 11.316 1.00 64.00 517 ILE A O 1
ATOM 4123 N N . THR A 1 518 ? 39.673 -14.916 13.058 1.00 61.59 518 THR A N 1
ATOM 4124 C CA . THR A 1 518 ? 40.149 -16.141 12.364 1.00 61.59 518 THR A CA 1
ATOM 4125 C C . THR A 1 518 ? 39.520 -17.448 12.853 1.00 61.59 518 THR A C 1
ATOM 4127 O O . THR A 1 518 ? 39.623 -18.480 12.187 1.00 61.59 518 THR A O 1
ATOM 4130 N N . ARG A 1 519 ? 38.859 -17.458 14.019 1.00 61.44 519 ARG A N 1
ATOM 4131 C CA . ARG A 1 519 ? 38.383 -18.709 14.638 1.00 61.44 519 ARG A CA 1
ATOM 4132 C C . ARG A 1 519 ? 36.935 -19.034 14.306 1.00 61.44 519 ARG A C 1
ATOM 4134 O O . ARG A 1 519 ? 36.037 -18.290 14.683 1.00 61.44 519 ARG A O 1
ATOM 4141 N N . ARG A 1 520 ? 36.729 -20.210 13.707 1.00 65.94 520 ARG A N 1
ATOM 4142 C CA . ARG A 1 520 ? 35.417 -20.805 13.412 1.00 65.94 520 ARG A CA 1
ATOM 4143 C C . ARG A 1 520 ? 34.724 -21.292 14.683 1.00 65.94 520 ARG A C 1
ATOM 4145 O O . ARG A 1 520 ? 35.344 -21.950 15.518 1.00 65.94 520 ARG A O 1
ATOM 4152 N N . ILE A 1 521 ? 33.423 -21.040 14.792 1.00 63.12 521 ILE A N 1
ATOM 4153 C CA . ILE A 1 521 ? 32.581 -21.541 15.884 1.00 63.12 521 ILE A CA 1
ATOM 4154 C C . ILE A 1 521 ? 31.459 -22.430 15.339 1.00 63.12 521 ILE A C 1
ATOM 4156 O O . ILE A 1 521 ? 30.855 -22.081 14.322 1.00 63.12 521 ILE A O 1
ATOM 4160 N N . PRO A 1 522 ? 31.126 -23.550 16.017 1.00 65.44 522 PRO A N 1
ATOM 4161 C CA . PRO A 1 522 ? 29.991 -24.382 15.638 1.00 65.44 522 PRO A CA 1
ATOM 4162 C C . PRO A 1 522 ? 28.680 -23.589 15.569 1.00 65.44 522 PRO A C 1
ATOM 4164 O O . PRO A 1 522 ? 28.357 -22.816 16.473 1.00 65.44 522 PRO A O 1
ATOM 4167 N N . VAL A 1 523 ? 27.876 -23.858 14.539 1.00 61.56 523 VAL A N 1
ATOM 4168 C CA . VAL A 1 523 ? 26.578 -23.215 14.251 1.00 61.56 523 VAL A CA 1
ATOM 4169 C C . VAL A 1 523 ? 25.676 -23.119 15.489 1.00 61.56 523 VAL A C 1
ATOM 4171 O O . VAL A 1 523 ? 25.104 -22.068 15.779 1.00 61.56 523 VAL A O 1
ATOM 4174 N N . GLY A 1 524 ? 25.583 -24.198 16.274 1.00 64.69 524 GLY A N 1
ATOM 4175 C CA . GLY A 1 524 ? 24.765 -24.229 17.490 1.00 64.69 524 GLY A CA 1
ATOM 4176 C C . GLY A 1 524 ? 25.240 -23.263 18.582 1.00 64.69 524 GLY A C 1
ATOM 4177 O O . GLY A 1 524 ? 24.418 -22.689 19.297 1.00 64.69 524 GLY A O 1
ATOM 4178 N N . MET A 1 525 ? 26.551 -23.045 18.697 1.00 64.44 525 MET A N 1
ATOM 4179 C CA . MET A 1 525 ? 27.132 -22.088 19.640 1.00 64.44 525 MET A CA 1
ATOM 4180 C C . MET A 1 525 ? 26.967 -20.653 19.126 1.00 64.44 525 MET A C 1
ATOM 4182 O O . MET A 1 525 ? 26.557 -19.786 19.894 1.00 64.44 525 MET A O 1
ATOM 4186 N N . ALA A 1 526 ? 27.162 -20.426 17.823 1.00 65.44 526 ALA A N 1
ATOM 4187 C CA . ALA A 1 526 ? 26.911 -19.135 17.186 1.00 65.44 526 ALA A CA 1
ATOM 4188 C C . ALA A 1 526 ? 25.460 -18.666 17.374 1.00 65.44 526 ALA A C 1
ATOM 4190 O O . ALA A 1 526 ? 25.209 -17.532 17.776 1.00 65.44 526 ALA A O 1
ATOM 4191 N N . ARG A 1 527 ? 24.489 -19.566 17.196 1.00 68.19 527 ARG A N 1
ATOM 4192 C CA . ARG A 1 527 ? 23.073 -19.255 17.418 1.00 68.19 527 ARG A CA 1
ATOM 4193 C C . ARG A 1 527 ? 22.763 -18.899 18.875 1.00 68.19 527 ARG A C 1
ATOM 4195 O O . ARG A 1 527 ? 22.069 -17.915 19.129 1.00 68.19 527 ARG A O 1
ATOM 4202 N N . LYS A 1 528 ? 23.285 -19.671 19.840 1.00 69.62 528 LYS A N 1
ATOM 4203 C CA . LYS A 1 528 ? 23.150 -19.356 21.277 1.00 69.62 528 LYS A CA 1
ATOM 4204 C C . LYS A 1 528 ? 23.726 -17.976 21.594 1.00 69.62 528 LYS A C 1
ATOM 4206 O O . LYS A 1 528 ? 23.110 -17.216 22.334 1.00 69.62 528 LYS A O 1
ATOM 4211 N N . PHE A 1 529 ? 24.857 -17.643 20.982 1.00 67.12 529 PHE A N 1
ATOM 4212 C CA . PHE A 1 529 ? 25.532 -16.364 21.149 1.00 67.12 529 PHE A CA 1
ATOM 4213 C C . PHE A 1 529 ? 24.706 -15.188 20.605 1.00 67.12 529 PHE A C 1
ATOM 4215 O O . PHE A 1 529 ? 24.433 -14.229 21.328 1.00 67.12 529 PHE A O 1
ATOM 4222 N N . VAL A 1 530 ? 24.220 -15.299 19.363 1.00 68.69 530 VAL A N 1
ATOM 4223 C CA . VAL A 1 530 ? 23.328 -14.312 18.729 1.00 68.69 530 VAL A CA 1
ATOM 4224 C C . VAL A 1 530 ? 22.079 -14.074 19.580 1.00 68.69 530 VAL A C 1
ATOM 4226 O O . VAL A 1 530 ? 21.720 -12.924 19.846 1.00 68.69 530 VAL A O 1
ATOM 4229 N N . LYS A 1 531 ? 21.443 -15.152 20.057 1.00 69.69 531 LYS A N 1
ATOM 4230 C CA . LYS A 1 531 ? 20.263 -15.074 20.926 1.00 69.69 531 LYS A CA 1
ATOM 4231 C C . LYS A 1 531 ? 20.584 -14.380 22.256 1.00 69.69 531 LYS A C 1
ATOM 4233 O O . LYS A 1 531 ? 19.846 -13.498 22.682 1.00 69.69 531 LYS A O 1
ATOM 4238 N N . ARG A 1 532 ? 21.716 -14.706 22.883 1.00 70.50 532 ARG A N 1
ATOM 4239 C CA . ARG A 1 532 ? 22.123 -14.093 24.153 1.00 70.50 532 ARG A CA 1
ATOM 4240 C C . ARG A 1 532 ? 22.419 -12.597 24.017 1.00 70.50 532 ARG A C 1
ATOM 4242 O O . ARG A 1 532 ? 22.013 -11.809 24.868 1.00 70.50 532 ARG A O 1
ATOM 4249 N N . ARG A 1 533 ? 23.079 -12.178 22.933 1.00 70.81 533 ARG A N 1
ATOM 4250 C CA . ARG A 1 533 ? 23.346 -10.757 22.642 1.00 70.81 533 ARG A CA 1
ATOM 4251 C C . ARG A 1 533 ? 22.052 -9.976 22.427 1.00 70.81 533 ARG A C 1
ATOM 4253 O O . ARG A 1 533 ? 21.915 -8.866 22.937 1.00 70.81 533 ARG A O 1
ATOM 4260 N N . GLN A 1 534 ? 21.096 -10.575 21.719 1.00 68.12 534 GLN A N 1
ATOM 4261 C CA . GLN A 1 534 ? 19.748 -10.033 21.592 1.00 68.12 534 GLN A CA 1
ATOM 4262 C C . GLN A 1 534 ? 19.115 -9.808 22.975 1.00 68.12 534 GLN A C 1
ATOM 4264 O O . GLN A 1 534 ? 18.716 -8.685 23.268 1.00 68.12 534 GLN A O 1
ATOM 4269 N N . GLU A 1 535 ? 19.097 -10.819 23.851 1.00 67.00 535 GLU A N 1
ATOM 4270 C CA . GLU A 1 535 ? 18.552 -10.717 25.218 1.00 67.00 535 GLU A CA 1
ATOM 4271 C C . GLU A 1 535 ? 19.197 -9.585 26.043 1.00 67.00 535 GLU A C 1
ATOM 4273 O O . GLU A 1 535 ? 18.489 -8.812 26.691 1.00 67.00 535 GLU A O 1
ATOM 4278 N N . LEU A 1 536 ? 20.527 -9.443 25.990 1.00 67.88 536 LEU A N 1
ATOM 4279 C CA . LEU A 1 536 ? 21.264 -8.401 26.720 1.00 67.88 536 LEU A CA 1
ATOM 4280 C C . LEU A 1 536 ? 20.912 -6.984 26.240 1.00 67.88 536 LEU A C 1
ATOM 4282 O O . LEU A 1 536 ? 20.686 -6.096 27.066 1.00 67.88 536 LEU A O 1
ATOM 4286 N N . TRP A 1 537 ? 20.809 -6.769 24.924 1.00 66.75 537 TRP A N 1
ATOM 4287 C CA . TRP A 1 537 ? 20.362 -5.486 24.362 1.00 66.75 537 TRP A CA 1
ATOM 4288 C C . TRP A 1 537 ? 18.948 -5.126 24.816 1.00 66.75 537 TRP A C 1
ATOM 4290 O O . TRP A 1 537 ? 18.673 -3.984 25.196 1.00 66.75 537 TRP A O 1
ATOM 4300 N N . ALA A 1 538 ? 18.072 -6.125 24.818 1.00 62.88 538 ALA A N 1
ATOM 4301 C CA . ALA A 1 538 ? 16.693 -6.009 25.254 1.00 62.88 538 ALA A CA 1
ATOM 4302 C C . ALA A 1 538 ? 16.574 -5.583 26.727 1.00 62.88 538 ALA A C 1
ATOM 4304 O O . ALA A 1 538 ? 15.800 -4.684 27.056 1.00 62.88 538 ALA A O 1
ATOM 4305 N N . LEU A 1 539 ? 17.371 -6.200 27.606 1.00 63.34 539 LEU A N 1
ATOM 4306 C CA . LEU A 1 539 ? 17.419 -5.876 29.034 1.00 63.34 539 LEU A CA 1
ATOM 4307 C C . LEU A 1 539 ? 17.969 -4.468 29.283 1.00 63.34 539 LEU A C 1
ATOM 4309 O O . LEU A 1 539 ? 17.396 -3.712 30.068 1.00 63.34 539 LEU A O 1
ATOM 4313 N N . ARG A 1 540 ? 19.059 -4.099 28.600 1.00 66.94 540 ARG A N 1
ATOM 4314 C CA . ARG A 1 540 ? 19.754 -2.825 28.816 1.00 66.94 540 ARG A CA 1
ATOM 4315 C C . ARG A 1 540 ? 18.919 -1.619 28.416 1.00 66.94 540 ARG A C 1
ATOM 4317 O O . ARG A 1 540 ? 18.864 -0.639 29.152 1.00 66.94 540 ARG A O 1
ATOM 4324 N N . LYS A 1 541 ? 18.299 -1.665 27.237 1.00 62.94 541 LYS A N 1
ATOM 4325 C CA . LYS A 1 541 ? 17.550 -0.514 26.723 1.00 62.94 541 LYS A CA 1
ATOM 4326 C C . LYS A 1 541 ? 16.154 -0.401 27.331 1.00 62.94 541 LYS A C 1
ATOM 4328 O O . LYS A 1 541 ? 15.522 0.629 27.134 1.00 62.94 541 LYS A O 1
ATOM 4333 N N . ARG A 1 542 ? 15.690 -1.421 28.07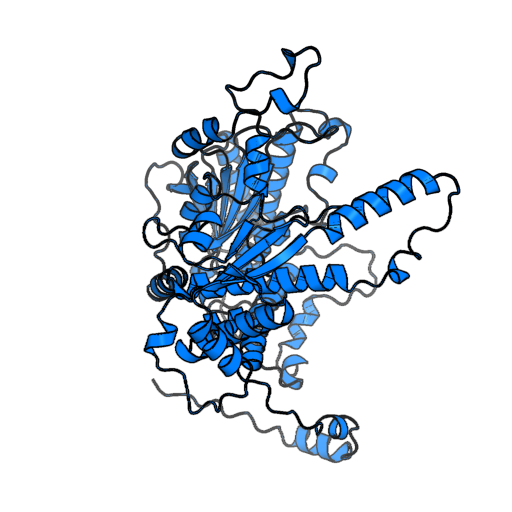9 1.00 55.41 542 ARG A N 1
ATOM 4334 C CA . ARG A 1 542 ? 14.299 -1.547 28.569 1.00 55.41 542 ARG A CA 1
ATOM 4335 C C . ARG A 1 542 ? 13.271 -1.221 27.477 1.00 55.41 542 ARG A C 1
ATOM 4337 O O . ARG A 1 542 ? 12.168 -0.769 27.764 1.00 55.41 542 ARG A O 1
ATOM 4344 N N . ASP A 1 543 ? 13.664 -1.405 26.223 1.00 53.81 543 ASP A N 1
ATOM 4345 C CA . ASP A 1 543 ? 12.967 -0.835 25.089 1.00 53.81 543 ASP A CA 1
ATOM 4346 C C . ASP A 1 543 ? 12.062 -1.914 24.507 1.00 53.81 543 ASP A C 1
ATOM 4348 O O . ASP A 1 543 ? 12.512 -2.965 24.026 1.00 53.81 543 ASP A O 1
ATOM 4352 N N . GLU A 1 544 ? 10.758 -1.653 24.598 1.00 51.53 544 GLU A N 1
ATOM 4353 C CA . GLU A 1 544 ? 9.726 -2.530 24.075 1.00 51.53 544 GLU A CA 1
ATOM 4354 C C . GLU A 1 544 ? 9.977 -2.844 22.599 1.00 51.53 544 GLU A C 1
ATOM 4356 O O . GLU A 1 544 ? 9.773 -3.984 22.209 1.00 51.53 544 GLU A O 1
ATOM 4361 N N . LEU A 1 545 ? 10.504 -1.923 21.780 1.00 48.25 545 LEU A N 1
ATOM 4362 C CA . LEU A 1 545 ? 10.780 -2.165 20.353 1.00 48.25 545 LEU A CA 1
ATOM 4363 C C . LEU A 1 545 ? 11.838 -3.249 20.111 1.00 48.25 545 LEU A C 1
ATOM 4365 O O . LEU A 1 545 ? 11.731 -4.029 19.158 1.00 48.25 545 LEU A O 1
ATOM 4369 N N . VAL A 1 546 ? 12.847 -3.315 20.975 1.00 48.75 546 VAL A N 1
ATOM 4370 C CA . VAL A 1 546 ? 13.950 -4.287 20.911 1.00 48.75 546 VAL A CA 1
ATOM 4371 C C . VAL A 1 546 ? 13.436 -5.658 21.294 1.00 48.75 546 VAL A C 1
ATOM 4373 O O . VAL A 1 546 ? 13.600 -6.626 20.553 1.00 48.75 546 VAL A O 1
ATOM 4376 N N . MET A 1 547 ? 12.714 -5.705 22.407 1.00 46.22 547 MET A N 1
ATOM 4377 C CA . MET A 1 547 ? 12.076 -6.902 22.931 1.00 46.22 547 MET A CA 1
ATOM 4378 C C . MET A 1 547 ? 10.978 -7.441 22.007 1.00 46.22 547 MET A C 1
ATOM 4380 O O . MET A 1 547 ? 10.924 -8.642 21.742 1.00 46.22 547 MET A O 1
ATOM 4384 N N . MET A 1 548 ? 10.158 -6.551 21.437 1.00 43.66 548 MET A N 1
ATOM 4385 C CA . MET A 1 548 ? 9.163 -6.878 20.419 1.00 43.66 548 MET A CA 1
ATOM 4386 C C . MET A 1 548 ? 9.833 -7.532 19.235 1.00 43.66 548 MET A C 1
ATOM 4388 O O . MET A 1 548 ? 9.360 -8.560 18.767 1.00 43.66 548 MET A O 1
ATOM 4392 N N . LYS A 1 549 ? 10.943 -6.956 18.758 1.00 50.75 549 LYS A N 1
ATOM 4393 C CA . LYS A 1 549 ? 11.695 -7.553 17.673 1.00 50.75 549 LYS A CA 1
ATOM 4394 C C . LYS A 1 549 ? 12.166 -8.948 18.103 1.00 50.75 549 LYS A C 1
ATOM 4396 O O . LYS A 1 549 ? 11.853 -9.887 17.377 1.00 50.75 549 LYS A O 1
ATOM 4401 N N . ILE A 1 550 ? 12.911 -9.120 19.188 1.00 45.16 550 ILE A N 1
ATOM 4402 C CA . ILE A 1 550 ? 13.666 -10.356 19.485 1.00 45.16 550 ILE A CA 1
ATOM 4403 C C . ILE A 1 550 ? 12.844 -11.652 19.408 1.00 45.16 550 ILE A C 1
ATOM 4405 O O . ILE A 1 550 ? 13.366 -12.640 18.907 1.00 45.16 550 ILE A O 1
ATOM 4409 N N . GLY A 1 551 ? 11.557 -11.662 19.763 1.00 36.38 551 GLY A N 1
ATOM 4410 C CA . GLY A 1 551 ? 10.740 -12.877 19.617 1.00 36.38 551 GLY A CA 1
ATOM 4411 C C . GLY A 1 551 ? 9.875 -12.999 18.353 1.00 36.38 551 GLY A C 1
ATOM 4412 O O . GLY A 1 551 ? 8.973 -13.832 18.321 1.00 36.38 551 GLY A O 1
ATOM 4413 N N . TYR A 1 552 ? 10.139 -12.229 17.291 1.00 42.22 552 TYR A N 1
ATOM 4414 C CA . TYR A 1 552 ? 9.546 -12.488 15.969 1.00 42.22 552 TYR A CA 1
ATOM 4415 C C . TYR A 1 552 ? 10.260 -13.633 15.236 1.00 42.22 552 TYR A C 1
ATOM 4417 O O . TYR A 1 552 ? 11.318 -13.428 14.643 1.00 42.22 552 TYR A O 1
ATOM 4425 N N . SER A 1 553 ? 9.585 -14.778 15.130 1.00 33.22 553 SER A N 1
ATOM 4426 C CA . SER A 1 553 ? 9.525 -15.547 13.882 1.00 33.22 553 SER A CA 1
ATOM 4427 C C . SER A 1 553 ? 8.088 -15.411 13.347 1.00 33.22 553 SER A C 1
ATOM 4429 O O . SER A 1 553 ? 7.146 -15.505 14.125 1.00 33.22 553 SER A O 1
ATOM 4431 N N . SER A 1 554 ? 7.917 -15.142 12.048 1.00 28.25 554 SER A N 1
ATOM 4432 C CA . SER A 1 554 ? 6.655 -14.888 11.306 1.00 28.25 554 SER A CA 1
ATOM 4433 C C . SER A 1 554 ? 6.205 -13.418 11.084 1.00 28.25 554 SER A C 1
ATOM 4435 O O . SER A 1 554 ? 5.578 -12.756 11.901 1.00 28.25 554 SER A O 1
ATOM 4437 N N . SER A 1 555 ? 6.525 -12.946 9.869 1.00 31.30 555 SER A N 1
ATOM 4438 C CA . SER A 1 555 ? 5.683 -12.184 8.923 1.00 31.30 555 SER A CA 1
ATOM 4439 C C . SER A 1 555 ? 4.909 -10.931 9.378 1.00 31.30 555 SER A C 1
ATOM 4441 O O . SER A 1 555 ? 3.702 -10.992 9.607 1.00 31.30 555 SER A O 1
ATOM 4443 N N . VAL A 1 556 ? 5.558 -9.770 9.239 1.00 25.98 556 VAL A N 1
ATOM 4444 C CA . VAL A 1 556 ? 5.027 -8.627 8.469 1.00 25.98 556 VAL A CA 1
ATOM 4445 C C . VAL A 1 556 ? 6.178 -8.113 7.600 1.00 25.98 556 VAL A C 1
ATOM 4447 O O . VAL A 1 556 ? 7.166 -7.596 8.114 1.00 25.98 556 VAL A O 1
ATOM 4450 N N . HIS A 1 557 ? 6.084 -8.334 6.288 1.00 32.34 557 HIS A N 1
ATOM 4451 C CA . HIS A 1 557 ? 7.090 -7.911 5.314 1.00 32.34 557 HIS A CA 1
ATOM 4452 C C . HIS A 1 557 ? 6.713 -6.563 4.697 1.00 32.34 557 HIS A C 1
ATOM 4454 O O . HIS A 1 557 ? 5.719 -6.463 3.986 1.00 32.34 557 HIS A O 1
ATOM 4460 N N . TYR A 1 558 ? 7.556 -5.556 4.934 1.00 30.61 558 TYR A N 1
ATOM 4461 C CA . TYR A 1 558 ? 7.900 -4.534 3.937 1.00 30.61 558 TYR A CA 1
ATOM 4462 C C . TYR A 1 558 ? 8.603 -5.235 2.751 1.00 30.61 558 TYR A C 1
ATOM 4464 O O . TYR A 1 558 ? 9.182 -6.300 2.975 1.00 30.61 558 TYR A O 1
ATOM 4472 N N . PRO A 1 559 ? 8.527 -4.717 1.508 1.00 28.42 559 PRO A N 1
ATOM 4473 C CA . PRO A 1 559 ? 8.686 -5.476 0.261 1.00 28.42 559 PRO A CA 1
ATOM 4474 C C . PRO A 1 559 ? 10.000 -6.256 0.235 1.00 28.42 559 PRO A C 1
ATOM 4476 O O . PRO A 1 559 ? 11.066 -5.699 0.005 1.00 28.42 559 PRO A O 1
ATOM 4479 N N . ASN A 1 560 ? 9.890 -7.541 0.559 1.00 35.28 560 ASN A N 1
ATOM 4480 C CA . ASN A 1 560 ? 10.886 -8.594 0.420 1.00 35.28 560 ASN A CA 1
ATOM 4481 C C . ASN A 1 560 ? 10.187 -9.913 0.778 1.00 35.28 560 ASN A C 1
ATOM 4483 O O . ASN A 1 560 ? 10.375 -10.453 1.864 1.00 35.28 560 ASN A O 1
ATOM 4487 N N . ARG A 1 561 ? 9.334 -10.415 -0.121 1.00 26.17 561 ARG A N 1
ATOM 4488 C CA . ARG A 1 561 ? 9.206 -11.854 -0.410 1.00 26.17 561 ARG A CA 1
ATOM 4489 C C . ARG A 1 561 ? 8.394 -12.055 -1.686 1.00 26.17 561 ARG A C 1
ATOM 4491 O O . ARG A 1 561 ? 7.190 -11.822 -1.715 1.00 26.17 561 ARG A O 1
ATOM 4498 N N . LEU A 1 562 ? 9.118 -12.507 -2.700 1.00 31.16 562 LEU A N 1
ATOM 4499 C CA . LEU A 1 562 ? 8.635 -13.306 -3.811 1.00 31.16 562 LEU A CA 1
ATOM 4500 C C . LEU A 1 562 ? 8.113 -14.638 -3.242 1.00 31.16 562 LEU A C 1
ATOM 4502 O O . LEU A 1 562 ? 8.758 -15.230 -2.372 1.00 31.16 562 LEU A O 1
ATOM 4506 N N . PHE A 1 563 ? 6.950 -15.081 -3.707 1.00 24.94 563 PHE A N 1
ATOM 4507 C CA . PHE A 1 563 ? 6.629 -16.505 -3.778 1.00 24.94 563 PHE A CA 1
ATOM 4508 C C . PHE A 1 563 ? 6.995 -16.960 -5.197 1.00 24.94 563 PHE A C 1
ATOM 4510 O O . PHE A 1 563 ? 6.669 -16.220 -6.130 1.00 24.94 563 PHE A O 1
ATOM 4517 N N . PRO A 1 564 ? 7.629 -18.126 -5.394 1.00 28.02 564 PRO A N 1
ATOM 4518 C CA . PRO A 1 564 ? 7.510 -18.819 -6.665 1.00 28.02 564 PRO A CA 1
ATOM 4519 C C . PRO A 1 564 ? 6.068 -19.339 -6.790 1.00 28.02 564 PRO A C 1
ATOM 4521 O O . PRO A 1 564 ? 5.443 -19.714 -5.792 1.00 28.02 564 PRO A O 1
ATOM 4524 N N . ALA A 1 565 ? 5.514 -19.265 -7.997 1.00 24.22 565 ALA A N 1
ATOM 4525 C CA . ALA A 1 565 ? 4.285 -19.965 -8.335 1.00 24.22 565 ALA A CA 1
ATOM 4526 C C . ALA A 1 565 ? 4.606 -21.450 -8.557 1.00 24.22 565 ALA A C 1
ATOM 4528 O O . ALA A 1 565 ? 5.724 -21.778 -8.948 1.00 24.22 565 ALA A O 1
ATOM 4529 N N . THR A 1 566 ? 3.601 -22.273 -8.264 1.00 28.89 566 THR A N 1
ATOM 4530 C CA . THR A 1 566 ? 3.364 -23.618 -8.813 1.00 28.89 566 THR A CA 1
ATOM 4531 C C . THR A 1 566 ? 3.833 -23.792 -10.243 1.00 28.89 566 THR A C 1
ATOM 4533 O O . THR A 1 566 ? 3.547 -22.852 -11.031 1.00 28.89 566 THR A O 1
#

Secondary structure (DSSP, 8-state):
-------PPPPPHHHHHHHHHT-S--TTTTTTTS--PPPPHHHHHHHHHHHHHHHHHHHHHHHHHHHSPPP---SS----GGGGGGGSSTTSHHHHTT-PPPPPPGGGGS-EEEEEEEESSPBPPSTTS--B--EEEEEEEGGGHHHHHHHHTSTTS-HHHHHHHHTB--TTSPPGGG-SS--GGGGPPPHHHHHHHTTTS-SEEEEEEEEESSHHHHHHHHHHHTS-TTS--GGGGS-HHHHT-TTHHHHHHHHHHHHHHHHHHHHHHHHHTTGGG--TT--SSTT---TTGGGTTSSSPPPHHHH-EEEEEETTS-HHHHHHHHHHHHHHHHHHS-SS--EEEEEE-TTS-EEETTS--B-PPPPPPHHHHHHHHHHHSHHHHHHHHHHHHHHHHHHHHHHHHS-GGGTTTS--S-TT-HHHHHHHHHHHHHHHHTEE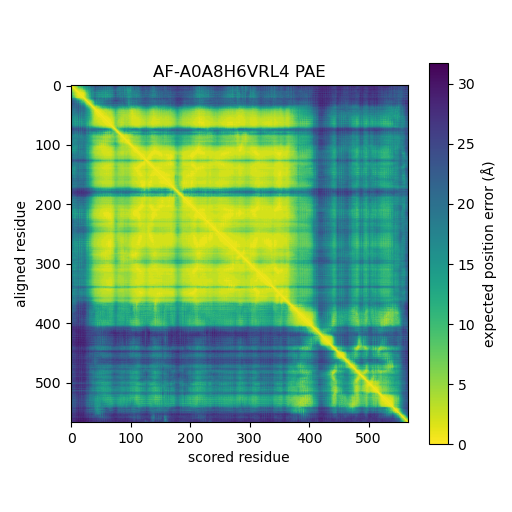EEEEEESHHHHHHHHHHHHS---TTSPPPTTTTTSPP-EEEEEEETT-STT-EEEE-PBPTTTSSBP-HHHHHHTTEEEEE-HHHHHHHHHHHHHHHHHHH--HHHHHHHT--S---SS--PPPP-

Mean predicted aligned error: 12.84 Å

Sequence (566 aa):
MTSVAVTRAQPTPLVQEIVKQLGGHSPVKKLRASKFTPVEPTLQLSYTASRRLKAERDERMDITRVLTPVKTGFGGFTRPPDLIIARRFAGGAYALGGRVLEQPPPHAYEPHTFFLLQTRYDVRFPQGRVESPEYIYGVCREHDLLQILQRYNSKKAPASTLLTMDNIRWPWGKSRNEFDGHDPESETVPRSEYITTLQVTPVWIPMLTVTVATRPLALTISRLCNSLAMGTPFYAAIDSHDRKCRKSFPARIRSMRLRRVMDVILDLAAVLNGARGGIPGIRWHHEDEGRCVDGAGLEFPTPEDKRAIQVGIGSSLPEWMRQEWSELLAERTEREVPGKNPFIMFEVDDFGTRRRWGTEEEVPWCKASAEHMAVDRLLQEPWYREVTALKKADALFLRAAQAFAEPRSQRRNAFDEDDESDQEEEALEDAEDEAQSKLHLQMFIHNSDNAMKQAQKMVETINLSELMPTEELDLPFPFAIVLIPENGIEGATPVYAPLDPETGEMADLGRLEEMGITRRIPVGMARKFVKRRQELWALRKRDELVMMKIGYSSSVHYPNRLFPAT

Nearest PDB structures (foldseek):
  7nvg-assembly1_B1  TM=4.614E-01  e=2.371E+00  Salmonella enterica subsp. enterica serovar Typhimurium
  8ur2-assembly1_C  TM=5.119E-01  e=3.972E+00  Trichomonas vaginalis G3
  7b5h-assembly1_AD  TM=1.646E-01  e=5.412E+00  Nostoc sp. PCC 7120 = FACHB-418